Protein AF-A0A9W6EH10-F1 (afdb_monomer)

InterPro domains:
  IPR001223 Glycoside hydrolase family 18, catalytic domain [PF00704] (3-149)
  IPR001223 Glycoside hydrolase family 18, catalytic domain [PS51910] (1-164)
  IPR017853 Glycoside hydrolase superfamily [SSF51445] (1-150)
  IPR024079 Metallopeptidase, catalytic domain superfamily [G3DSA:3.40.390.10] (200-435)
  IPR029070 Chitinase insertion domain superfamily [G3DSA:3.10.50.10] (70-125)
  IPR029070 Chitinase insertion domain superfamily [SSF54556] (69-127)
  IPR053214 Secreted chitinase LysM12-like [PTHR47700] (1-114)
  IPR057277 Secreted LysM effector LysM, C-terminal domain [PF25139] (555-663)

Organism: Aspergillus niger (NCBI:txid5061)

Radius of gyration: 42.56 Å; Cα contacts (8 Å, |Δi|>4): 1187; chains: 1; bounding box: 94×76×122 Å

pLDDT: mean 76.75, std 18.52, range [28.3, 98.25]

Solvent-accessible surface area (backbone atoms only — not comparable to full-atom values): 37701 Å² total; per-residue (Å²): 108,70,90,80,44,84,58,40,83,42,70,49,48,75,76,38,55,55,85,41,47,74,35,62,84,83,35,85,94,32,96,71,10,31,52,56,63,50,21,64,43,63,72,60,33,51,51,52,53,49,48,50,44,72,74,68,42,59,44,60,32,32,21,41,38,45,60,28,38,25,39,29,33,17,42,71,52,68,86,59,82,66,73,77,32,43,44,51,63,73,66,56,67,13,70,59,31,93,83,69,69,30,56,28,38,34,37,49,49,47,58,88,73,64,89,69,67,48,48,67,32,66,66,50,72,69,56,47,53,55,45,53,55,51,45,52,73,67,46,34,52,48,71,45,74,49,43,79,82,23,54,54,85,72,83,50,71,68,56,53,54,50,52,53,54,52,51,52,51,50,51,36,47,55,53,10,37,65,77,36,69,51,72,66,82,81,43,94,57,70,59,68,77,66,51,60,65,27,56,37,84,45,45,78,45,50,72,69,52,49,19,49,54,46,13,22,50,54,35,26,45,62,42,31,57,50,38,27,51,44,32,72,78,52,74,62,39,82,38,67,57,35,30,38,16,42,9,36,39,80,48,25,60,92,46,51,64,56,57,34,52,26,36,51,45,48,42,50,79,50,86,58,65,78,85,89,79,78,84,67,54,36,36,35,36,45,64,53,95,80,40,51,46,54,74,95,58,90,62,81,56,37,57,51,41,42,70,59,35,92,87,76,72,30,28,30,41,36,52,25,79,55,45,84,72,45,40,47,50,68,65,39,51,62,45,52,34,78,90,82,38,58,63,87,49,45,23,21,46,68,63,55,52,74,19,32,17,52,51,45,51,30,42,46,33,47,26,35,77,38,37,24,10,56,98,57,43,92,34,65,68,28,29,80,36,34,49,55,37,25,31,92,89,68,50,76,47,55,35,73,45,59,57,60,64,40,20,21,42,48,14,47,42,15,89,51,21,24,63,63,21,65,26,17,28,52,16,50,42,49,31,45,50,44,53,49,49,21,66,69,56,76,49,78,45,60,30,62,70,56,58,78,65,38,86,64,94,59,71,66,37,73,45,76,77,49,38,31,39,36,85,85,63,28,28,45,74,38,90,93,46,83,73,73,69,79,64,85,86,62,102,78,70,95,60,72,35,88,62,80,78,72,69,57,74,86,40,76,84,47,54,52,76,84,76,45,60,62,38,48,87,51,46,57,69,70,47,56,54,49,51,39,55,75,69,68,48,74,77,73,77,67,66,87,67,65,75,79,68,73,82,75,57,50,28,37,36,46,39,11,65,28,68,86,69,33,79,41,31,36,38,42,34,30,60,88,68,99,48,95,86,70,75,69,56,63,78,71,75,73,44,58,78,39,88,84,56,46,32,34,37,22,31,56,88,87,45,98,61,68,49,53,47,89,73,56,90,74,65,63,69,30,9,36,39,61,42,47,85,88,36,71,50,46,44,51,71,52,101,75,68,67,92,79,85,66,62,53,75,48,46,49,85,71,58,76,46,66,63,53,99,83,61,70,81,66,49,123

Structure (mmCIF, N/CA/C/O backbone):
data_AF-A0A9W6EH10-F1
#
_entry.id   AF-A0A9W6EH10-F1
#
loop_
_atom_site.group_PDB
_atom_site.id
_atom_site.type_symbol
_atom_site.label_atom_id
_atom_site.label_alt_id
_atom_site.label_comp_id
_atom_site.label_asym_id
_atom_site.label_entity_id
_atom_site.label_seq_id
_atom_site.pdbx_PDB_ins_code
_atom_site.Cartn_x
_atom_site.Cartn_y
_atom_site.Cartn_z
_atom_site.occupancy
_atom_site.B_iso_or_equiv
_atom_site.auth_seq_id
_atom_site.auth_comp_id
_atom_site.auth_asym_id
_atom_site.auth_atom_id
_atom_site.pdbx_PDB_model_num
ATOM 1 N N . MET A 1 1 ? 51.985 -8.533 -55.046 1.00 82.56 1 MET A N 1
ATOM 2 C CA . MET A 1 1 ? 50.889 -8.654 -54.055 1.00 82.56 1 MET A CA 1
ATOM 3 C C . MET A 1 1 ? 49.533 -8.879 -54.720 1.00 82.56 1 MET A C 1
ATOM 5 O O . MET A 1 1 ? 48.859 -9.823 -54.344 1.00 82.56 1 MET A O 1
ATOM 9 N N . SER A 1 2 ? 49.156 -8.116 -55.756 1.00 88.19 2 SER A N 1
ATOM 10 C CA . SER A 1 2 ? 47.884 -8.333 -56.482 1.00 88.19 2 SER A CA 1
ATOM 11 C C . SER A 1 2 ? 47.710 -9.740 -57.099 1.00 88.19 2 SER A C 1
ATOM 13 O O . SER A 1 2 ? 46.586 -10.213 -57.256 1.00 88.19 2 SER A O 1
ATOM 15 N N . GLU A 1 3 ? 48.807 -10.444 -57.394 1.00 89.88 3 GLU A N 1
ATOM 16 C CA . GLU A 1 3 ? 48.779 -11.834 -57.881 1.00 89.88 3 GLU A CA 1
ATOM 17 C C . GLU A 1 3 ? 48.301 -12.851 -56.831 1.00 89.88 3 GLU A C 1
ATOM 19 O O . GLU A 1 3 ? 47.781 -13.895 -57.206 1.00 89.88 3 GLU A O 1
ATOM 24 N N . VAL A 1 4 ? 48.455 -12.547 -55.536 1.00 94.88 4 VAL A N 1
ATOM 25 C CA . VAL A 1 4 ? 48.145 -13.471 -54.428 1.00 94.88 4 VAL A CA 1
ATOM 26 C C . VAL A 1 4 ? 46.961 -13.028 -53.567 1.00 94.88 4 VAL A C 1
ATOM 28 O O . VAL A 1 4 ? 46.441 -13.838 -52.813 1.00 94.88 4 VAL A O 1
ATOM 31 N N . LEU A 1 5 ? 46.539 -11.763 -53.664 1.00 93.62 5 LEU A N 1
ATOM 32 C CA . LEU A 1 5 ? 45.337 -11.258 -52.997 1.00 93.62 5 LEU A CA 1
ATOM 33 C C . LEU A 1 5 ? 44.114 -11.403 -53.906 1.00 93.62 5 LEU A C 1
ATOM 35 O O . LEU A 1 5 ? 44.183 -11.075 -55.097 1.00 93.62 5 LEU A O 1
ATOM 39 N N . ASP A 1 6 ? 42.988 -11.830 -53.337 1.00 94.12 6 ASP A N 1
ATOM 40 C CA . ASP A 1 6 ? 41.699 -11.873 -54.035 1.00 94.12 6 ASP A CA 1
ATOM 41 C C . ASP A 1 6 ? 41.218 -10.460 -54.384 1.00 94.12 6 ASP A C 1
ATOM 43 O O . ASP A 1 6 ? 40.886 -10.179 -55.536 1.00 94.12 6 ASP A O 1
ATOM 47 N N . TYR A 1 7 ? 41.284 -9.543 -53.417 1.00 94.81 7 TYR A N 1
ATOM 48 C CA . TYR A 1 7 ? 41.015 -8.117 -53.586 1.00 94.81 7 TYR A CA 1
ATOM 49 C C . TYR A 1 7 ? 41.785 -7.289 -52.544 1.00 94.81 7 TYR A C 1
ATOM 51 O O . TYR A 1 7 ? 42.350 -7.821 -51.590 1.00 94.81 7 TYR A O 1
ATOM 59 N N . ASN A 1 8 ? 41.829 -5.975 -52.745 1.00 94.19 8 ASN A N 1
ATOM 60 C CA . ASN A 1 8 ? 42.456 -5.003 -51.857 1.00 94.19 8 ASN A CA 1
ATOM 61 C C . ASN A 1 8 ? 41.362 -4.088 -51.322 1.00 94.19 8 ASN A C 1
ATOM 63 O O . ASN A 1 8 ? 40.693 -3.435 -52.120 1.00 94.19 8 ASN A O 1
ATOM 67 N N . VAL A 1 9 ? 41.210 -4.020 -50.001 1.00 95.12 9 VAL A N 1
ATOM 68 C CA . VAL A 1 9 ? 40.432 -2.949 -49.372 1.00 95.12 9 VAL A CA 1
ATOM 69 C C . VAL A 1 9 ? 41.296 -1.701 -49.380 1.00 95.12 9 VAL A C 1
ATOM 71 O O . VAL A 1 9 ? 42.336 -1.660 -48.721 1.00 95.12 9 VAL A O 1
ATOM 74 N N . TYR A 1 10 ? 40.911 -0.717 -50.181 1.00 95.31 10 TYR A N 1
ATOM 75 C CA . TYR A 1 10 ? 41.695 0.492 -50.363 1.00 95.31 10 TYR A CA 1
ATOM 76 C C . TYR A 1 10 ? 41.072 1.633 -49.564 1.00 95.31 10 TYR A C 1
ATOM 78 O O . TYR A 1 10 ? 40.014 2.144 -49.900 1.00 95.31 10 TYR A O 1
ATOM 86 N N . MET A 1 11 ? 41.703 1.983 -48.446 1.00 95.75 11 MET A N 1
ATOM 87 C CA . MET A 1 11 ? 41.151 2.901 -47.449 1.00 95.75 11 MET A CA 1
ATOM 88 C C . MET A 1 11 ? 41.351 4.362 -47.874 1.00 95.75 11 MET A C 1
ATOM 90 O O . MET A 1 11 ? 42.243 5.040 -47.373 1.00 95.75 11 MET A O 1
ATOM 94 N N . THR A 1 12 ? 40.553 4.857 -48.823 1.00 95.50 12 THR A N 1
ATOM 95 C CA . THR A 1 12 ? 40.598 6.258 -49.292 1.00 95.50 12 THR A CA 1
ATOM 96 C C . THR A 1 12 ? 39.837 7.208 -48.364 1.00 95.50 12 THR A C 1
ATOM 98 O O . THR A 1 12 ? 38.994 8.004 -48.784 1.00 95.50 12 THR A O 1
ATOM 101 N N . TYR A 1 13 ? 40.123 7.092 -47.077 1.00 95.19 13 TYR A N 1
ATOM 102 C CA . TYR A 1 13 ? 39.614 7.919 -45.997 1.00 95.19 13 TYR A CA 1
ATOM 103 C C . TYR A 1 13 ? 40.745 8.182 -45.002 1.00 95.19 13 TYR A C 1
ATOM 105 O O . TYR A 1 13 ? 41.835 7.637 -45.149 1.00 95.19 13 TYR A O 1
ATOM 113 N N . ASP A 1 14 ? 40.510 9.049 -44.016 1.00 95.00 14 ASP A N 1
ATOM 114 C CA . ASP A 1 14 ? 41.571 9.553 -43.126 1.00 95.00 14 ASP A CA 1
ATOM 115 C C . ASP A 1 14 ? 42.688 10.286 -43.873 1.00 95.00 14 ASP A C 1
ATOM 117 O O . ASP A 1 14 ? 43.842 10.301 -43.456 1.00 95.00 14 ASP A O 1
ATOM 121 N N . LEU A 1 15 ? 42.323 10.953 -44.969 1.00 93.12 15 LEU A N 1
ATOM 122 C CA . LEU A 1 15 ? 43.243 11.809 -45.717 1.00 93.12 15 LEU A CA 1
ATOM 123 C C . LEU A 1 15 ? 43.706 13.015 -44.889 1.00 93.12 15 LEU A C 1
ATOM 125 O O . LEU A 1 15 ? 44.809 13.513 -45.088 1.00 93.12 15 LEU A O 1
ATOM 129 N N . TYR A 1 16 ? 42.859 13.449 -43.953 1.00 92.31 16 TYR A N 1
ATOM 130 C CA . TYR A 1 16 ? 43.095 14.570 -43.053 1.00 92.31 16 TYR A CA 1
ATOM 131 C C . TYR A 1 16 ? 42.556 14.264 -41.655 1.00 92.31 16 TYR A C 1
ATOM 133 O O . TYR A 1 16 ? 41.572 13.533 -41.510 1.00 92.31 16 TYR A O 1
ATOM 141 N N . GLY A 1 17 ? 43.158 14.854 -40.628 1.00 92.38 17 GLY A N 1
ATOM 142 C CA . GLY A 1 17 ? 42.755 14.658 -39.236 1.00 92.38 17 GLY A CA 1
ATOM 143 C C . GLY A 1 17 ? 43.498 15.569 -38.266 1.00 92.38 17 GLY A C 1
ATOM 144 O O . GLY A 1 17 ? 44.332 16.379 -38.660 1.00 92.38 17 GLY A O 1
ATOM 145 N N . GLN A 1 18 ? 43.215 15.429 -36.967 1.00 93.06 18 GLN A N 1
ATOM 146 C CA . GLN A 1 18 ? 43.843 16.249 -35.918 1.00 93.06 18 GLN A CA 1
ATOM 147 C C . GLN A 1 18 ? 45.384 16.196 -35.960 1.00 93.06 18 GLN A C 1
ATOM 149 O O . GLN A 1 18 ? 46.052 17.178 -35.640 1.00 93.06 18 GLN A O 1
ATOM 154 N N . TRP A 1 19 ? 45.949 15.066 -36.397 1.00 91.19 19 TRP A N 1
ATOM 155 C CA . TRP A 1 19 ? 47.392 14.852 -36.542 1.00 91.19 19 TRP A CA 1
ATOM 156 C C . TRP A 1 19 ? 48.068 15.768 -37.574 1.00 91.19 19 TRP A C 1
ATOM 158 O O . TRP A 1 19 ? 49.295 15.842 -37.596 1.00 91.19 19 TRP A O 1
ATOM 168 N N . ASP A 1 20 ? 47.304 16.471 -38.415 1.00 90.12 20 ASP A N 1
ATOM 169 C CA . ASP A 1 20 ? 47.849 17.420 -39.389 1.00 90.12 20 ASP A CA 1
ATOM 170 C C . ASP A 1 20 ? 48.324 18.726 -38.746 1.00 90.12 20 ASP A C 1
ATOM 172 O O . ASP A 1 20 ? 49.030 19.503 -39.392 1.00 90.12 20 ASP A O 1
ATOM 176 N N . TYR A 1 21 ? 47.964 18.974 -37.480 1.00 90.62 21 TYR A N 1
ATOM 177 C CA . TYR A 1 21 ? 48.344 20.187 -36.768 1.00 90.62 21 TYR A CA 1
ATOM 178 C C . TYR A 1 21 ? 49.856 20.428 -36.843 1.00 90.62 21 TYR A C 1
ATOM 180 O O . TYR A 1 21 ? 50.662 19.588 -36.439 1.00 90.62 21 TYR A O 1
ATOM 188 N N . ASN A 1 22 ? 50.240 21.616 -37.318 1.00 86.88 22 ASN A N 1
ATOM 189 C CA . ASN A 1 22 ? 51.634 22.048 -37.439 1.00 86.88 22 ASN A CA 1
ATOM 190 C C . ASN A 1 22 ? 52.480 21.212 -38.430 1.00 86.88 22 ASN A C 1
ATOM 192 O O . ASN A 1 22 ? 53.712 21.232 -38.372 1.00 86.88 22 ASN A O 1
ATOM 196 N N . ASN A 1 23 ? 51.844 20.502 -39.371 1.00 84.88 23 ASN A N 1
ATOM 197 C CA . ASN A 1 23 ? 52.519 19.802 -40.462 1.00 84.88 23 ASN A CA 1
ATOM 198 C C . ASN A 1 23 ? 52.346 20.548 -41.800 1.00 84.88 23 ASN A C 1
ATOM 200 O O . ASN A 1 23 ? 51.363 20.394 -42.522 1.00 84.88 23 ASN A O 1
ATOM 204 N N . SER A 1 24 ? 53.326 21.373 -42.169 1.00 78.75 24 SER A N 1
ATOM 205 C CA . SER A 1 24 ? 53.254 22.214 -43.376 1.00 78.75 24 SER A CA 1
ATOM 206 C C . SER A 1 24 ? 53.296 21.443 -44.702 1.00 78.75 24 SER A C 1
ATOM 208 O O . SER A 1 24 ? 53.054 22.034 -45.755 1.00 78.75 24 SER A O 1
ATOM 210 N N . TYR A 1 25 ? 53.567 20.133 -44.676 1.00 80.69 25 TYR A N 1
ATOM 211 C CA . TYR A 1 25 ? 53.651 19.297 -45.876 1.00 80.69 25 TYR A CA 1
ATOM 212 C C . TYR A 1 25 ? 52.310 18.695 -46.307 1.00 80.69 25 TYR A C 1
ATOM 214 O O . TYR A 1 25 ? 52.171 18.321 -47.470 1.00 80.69 25 TYR A O 1
ATOM 222 N N . VAL A 1 26 ? 51.329 18.599 -45.403 1.00 78.25 26 VAL A N 1
ATOM 223 C CA . VAL A 1 26 ? 50.030 17.951 -45.685 1.00 78.25 26 VAL A CA 1
ATOM 224 C C . VAL A 1 26 ? 48.968 18.924 -46.190 1.00 78.25 26 VAL A C 1
ATOM 226 O O . VAL A 1 26 ? 48.005 18.507 -46.825 1.00 78.25 26 VAL A O 1
ATOM 229 N N . ASN A 1 27 ? 49.152 20.231 -45.976 1.00 76.19 27 ASN A N 1
ATOM 230 C CA . ASN A 1 27 ? 48.164 21.243 -46.348 1.00 76.19 27 ASN A CA 1
ATOM 231 C C . ASN A 1 27 ? 48.778 22.332 -47.247 1.00 76.19 27 ASN A C 1
ATOM 233 O O . ASN A 1 27 ? 49.194 23.391 -46.761 1.00 76.19 27 ASN A O 1
ATOM 237 N N . PRO A 1 28 ? 48.864 22.084 -48.570 1.00 76.50 28 PRO A N 1
ATOM 238 C CA . PRO A 1 28 ? 49.411 23.045 -49.518 1.00 76.50 28 PRO A CA 1
ATOM 239 C C . PRO A 1 28 ? 48.693 24.393 -49.420 1.00 76.50 28 PRO A C 1
ATOM 241 O O . PRO A 1 28 ? 47.466 24.467 -49.476 1.00 76.50 28 PRO A O 1
ATOM 244 N N . GLY A 1 29 ? 49.469 25.468 -49.282 1.00 80.38 29 GLY A N 1
ATOM 245 C CA . GLY A 1 29 ? 48.930 26.824 -49.172 1.00 80.38 29 GLY A CA 1
ATOM 246 C C . GLY A 1 29 ? 48.427 27.214 -47.780 1.00 80.38 29 GLY A C 1
ATOM 247 O O . GLY A 1 29 ? 47.864 28.294 -47.665 1.00 80.38 29 GLY A O 1
ATOM 248 N N . CYS A 1 30 ? 48.647 26.400 -46.739 1.00 83.50 30 CYS A N 1
ATOM 249 C CA . CYS A 1 30 ? 48.322 26.730 -45.348 1.00 83.50 30 CYS A CA 1
ATOM 250 C C . CYS A 1 30 ? 49.573 27.158 -44.558 1.00 83.50 30 CYS A C 1
ATOM 252 O O . CYS A 1 30 ? 50.337 26.290 -44.129 1.00 83.50 30 CYS A O 1
ATOM 254 N N . PRO A 1 31 ? 49.806 28.464 -44.313 1.00 78.56 31 PRO A N 1
ATOM 255 C CA . PRO A 1 31 ? 51.008 28.930 -43.614 1.00 78.56 31 PRO A CA 1
ATOM 256 C C . PRO A 1 31 ? 51.123 28.407 -42.177 1.00 78.56 31 PRO A C 1
ATOM 258 O O . PRO A 1 31 ? 52.227 28.237 -41.669 1.00 78.56 31 PRO A O 1
ATOM 261 N N . THR A 1 32 ? 49.984 28.157 -41.532 1.00 77.69 32 THR A N 1
ATOM 262 C CA . THR A 1 32 ? 49.868 27.690 -40.143 1.00 77.69 32 THR A CA 1
ATOM 263 C C . THR A 1 32 ? 49.629 26.181 -40.031 1.00 77.69 32 THR A C 1
ATOM 265 O O . THR A 1 32 ? 49.560 25.658 -38.923 1.00 77.69 32 THR A O 1
ATOM 268 N N . ALA A 1 33 ? 49.538 25.477 -41.167 1.00 79.88 33 ALA A N 1
ATOM 269 C CA . ALA A 1 33 ? 49.367 24.028 -41.260 1.00 79.88 33 ALA A CA 1
ATOM 270 C C . ALA A 1 33 ? 48.172 23.445 -40.472 1.00 79.88 33 ALA A C 1
ATOM 272 O O . ALA A 1 33 ? 48.259 22.357 -39.916 1.00 79.88 33 ALA A O 1
ATOM 273 N N . ASN A 1 34 ? 47.051 24.165 -40.405 1.00 89.75 34 ASN A N 1
ATOM 274 C CA . ASN A 1 34 ? 45.853 23.755 -39.666 1.00 89.75 34 ASN A CA 1
ATOM 275 C C . ASN A 1 34 ? 44.540 24.224 -40.326 1.00 89.75 34 ASN A C 1
ATOM 277 O O . ASN A 1 34 ? 43.585 24.554 -39.623 1.00 89.75 34 ASN A O 1
ATOM 281 N N . TYR A 1 35 ? 44.467 24.271 -41.665 1.00 91.88 35 TYR A N 1
ATOM 282 C CA . TYR A 1 35 ? 43.174 24.459 -42.339 1.00 91.88 35 TYR A CA 1
ATOM 283 C C . TYR A 1 35 ? 42.295 23.217 -42.213 1.00 91.88 35 TYR A C 1
ATOM 285 O O . TYR A 1 35 ? 42.783 22.093 -42.332 1.00 91.88 35 TYR A O 1
ATOM 293 N N . LEU A 1 36 ? 40.990 23.438 -42.068 1.00 90.56 36 LEU A N 1
ATOM 294 C CA . LEU A 1 36 ? 39.964 22.407 -42.131 1.00 90.56 36 LEU A CA 1
ATOM 295 C C . LEU A 1 36 ? 39.950 21.762 -43.521 1.00 90.56 36 LEU A C 1
ATOM 297 O O . LEU A 1 36 ? 39.767 22.423 -44.548 1.00 90.56 36 LEU A O 1
ATOM 301 N N . ARG A 1 37 ? 40.141 20.445 -43.552 1.00 90.69 37 ARG A N 1
ATOM 302 C CA . ARG A 1 37 ? 40.117 19.628 -44.765 1.00 90.69 37 ARG A CA 1
ATOM 303 C C . ARG A 1 37 ? 39.259 18.395 -44.537 1.00 90.69 37 ARG A C 1
ATOM 305 O O . ARG A 1 37 ? 39.127 17.897 -43.422 1.00 90.69 37 ARG A O 1
ATOM 312 N N . SER A 1 38 ? 38.647 17.912 -45.611 1.00 91.88 38 SER A N 1
ATOM 313 C CA . SER A 1 38 ? 37.785 16.739 -45.539 1.00 91.88 38 SER A CA 1
ATOM 314 C C . SER A 1 38 ? 38.614 15.463 -45.594 1.00 91.88 38 SER A C 1
ATOM 316 O O . SER A 1 38 ? 39.238 15.196 -46.618 1.00 91.88 38 SER A O 1
ATOM 318 N N . HIS A 1 39 ? 38.547 14.630 -44.550 1.00 93.69 39 HIS A N 1
ATOM 319 C CA . HIS A 1 39 ? 39.230 13.326 -44.513 1.00 93.69 39 HIS A CA 1
ATOM 320 C C . HIS A 1 39 ? 38.774 12.344 -45.606 1.00 93.69 39 HIS A C 1
ATOM 322 O O . HIS A 1 39 ? 39.392 11.304 -45.807 1.00 93.69 39 HIS A O 1
ATOM 328 N N . VAL A 1 40 ? 37.701 12.695 -46.312 1.00 94.19 40 VAL A N 1
ATOM 329 C CA . VAL A 1 40 ? 37.065 11.937 -47.388 1.00 94.19 40 VAL A CA 1
ATOM 330 C C . VAL A 1 40 ? 37.034 12.756 -48.681 1.00 94.19 40 VAL A C 1
ATOM 332 O O . VAL A 1 40 ? 36.102 12.625 -49.468 1.00 94.19 40 VAL A O 1
ATOM 335 N N . ASN A 1 41 ? 38.005 13.639 -48.927 1.00 93.56 41 ASN A N 1
ATOM 336 C CA . ASN A 1 41 ? 38.073 14.435 -50.157 1.00 93.56 41 ASN A CA 1
ATOM 337 C C . ASN A 1 41 ? 38.036 13.545 -51.419 1.00 93.56 41 ASN A C 1
ATOM 339 O O . ASN A 1 41 ? 38.898 12.693 -51.621 1.00 93.56 41 ASN A O 1
ATOM 343 N N . LEU A 1 42 ? 37.036 13.751 -52.284 1.00 93.75 42 LEU A N 1
ATOM 344 C CA . LEU A 1 42 ? 36.791 12.892 -53.448 1.00 93.75 42 LEU A CA 1
ATOM 345 C C . LEU A 1 42 ? 37.905 12.972 -54.498 1.00 93.75 42 LEU A C 1
ATOM 347 O O . LEU A 1 42 ? 38.289 11.950 -55.056 1.00 93.75 42 LEU A O 1
ATOM 351 N N . THR A 1 43 ? 38.446 14.164 -54.750 1.00 94.25 43 THR A N 1
ATOM 352 C CA . THR A 1 43 ? 39.514 14.349 -55.745 1.00 94.25 43 THR A CA 1
ATOM 353 C C . THR A 1 43 ? 40.777 13.593 -55.334 1.00 94.25 43 THR A C 1
ATOM 355 O O . THR A 1 43 ? 41.439 12.965 -56.156 1.00 94.25 43 THR A O 1
ATOM 358 N N . GLU A 1 44 ? 41.106 13.626 -54.045 1.00 93.94 44 GLU A N 1
ATOM 359 C CA . GLU A 1 44 ? 42.274 12.931 -53.504 1.00 93.94 44 GLU A CA 1
ATOM 360 C C . GLU A 1 44 ? 42.057 11.419 -53.416 1.00 93.94 44 GLU A C 1
ATOM 362 O O . GLU A 1 44 ? 42.971 10.659 -53.739 1.00 93.94 44 GLU A O 1
ATOM 367 N N . ALA A 1 45 ? 40.839 10.976 -53.088 1.00 95.00 45 ALA A N 1
ATOM 368 C CA . ALA A 1 45 ? 40.455 9.571 -53.196 1.00 95.00 45 ALA A CA 1
ATOM 369 C C . ALA A 1 45 ? 40.630 9.052 -54.638 1.00 95.00 45 ALA A C 1
ATOM 371 O O . ALA A 1 45 ? 41.233 8.002 -54.856 1.00 95.00 45 ALA A O 1
ATOM 372 N N . GLU A 1 46 ? 40.208 9.822 -55.646 1.00 94.81 46 GLU A N 1
ATOM 373 C CA . GLU A 1 46 ? 40.399 9.473 -57.061 1.00 94.81 46 GLU A CA 1
ATOM 374 C C . GLU A 1 46 ? 41.880 9.449 -57.470 1.00 94.81 46 GLU A C 1
ATOM 376 O O . GLU A 1 46 ? 42.297 8.575 -58.236 1.00 94.81 46 GLU A O 1
ATOM 381 N N . TYR A 1 47 ? 42.711 10.349 -56.934 1.00 95.38 47 TYR A N 1
ATOM 382 C CA . TYR A 1 47 ? 44.160 10.283 -57.138 1.00 95.38 47 TYR A CA 1
ATOM 383 C C . TYR A 1 47 ? 44.771 9.024 -56.525 1.00 95.38 47 TYR A C 1
ATOM 385 O O . TYR A 1 47 ? 45.595 8.376 -57.175 1.00 95.38 47 TYR A O 1
ATOM 393 N N . ALA A 1 48 ? 44.344 8.636 -55.324 1.00 95.19 48 ALA A N 1
ATOM 394 C CA . ALA A 1 48 ? 44.780 7.399 -54.690 1.00 95.19 48 ALA A CA 1
ATOM 395 C C . ALA A 1 48 ? 44.372 6.166 -55.517 1.00 95.19 48 ALA A C 1
ATOM 397 O O . ALA A 1 48 ? 45.207 5.308 -55.819 1.00 95.19 48 ALA A O 1
ATOM 398 N N . LEU A 1 49 ? 43.125 6.122 -55.992 1.00 95.62 49 LEU A N 1
ATOM 399 C CA . LEU A 1 49 ? 42.626 5.068 -56.879 1.00 95.62 49 LEU A CA 1
ATOM 400 C C . LEU A 1 49 ? 43.398 5.000 -58.208 1.00 95.62 49 LEU A C 1
ATOM 402 O O . LEU A 1 49 ? 43.716 3.916 -58.714 1.00 95.62 49 LEU A O 1
ATOM 406 N N . ALA A 1 50 ? 43.774 6.152 -58.765 1.00 95.19 50 ALA A N 1
ATOM 407 C CA . ALA A 1 50 ? 44.622 6.206 -59.948 1.00 95.19 50 ALA A CA 1
ATOM 408 C C . ALA A 1 50 ? 46.036 5.663 -59.673 1.00 95.19 50 ALA A C 1
ATOM 410 O O . ALA A 1 50 ? 46.623 5.032 -60.556 1.00 95.19 50 ALA A O 1
ATOM 411 N N . MET A 1 51 ? 46.591 5.869 -58.472 1.00 95.69 51 MET A N 1
ATOM 412 C CA . MET A 1 51 ? 47.906 5.338 -58.092 1.00 95.69 51 MET A CA 1
ATOM 413 C C . MET A 1 51 ? 47.909 3.809 -58.024 1.00 95.69 51 MET A C 1
ATOM 415 O O . MET A 1 51 ? 48.770 3.186 -58.646 1.00 95.69 51 MET A O 1
ATOM 419 N N . ILE A 1 52 ? 46.941 3.195 -57.334 1.00 94.19 52 ILE A N 1
ATOM 420 C CA . ILE A 1 52 ? 46.863 1.726 -57.233 1.00 94.19 52 ILE A CA 1
ATOM 421 C C . ILE A 1 52 ? 46.596 1.074 -58.598 1.00 94.19 52 ILE A C 1
ATOM 423 O O . ILE A 1 52 ? 47.194 0.047 -58.927 1.00 94.19 52 ILE A O 1
ATOM 427 N N . SER A 1 53 ? 45.802 1.730 -59.447 1.00 92.44 53 SER A N 1
ATOM 428 C CA . SER A 1 53 ? 45.576 1.294 -60.829 1.00 92.44 53 SER A CA 1
ATOM 429 C C . SER A 1 53 ? 46.863 1.357 -61.663 1.00 92.44 53 SER A C 1
ATOM 431 O O . SER A 1 53 ? 47.217 0.396 -62.346 1.00 92.44 53 SER A O 1
ATOM 433 N N . LYS A 1 54 ? 47.627 2.457 -61.574 1.00 94.88 54 LYS A N 1
ATOM 434 C CA . LYS A 1 54 ? 48.927 2.608 -62.262 1.00 94.88 54 LYS A CA 1
ATOM 435 C C . LYS A 1 54 ? 49.999 1.651 -61.743 1.00 94.88 54 LYS A C 1
ATOM 437 O O . LYS A 1 54 ? 50.902 1.300 -62.496 1.00 94.88 54 LYS A O 1
ATOM 442 N N . ALA A 1 55 ? 49.891 1.211 -60.491 1.00 94.31 55 ALA A N 1
ATOM 443 C CA . ALA A 1 55 ? 50.752 0.181 -59.916 1.00 94.31 55 ALA A CA 1
ATOM 444 C C . ALA A 1 55 ? 50.462 -1.234 -60.465 1.00 94.31 55 ALA A C 1
ATOM 446 O O . ALA A 1 55 ? 51.163 -2.179 -60.107 1.00 94.31 55 ALA A O 1
ATOM 447 N N . GLY A 1 56 ? 49.462 -1.389 -61.344 1.00 94.12 56 GLY A N 1
ATOM 448 C CA . GLY A 1 56 ? 49.155 -2.640 -62.038 1.00 94.12 56 GLY A CA 1
ATOM 449 C C . GLY A 1 56 ? 48.133 -3.526 -61.329 1.00 94.12 56 GLY A C 1
ATOM 450 O O . GLY A 1 56 ? 47.996 -4.693 -61.693 1.00 94.12 56 GLY A O 1
ATOM 451 N N . VAL A 1 57 ? 47.415 -3.009 -60.326 1.00 96.50 57 VAL A N 1
ATOM 452 C CA . VAL A 1 57 ? 46.320 -3.746 -59.682 1.00 96.50 57 VAL A CA 1
ATOM 453 C C . VAL A 1 57 ? 45.081 -3.694 -60.587 1.00 96.50 57 VAL A C 1
ATOM 455 O O . VAL A 1 57 ? 44.635 -2.598 -60.929 1.00 96.50 57 VAL A O 1
ATOM 458 N N . PRO A 1 58 ? 44.497 -4.840 -60.989 1.00 95.75 58 PRO A N 1
ATOM 459 C CA . PRO A 1 58 ? 43.264 -4.847 -61.771 1.00 95.75 58 PRO A CA 1
ATOM 460 C C . PRO A 1 58 ? 42.110 -4.188 -61.007 1.00 95.75 58 PRO A C 1
ATOM 462 O O . PRO A 1 58 ? 41.917 -4.479 -59.830 1.00 95.75 58 PRO A O 1
ATOM 465 N N . ALA A 1 59 ? 41.304 -3.364 -61.686 1.00 94.75 59 ALA A N 1
ATOM 466 C CA . ALA A 1 59 ? 40.198 -2.616 -61.073 1.00 94.75 59 ALA A CA 1
ATOM 467 C C . ALA A 1 59 ? 39.225 -3.515 -60.282 1.00 94.75 59 ALA A C 1
ATOM 469 O O . ALA A 1 59 ? 38.920 -3.236 -59.128 1.00 94.75 59 ALA A O 1
ATOM 470 N N . HIS A 1 60 ? 38.848 -4.671 -60.837 1.00 95.12 60 HIS A N 1
ATOM 471 C CA . HIS A 1 60 ? 37.967 -5.644 -60.174 1.00 95.12 60 HIS A CA 1
ATOM 472 C C . HIS A 1 60 ? 38.561 -6.282 -58.900 1.00 95.12 60 HIS A C 1
ATOM 474 O O . HIS A 1 60 ? 37.848 -6.970 -58.179 1.00 95.12 60 HIS A O 1
ATOM 480 N N . LYS A 1 61 ? 39.858 -6.080 -58.621 1.00 96.88 61 LYS A N 1
ATOM 481 C CA . LYS A 1 61 ? 40.536 -6.483 -57.377 1.00 96.88 61 LYS A CA 1
ATOM 482 C C . LYS A 1 61 ? 40.708 -5.325 -56.388 1.00 96.88 61 LYS A C 1
ATOM 484 O O . LYS A 1 61 ? 41.462 -5.459 -55.424 1.00 96.88 61 LYS A O 1
ATOM 489 N N . VAL A 1 62 ? 40.069 -4.184 -56.620 1.00 96.75 62 VAL A N 1
ATOM 490 C CA . VAL A 1 62 ? 40.068 -3.038 -55.706 1.00 96.75 62 VAL A CA 1
ATOM 491 C C . VAL A 1 62 ? 38.655 -2.870 -55.165 1.00 96.75 62 VAL A C 1
ATOM 493 O O . VAL A 1 62 ? 37.723 -2.681 -55.940 1.00 96.75 62 VAL A O 1
ATOM 496 N N . ALA A 1 63 ? 38.504 -2.957 -53.848 1.00 95.69 63 ALA A N 1
ATOM 497 C CA . ALA A 1 63 ? 37.284 -2.608 -53.140 1.00 95.69 63 ALA A CA 1
ATOM 498 C C . ALA A 1 63 ? 37.538 -1.301 -52.382 1.00 95.69 63 ALA A C 1
ATOM 500 O O . ALA A 1 63 ? 38.396 -1.264 -51.497 1.00 95.69 63 ALA A O 1
ATOM 501 N N . ASP A 1 64 ? 36.857 -0.225 -52.767 1.00 96.38 64 ASP A N 1
ATOM 502 C CA . ASP A 1 64 ? 37.152 1.104 -52.225 1.00 96.38 64 ASP A CA 1
ATOM 503 C C . ASP A 1 64 ? 36.513 1.332 -50.853 1.00 96.38 64 ASP A C 1
ATOM 505 O O . ASP A 1 64 ? 35.402 0.877 -50.578 1.00 96.38 64 ASP A O 1
ATOM 509 N N . GLY A 1 65 ? 37.226 2.027 -49.980 1.00 94.75 65 GLY A N 1
ATOM 510 C CA . GLY A 1 65 ? 36.801 2.304 -48.618 1.00 94.75 65 GLY A CA 1
ATOM 511 C C . GLY A 1 65 ? 35.820 3.473 -48.526 1.00 94.75 65 GLY A C 1
ATOM 512 O O . GLY A 1 65 ? 36.101 4.570 -49.002 1.00 94.75 65 GLY A O 1
ATOM 513 N N . ILE A 1 66 ? 34.701 3.275 -47.827 1.00 92.75 66 ILE A N 1
ATOM 514 C CA . ILE A 1 66 ? 33.735 4.328 -47.482 1.00 92.75 66 ILE A CA 1
ATOM 515 C C . ILE A 1 66 ? 33.544 4.364 -45.965 1.00 92.75 66 ILE A C 1
ATOM 517 O O . ILE A 1 66 ? 33.507 3.320 -45.320 1.00 92.75 66 ILE A O 1
ATOM 521 N N . THR A 1 67 ? 33.403 5.556 -45.385 1.00 93.56 67 THR A N 1
ATOM 522 C CA . THR A 1 67 ? 33.272 5.729 -43.934 1.00 93.56 67 THR A CA 1
ATOM 523 C C . THR A 1 67 ? 31.828 5.916 -43.480 1.00 93.56 67 THR A C 1
ATOM 525 O O . THR A 1 67 ? 31.023 6.559 -44.154 1.00 93.56 67 THR A O 1
ATOM 528 N N . SER A 1 68 ? 31.554 5.412 -42.280 1.00 93.62 68 SER A N 1
ATOM 529 C CA . SER A 1 68 ? 30.356 5.674 -41.468 1.00 93.62 68 SER A CA 1
ATOM 530 C C . SER A 1 68 ? 30.724 6.467 -40.211 1.00 93.62 68 SER A C 1
ATOM 532 O O . SER A 1 68 ? 30.096 6.358 -39.167 1.00 93.62 68 SER A O 1
ATOM 534 N N . TYR A 1 69 ? 31.779 7.275 -40.315 1.00 95.00 69 TYR A N 1
ATOM 535 C CA . TYR A 1 69 ? 32.244 8.217 -39.303 1.00 95.00 69 TYR A CA 1
ATOM 536 C C . TYR A 1 69 ? 32.767 9.485 -39.972 1.00 95.00 69 TYR A C 1
ATOM 538 O O . TYR A 1 69 ? 33.039 9.502 -41.180 1.00 95.00 69 TYR A O 1
ATOM 546 N N . GLY A 1 70 ? 32.933 10.526 -39.163 1.00 94.88 70 GLY A N 1
ATOM 547 C CA . GLY A 1 70 ? 33.603 11.759 -39.538 1.00 94.88 70 GLY A CA 1
ATOM 548 C C . GLY A 1 70 ? 34.825 12.062 -38.676 1.00 94.88 70 GLY A C 1
ATOM 549 O O . GLY A 1 70 ? 34.954 11.592 -37.543 1.00 94.88 70 GLY A O 1
ATOM 550 N N . ARG A 1 71 ? 35.722 12.891 -39.213 1.00 95.00 71 ARG A N 1
ATOM 551 C CA . ARG A 1 71 ? 36.795 13.535 -38.441 1.00 95.00 71 ARG A CA 1
ATOM 552 C C . ARG A 1 71 ? 36.306 14.903 -37.977 1.00 95.00 71 ARG A C 1
ATOM 554 O O . ARG A 1 71 ? 35.924 15.732 -38.808 1.00 95.00 71 ARG A O 1
ATOM 561 N N . SER A 1 72 ? 36.279 15.106 -36.663 1.00 93.06 72 SER A N 1
ATOM 562 C CA . SER A 1 72 ? 35.823 16.344 -36.030 1.00 93.06 72 SER A CA 1
ATOM 563 C C . SER A 1 72 ? 36.998 17.248 -35.650 1.00 93.06 72 SER A C 1
ATOM 565 O O . SER A 1 72 ? 38.121 16.794 -35.445 1.00 93.06 72 SER A O 1
ATOM 567 N N . PHE A 1 73 ? 36.754 18.553 -35.595 1.00 92.88 73 PHE A N 1
ATOM 568 C CA . PHE A 1 73 ? 37.766 19.562 -35.319 1.00 92.88 73 PHE A CA 1
ATOM 569 C C . PHE A 1 73 ? 37.158 20.696 -34.498 1.00 92.88 73 PHE A C 1
ATOM 571 O O . PHE A 1 73 ? 36.130 21.260 -34.876 1.00 92.88 73 PHE A O 1
ATOM 578 N N . GLY A 1 74 ? 37.824 21.079 -33.411 1.00 92.88 74 GLY A N 1
ATOM 579 C CA . GLY A 1 74 ? 37.497 22.315 -32.712 1.00 92.88 74 GLY A CA 1
ATOM 580 C C . GLY A 1 74 ? 38.010 23.510 -33.510 1.00 92.88 74 GLY A C 1
ATOM 581 O O . GLY A 1 74 ? 39.203 23.599 -33.820 1.00 92.88 74 GLY A O 1
ATOM 582 N N . MET A 1 75 ? 37.106 24.404 -33.903 1.00 91.88 75 MET A N 1
ATOM 583 C CA . MET A 1 75 ? 37.441 25.562 -34.731 1.00 91.88 75 MET A CA 1
ATOM 584 C C . MET A 1 75 ? 38.110 26.665 -33.906 1.00 91.88 75 MET A C 1
ATOM 586 O O . MET A 1 75 ? 37.703 26.942 -32.781 1.00 91.88 75 MET A O 1
ATOM 590 N N . VAL A 1 76 ? 39.095 27.355 -34.491 1.00 91.62 76 VAL A N 1
ATOM 591 C CA . VAL A 1 76 ? 39.661 28.584 -33.900 1.00 91.62 76 VAL A CA 1
ATOM 592 C C . VAL A 1 76 ? 38.608 29.695 -33.870 1.00 91.62 76 VAL A C 1
ATOM 594 O O . VAL A 1 76 ? 38.484 30.407 -32.879 1.00 91.62 76 VAL A O 1
ATOM 597 N N . GLU A 1 77 ? 37.840 29.827 -34.953 1.00 90.69 77 GLU A N 1
ATOM 598 C CA . GLU A 1 77 ? 36.726 30.767 -35.063 1.00 90.69 77 GLU A CA 1
ATOM 599 C C . GLU A 1 77 ? 35.464 30.015 -35.521 1.00 90.69 77 GLU A C 1
ATOM 601 O O . GLU A 1 77 ? 35.373 29.653 -36.697 1.00 90.69 77 GLU A O 1
ATOM 606 N N . PRO A 1 78 ? 34.487 29.778 -34.622 1.00 87.12 78 PRO A N 1
ATOM 607 C CA . PRO A 1 78 ? 33.269 29.020 -34.931 1.00 87.12 78 PRO A CA 1
ATOM 608 C C . PRO A 1 78 ? 32.422 29.581 -36.077 1.00 87.12 78 PRO A C 1
ATOM 610 O O . PRO A 1 78 ? 31.726 28.841 -36.761 1.00 87.12 78 PRO A O 1
ATOM 613 N N . SER A 1 79 ? 32.470 30.896 -36.301 1.00 88.00 79 SER A N 1
ATOM 614 C CA . SER A 1 79 ? 31.743 31.571 -37.383 1.00 88.00 79 SER A CA 1
ATOM 615 C C . SER A 1 79 ? 32.437 31.486 -38.742 1.00 88.00 79 SER A C 1
ATOM 617 O O . SER A 1 79 ? 31.878 31.947 -39.741 1.00 88.00 79 SER A O 1
ATOM 619 N N . CYS A 1 80 ? 33.655 30.944 -38.808 1.00 90.69 80 CYS A N 1
ATOM 620 C CA . CYS A 1 80 ? 34.392 30.865 -40.057 1.00 90.69 80 CYS A CA 1
ATOM 621 C C . CYS A 1 80 ? 33.717 29.890 -41.027 1.00 90.69 80 CYS A C 1
ATOM 623 O O . CYS A 1 80 ? 33.392 28.755 -40.686 1.00 90.69 80 CYS A O 1
ATOM 625 N N . THR A 1 81 ? 33.555 30.321 -42.276 1.00 81.81 81 THR A N 1
ATOM 626 C CA . THR A 1 81 ? 33.066 29.469 -43.360 1.00 81.81 81 THR A CA 1
ATOM 627 C C . THR A 1 81 ? 34.050 29.516 -44.521 1.00 81.81 81 THR A C 1
ATOM 629 O O . THR A 1 81 ? 34.455 30.588 -44.966 1.00 81.81 81 THR A O 1
ATOM 632 N N . GLY A 1 82 ? 34.467 28.347 -45.007 1.00 84.00 82 GLY A N 1
ATOM 633 C CA . GLY A 1 82 ? 35.384 28.235 -46.138 1.00 84.00 82 GLY A CA 1
ATOM 634 C C . GLY A 1 82 ? 36.581 27.309 -45.896 1.00 84.00 82 GLY A C 1
ATOM 635 O O . GLY A 1 82 ? 36.779 26.794 -44.798 1.00 84.00 82 GLY A O 1
ATOM 636 N N . PRO A 1 83 ? 37.391 27.079 -46.942 1.00 78.62 83 PRO A N 1
ATOM 637 C CA . PRO A 1 83 ? 38.479 26.098 -46.933 1.00 78.62 83 PRO A CA 1
ATOM 638 C C . PRO A 1 83 ? 39.750 26.565 -46.204 1.00 78.62 83 PRO A C 1
ATOM 640 O O . PRO A 1 83 ? 40.694 25.788 -46.095 1.00 78.62 83 PRO A O 1
ATOM 643 N N . GLU A 1 84 ? 39.794 27.823 -45.760 1.00 88.25 84 GLU A N 1
ATOM 644 C CA . GLU A 1 84 ? 40.916 28.430 -45.023 1.00 88.25 84 GLU A CA 1
ATOM 645 C C . GLU A 1 84 ? 40.624 28.559 -43.519 1.00 88.25 84 GLU A C 1
ATOM 647 O O . GLU A 1 84 ? 41.424 29.106 -42.761 1.00 88.25 84 GLU A O 1
ATOM 652 N N . CYS A 1 85 ? 39.472 28.056 -43.068 1.00 91.94 85 CYS A N 1
ATOM 653 C CA . CYS A 1 85 ? 39.123 28.048 -41.657 1.00 91.94 85 CYS A CA 1
ATOM 654 C C . CYS A 1 85 ? 40.073 27.153 -40.867 1.00 91.94 85 CYS A C 1
ATOM 656 O O . CYS A 1 85 ? 40.489 26.099 -41.345 1.00 91.94 85 CYS A O 1
ATOM 658 N N . LEU A 1 86 ? 40.417 27.589 -39.658 1.00 92.25 86 LEU A N 1
ATOM 659 C CA . LEU A 1 86 ? 41.469 26.984 -38.849 1.00 92.25 86 LEU A CA 1
ATOM 660 C C . LEU A 1 86 ? 40.888 26.100 -37.745 1.00 92.25 86 LEU A C 1
ATOM 662 O O . LEU A 1 86 ? 39.888 26.467 -37.125 1.00 92.25 86 LEU A O 1
ATOM 666 N N . PHE A 1 87 ? 41.567 24.994 -37.442 1.00 92.75 87 PHE A N 1
ATOM 667 C CA . PHE A 1 87 ? 41.303 24.186 -36.249 1.00 92.75 87 PHE A CA 1
ATOM 668 C C . PHE A 1 87 ? 42.387 24.350 -35.177 1.00 92.75 87 PHE A C 1
ATOM 670 O O . PHE A 1 87 ? 43.532 24.710 -35.464 1.00 92.75 87 PHE A O 1
ATOM 677 N N . THR A 1 88 ? 42.027 24.109 -33.920 1.00 92.69 88 THR A N 1
ATOM 678 C CA . THR A 1 88 ? 42.937 24.182 -32.766 1.00 92.69 88 THR A CA 1
ATOM 679 C C . THR A 1 88 ? 43.731 22.884 -32.577 1.00 92.69 88 THR A C 1
ATOM 681 O O . THR A 1 88 ? 43.240 21.808 -32.904 1.00 92.69 88 THR A O 1
ATOM 684 N N . GLY A 1 89 ? 44.913 22.954 -31.967 1.00 89.06 89 GLY A N 1
ATOM 685 C CA . GLY A 1 89 ? 45.719 21.779 -31.623 1.00 89.06 89 GLY A CA 1
ATOM 686 C C . GLY A 1 89 ? 46.874 22.133 -30.680 1.00 89.06 89 GLY A C 1
ATOM 687 O O . GLY A 1 89 ? 46.962 23.290 -30.254 1.00 89.06 89 GLY A O 1
ATOM 688 N N . PRO A 1 90 ? 47.767 21.180 -30.350 1.00 88.81 90 PRO A N 1
ATOM 689 C CA . PRO A 1 90 ? 47.921 19.858 -30.974 1.00 88.81 90 PRO A CA 1
ATOM 690 C C . PRO A 1 90 ? 46.833 18.839 -30.610 1.00 88.81 90 PRO A C 1
ATOM 692 O O . PRO A 1 90 ? 46.413 18.088 -31.488 1.00 88.81 90 PRO A O 1
ATOM 695 N N . ASP A 1 91 ? 46.323 18.855 -29.379 1.00 92.81 91 ASP A N 1
ATOM 696 C CA . ASP A 1 91 ? 45.224 17.978 -28.962 1.00 92.81 91 ASP A CA 1
ATOM 697 C C . ASP A 1 91 ? 43.881 18.481 -29.504 1.00 92.81 91 ASP A C 1
ATOM 699 O O . ASP A 1 91 ? 43.663 19.690 -29.636 1.00 92.81 91 ASP A O 1
ATOM 703 N N . SER A 1 92 ? 42.977 17.557 -29.840 1.00 91.56 92 SER A N 1
ATOM 704 C CA . SER A 1 92 ? 41.665 17.938 -30.364 1.00 91.56 92 SER A CA 1
ATOM 705 C C . SER A 1 92 ? 40.823 18.595 -29.277 1.00 91.56 92 SER A C 1
ATOM 707 O O . SER A 1 92 ? 40.659 18.042 -28.193 1.00 91.56 92 SER A O 1
ATOM 709 N N . THR A 1 93 ? 40.257 19.758 -29.592 1.00 91.62 93 THR A N 1
ATOM 710 C CA . THR A 1 93 ? 39.242 20.420 -28.757 1.00 91.62 93 THR A CA 1
ATOM 711 C C . THR A 1 93 ? 37.822 20.183 -29.279 1.00 91.62 93 THR A C 1
ATOM 713 O O . THR A 1 93 ? 36.881 20.805 -28.796 1.00 91.62 93 THR A O 1
ATOM 716 N N . ALA A 1 94 ? 37.660 19.299 -30.272 1.00 91.44 94 ALA A N 1
ATOM 717 C CA . ALA A 1 94 ? 36.343 18.888 -30.740 1.00 91.44 94 ALA A CA 1
ATOM 718 C C . ALA A 1 94 ? 35.588 18.151 -29.629 1.00 91.44 94 ALA A C 1
ATOM 720 O O . ALA A 1 94 ? 36.193 17.405 -28.852 1.00 91.44 94 ALA A O 1
ATOM 721 N N . SER A 1 95 ? 34.269 18.316 -29.596 1.00 89.75 95 SER A N 1
ATOM 722 C CA . SER A 1 95 ? 33.418 17.582 -28.664 1.00 89.75 95 SER A CA 1
ATOM 723 C C . SER A 1 95 ? 33.549 16.068 -28.840 1.00 89.75 95 SER A C 1
ATOM 725 O O . SER A 1 95 ? 33.657 15.555 -29.958 1.00 89.75 95 SER A O 1
ATOM 727 N N . LEU A 1 96 ? 33.541 15.362 -27.707 1.00 89.44 96 LEU A N 1
ATOM 728 C CA . LEU A 1 96 ? 33.491 13.903 -27.651 1.00 89.44 96 LEU A CA 1
ATOM 729 C C . LEU A 1 96 ? 32.103 13.427 -28.088 1.00 89.44 96 LEU A C 1
ATOM 731 O O . LEU A 1 96 ? 31.099 13.993 -27.655 1.00 89.44 96 LEU A O 1
ATOM 735 N N . GLY A 1 97 ? 32.046 12.366 -28.892 1.00 85.81 97 GLY A N 1
ATOM 736 C CA . GLY A 1 97 ? 30.803 11.618 -29.076 1.00 85.81 97 GLY A CA 1
ATOM 737 C C . GLY A 1 97 ? 30.388 10.908 -27.782 1.00 85.81 97 GLY A C 1
ATOM 738 O O . GLY A 1 97 ? 31.241 10.464 -27.011 1.00 85.81 97 GLY A O 1
ATOM 739 N N . GLU A 1 98 ? 29.081 10.811 -27.546 1.00 85.75 98 GLU A N 1
ATOM 740 C CA . GLU A 1 98 ? 28.484 10.155 -26.375 1.00 85.75 98 GLU A CA 1
ATOM 741 C C . GLU A 1 98 ? 28.830 8.656 -26.301 1.00 85.75 98 GLU A C 1
ATOM 743 O O . GLU A 1 98 ? 29.134 8.134 -25.232 1.00 85.75 98 GLU A O 1
ATOM 748 N N . CYS A 1 99 ? 28.835 7.975 -27.446 1.00 85.12 99 CYS A N 1
ATOM 749 C CA . CYS A 1 99 ? 29.133 6.554 -27.591 1.00 85.12 99 CYS A CA 1
ATOM 750 C C . CYS A 1 99 ? 30.590 6.301 -28.000 1.00 85.12 99 CYS A C 1
ATOM 752 O O . CYS A 1 99 ? 31.203 5.348 -27.523 1.00 85.12 99 CYS A O 1
ATOM 754 N N . THR A 1 100 ? 31.163 7.125 -28.883 1.00 87.56 100 THR A N 1
ATOM 755 C CA . THR A 1 100 ? 32.549 6.928 -29.357 1.00 87.56 100 THR A CA 1
ATOM 756 C C . THR A 1 100 ? 33.605 7.377 -28.350 1.00 87.56 100 THR A C 1
ATOM 758 O O . THR A 1 100 ? 34.718 6.851 -28.372 1.00 87.56 100 THR A O 1
ATOM 761 N N . VAL A 1 101 ? 33.273 8.332 -27.472 1.00 89.50 101 VAL A N 1
ATOM 762 C CA . VAL A 1 101 ? 34.129 8.852 -26.386 1.00 89.50 101 VAL A CA 1
ATOM 763 C C . VAL A 1 101 ? 35.541 9.227 -26.874 1.00 89.50 101 VAL A C 1
ATOM 765 O O . VAL A 1 101 ? 36.545 9.025 -26.191 1.00 89.50 101 VAL A O 1
ATOM 768 N N . ALA A 1 102 ? 35.634 9.780 -28.088 1.00 88.56 102 ALA A N 1
ATOM 769 C CA . ALA A 1 102 ? 36.895 10.128 -28.738 1.00 88.56 102 ALA A CA 1
ATOM 770 C C . ALA A 1 102 ? 36.843 11.540 -29.335 1.00 88.56 102 ALA A C 1
ATOM 772 O O . ALA A 1 102 ? 35.926 11.876 -30.076 1.00 88.56 102 ALA A O 1
ATOM 773 N N . ALA A 1 103 ? 37.839 12.379 -29.034 1.00 90.12 103 ALA A N 1
ATOM 774 C CA . ALA A 1 103 ? 37.917 13.728 -29.594 1.00 90.12 103 ALA A CA 1
ATOM 775 C C . ALA A 1 103 ? 38.589 13.661 -30.969 1.00 90.12 103 ALA A C 1
ATOM 777 O O . ALA A 1 103 ? 39.608 12.988 -31.143 1.00 90.12 103 ALA A O 1
ATOM 778 N N . GLY A 1 104 ? 38.028 14.356 -31.955 1.00 91.88 104 GLY A N 1
ATOM 779 C CA . GLY A 1 104 ? 38.517 14.332 -33.336 1.00 91.88 104 GLY A CA 1
ATOM 780 C C . GLY A 1 104 ? 37.974 13.185 -34.199 1.00 91.88 104 GLY A C 1
ATOM 781 O O . GLY A 1 104 ? 38.407 12.999 -35.342 1.00 91.88 104 GLY A O 1
ATOM 782 N N . TYR A 1 105 ? 37.032 12.405 -33.671 1.00 93.38 105 TYR A N 1
ATOM 783 C CA . TYR A 1 105 ? 36.390 11.274 -34.332 1.00 93.38 105 TYR A CA 1
ATOM 784 C C . TYR A 1 105 ? 34.945 11.162 -33.852 1.00 93.38 105 TYR A C 1
ATOM 786 O O . TYR A 1 105 ? 34.696 11.272 -32.659 1.00 93.38 105 TYR A O 1
ATOM 794 N N . ILE A 1 106 ? 33.999 10.937 -34.759 1.00 92.81 106 ILE A N 1
ATOM 795 C CA . ILE A 1 106 ? 32.593 10.778 -34.384 1.00 92.81 106 ILE A CA 1
ATOM 796 C C . ILE A 1 106 ? 31.869 9.823 -35.321 1.00 92.81 106 ILE A C 1
ATOM 798 O O . ILE A 1 106 ? 32.078 9.876 -36.536 1.00 92.81 106 ILE A O 1
ATOM 802 N N . SER A 1 107 ? 31.025 8.948 -34.774 1.00 93.19 107 SER A N 1
ATOM 803 C CA . SER A 1 107 ? 30.208 8.052 -35.590 1.00 93.19 107 SER A CA 1
ATOM 804 C C . SER A 1 107 ? 29.145 8.829 -36.371 1.00 93.19 107 SER A C 1
ATOM 806 O O . SER A 1 107 ? 28.718 9.915 -35.974 1.00 93.19 107 SER A O 1
ATOM 808 N N . GLN A 1 108 ? 28.690 8.270 -37.492 1.00 89.75 108 GLN A N 1
ATOM 809 C CA . GLN A 1 108 ? 27.594 8.850 -38.264 1.00 89.75 108 GLN A CA 1
ATOM 810 C C . GLN A 1 108 ? 26.293 8.906 -37.450 1.00 89.75 108 GLN A C 1
ATOM 812 O O . GLN A 1 108 ? 25.527 9.857 -37.589 1.00 89.75 108 GLN A O 1
ATOM 817 N N . ALA A 1 109 ? 26.088 7.927 -36.569 1.00 87.75 109 ALA A N 1
ATOM 818 C CA . ALA A 1 109 ? 24.927 7.824 -35.695 1.00 87.75 109 ALA A CA 1
ATOM 819 C C . ALA A 1 109 ? 24.837 8.946 -34.635 1.00 87.75 109 ALA A C 1
ATOM 821 O O . ALA A 1 109 ? 23.751 9.261 -34.153 1.00 87.75 109 ALA A O 1
ATOM 822 N N . GLU A 1 110 ? 25.966 9.569 -34.286 1.00 88.19 110 GLU A N 1
ATOM 823 C CA . GLU A 1 110 ? 26.056 10.628 -33.270 1.00 88.19 110 GLU A CA 1
ATOM 824 C C . GLU A 1 110 ? 25.971 12.050 -33.853 1.00 88.19 110 GLU A C 1
ATOM 826 O O . GLU A 1 110 ? 25.854 13.013 -33.095 1.00 88.19 110 GLU A O 1
ATOM 831 N N . LEU A 1 111 ? 26.015 12.214 -35.183 1.00 86.25 111 LEU A N 1
ATOM 832 C CA . LEU A 1 111 ? 26.133 13.529 -35.835 1.00 86.25 111 LEU A CA 1
ATOM 833 C C . LEU A 1 111 ? 25.000 14.500 -35.474 1.00 86.25 111 LEU A C 1
ATOM 835 O O . LEU A 1 111 ? 25.258 15.684 -35.275 1.00 86.25 111 LEU A O 1
ATOM 839 N N . GLU A 1 112 ? 23.760 14.016 -35.373 1.00 79.75 112 GLU A N 1
ATOM 840 C CA . GLU A 1 112 ? 22.590 14.846 -35.039 1.00 79.75 112 GLU A CA 1
ATOM 841 C C . GLU A 1 112 ? 22.543 15.257 -33.560 1.00 79.75 112 GLU A C 1
ATOM 843 O O . GLU A 1 112 ? 21.803 16.168 -33.192 1.00 79.75 112 GLU A O 1
ATOM 848 N N . ARG A 1 113 ? 23.337 14.598 -32.707 1.00 77.75 113 ARG A N 1
ATOM 849 C CA . ARG A 1 113 ? 23.403 14.853 -31.260 1.00 77.75 113 ARG A CA 1
ATOM 850 C C . ARG A 1 113 ? 24.532 15.801 -30.869 1.00 77.75 113 ARG A C 1
ATOM 852 O O . ARG A 1 113 ? 24.635 16.179 -29.705 1.00 77.75 113 ARG A O 1
ATOM 859 N N . LEU A 1 114 ? 25.359 16.217 -31.826 1.00 77.25 114 LEU A N 1
ATOM 860 C CA . LEU A 1 114 ? 26.366 17.247 -31.607 1.00 77.25 114 LEU A CA 1
ATOM 861 C C . LEU A 1 114 ? 25.704 18.611 -31.404 1.00 77.25 114 LEU A C 1
ATOM 863 O O . LEU A 1 114 ? 25.062 19.145 -32.306 1.00 77.25 114 LEU A O 1
ATOM 867 N N . SER A 1 115 ? 25.899 19.200 -30.226 1.00 61.38 115 SER A N 1
ATOM 868 C CA . SER A 1 115 ? 25.302 20.485 -29.844 1.00 61.38 115 SER A CA 1
ATOM 869 C C . SER A 1 115 ? 26.320 21.628 -29.696 1.00 61.38 115 SER A C 1
ATOM 871 O O . SER A 1 115 ? 26.056 22.572 -28.952 1.00 61.38 115 SER A O 1
ATOM 873 N N . ASP A 1 116 ? 27.491 21.557 -30.340 1.00 67.81 116 ASP A N 1
ATOM 874 C CA . ASP A 1 116 ? 28.578 22.534 -30.155 1.00 67.81 116 ASP A CA 1
ATOM 875 C C . ASP A 1 116 ? 29.183 23.089 -31.466 1.00 67.81 116 ASP A C 1
ATOM 877 O O . ASP A 1 116 ? 28.732 22.794 -32.570 1.00 67.81 116 ASP A O 1
ATOM 881 N N . ASN A 1 117 ? 30.214 23.930 -31.319 1.00 70.56 117 ASN A N 1
ATOM 882 C CA . ASN A 1 117 ? 30.959 24.606 -32.388 1.00 70.56 117 ASN A CA 1
ATOM 883 C C . ASN A 1 117 ? 32.013 23.724 -33.109 1.00 70.56 117 ASN A C 1
ATOM 885 O O . ASN A 1 117 ? 32.962 24.254 -33.696 1.00 70.56 117 ASN A O 1
ATOM 889 N N . SER A 1 118 ? 31.905 22.396 -33.050 1.00 86.69 118 SER A N 1
ATOM 890 C CA . SER A 1 118 ? 32.809 21.473 -33.738 1.00 86.69 118 SER A CA 1
ATOM 891 C C . SER A 1 118 ? 32.472 21.388 -35.220 1.00 86.69 118 SER A C 1
ATOM 893 O O . SER A 1 118 ? 31.324 21.197 -35.619 1.00 86.69 118 SER A O 1
ATOM 895 N N . TRP A 1 119 ? 33.499 21.456 -36.058 1.00 90.75 119 TRP A N 1
ATOM 896 C CA . TRP A 1 119 ? 33.358 21.188 -37.481 1.00 90.75 119 TRP A CA 1
ATOM 897 C C . TRP A 1 119 ? 33.644 19.719 -37.764 1.00 90.75 119 TRP A C 1
ATOM 899 O O . TRP A 1 119 ? 34.655 19.187 -37.307 1.00 90.75 119 TRP A O 1
ATOM 909 N N . VAL A 1 120 ? 32.785 19.058 -38.539 1.00 92.44 120 VAL A N 1
ATOM 910 C CA . VAL A 1 120 ? 32.930 17.632 -38.856 1.00 92.44 120 VAL A CA 1
ATOM 911 C C . VAL A 1 120 ? 32.985 17.424 -40.364 1.00 92.44 120 VAL A C 1
ATOM 913 O O . VAL A 1 120 ? 32.062 17.797 -41.087 1.00 92.44 120 VAL A O 1
ATOM 916 N N . ALA A 1 121 ? 34.046 16.771 -40.840 1.00 92.94 121 ALA A N 1
ATOM 917 C CA . ALA A 1 121 ? 34.085 16.204 -42.183 1.00 92.94 121 ALA A CA 1
ATOM 918 C C . ALA A 1 121 ? 33.506 14.792 -42.148 1.00 92.94 121 ALA A C 1
ATOM 920 O O . ALA A 1 121 ? 34.114 13.918 -41.538 1.00 92.94 121 ALA A O 1
ATOM 921 N N . TYR A 1 122 ? 32.383 14.560 -42.824 1.00 93.00 122 TYR A N 1
ATOM 922 C CA . TYR A 1 122 ? 31.726 13.253 -42.907 1.00 93.00 122 TYR A CA 1
ATOM 923 C C . TYR A 1 122 ? 31.111 13.026 -44.298 1.00 93.00 122 TYR A C 1
ATOM 925 O O . TYR A 1 122 ? 31.057 13.938 -45.128 1.00 93.00 122 TYR A O 1
ATOM 933 N N . ILE A 1 123 ? 30.649 11.802 -44.563 1.00 90.31 123 ILE A N 1
ATOM 934 C CA . ILE A 1 123 ? 29.916 11.438 -45.782 1.00 90.31 123 ILE A CA 1
ATOM 935 C C . ILE A 1 123 ? 28.419 11.336 -45.449 1.00 90.31 123 ILE A C 1
ATOM 937 O O . ILE A 1 123 ? 28.030 10.586 -44.558 1.00 90.31 123 ILE A O 1
ATOM 941 N N . THR A 1 124 ? 27.559 12.064 -46.170 1.00 88.81 124 THR A N 1
ATOM 942 C CA . THR A 1 124 ? 26.094 11.888 -46.079 1.00 88.81 124 THR A CA 1
ATOM 943 C C . THR A 1 124 ? 25.649 10.613 -46.801 1.00 88.81 124 THR A C 1
ATOM 945 O O . THR A 1 124 ? 26.343 10.152 -47.707 1.00 88.81 124 THR A O 1
ATOM 948 N N . GLN A 1 125 ? 24.469 10.070 -46.483 1.00 84.44 125 GLN A N 1
ATOM 949 C CA . GLN A 1 125 ? 23.953 8.880 -47.182 1.00 84.44 125 GLN A CA 1
ATOM 950 C C . GLN A 1 125 ? 23.819 9.096 -48.703 1.00 84.44 125 GLN A C 1
ATOM 952 O O . GLN A 1 125 ? 24.237 8.241 -49.482 1.00 84.44 125 GLN A O 1
ATOM 957 N N . ASP A 1 126 ? 23.368 10.275 -49.141 1.00 86.44 126 ASP A N 1
ATOM 958 C CA . ASP A 1 126 ? 23.298 10.622 -50.570 1.00 86.44 126 ASP A CA 1
ATOM 959 C C . ASP A 1 126 ? 24.685 10.670 -51.230 1.00 86.44 126 ASP A C 1
ATOM 961 O O . ASP A 1 126 ? 24.889 10.160 -52.334 1.00 86.44 126 ASP A O 1
ATOM 965 N N . THR A 1 127 ? 25.676 11.251 -50.541 1.00 87.94 127 THR A N 1
ATOM 966 C CA . THR A 1 127 ? 27.061 11.304 -51.038 1.00 87.94 127 THR A CA 1
ATOM 967 C C . THR A 1 127 ? 27.664 9.904 -51.108 1.00 87.94 127 THR A C 1
ATOM 969 O O . THR A 1 127 ? 28.374 9.588 -52.062 1.00 87.94 127 THR A O 1
ATOM 972 N N . LYS A 1 128 ? 27.370 9.055 -50.119 1.00 89.81 128 LYS A N 1
ATOM 973 C CA . LYS A 1 128 ? 27.786 7.653 -50.074 1.00 89.81 128 LYS A CA 1
ATOM 974 C C . LYS A 1 128 ? 27.215 6.877 -51.256 1.00 89.81 128 LYS A C 1
ATOM 976 O O . LYS A 1 128 ? 27.993 6.273 -51.989 1.00 89.81 128 LYS A O 1
ATOM 981 N N . ALA A 1 129 ? 25.910 6.972 -51.508 1.00 85.62 129 ALA A N 1
ATOM 982 C CA . ALA A 1 129 ? 25.271 6.352 -52.670 1.00 85.62 129 ALA A CA 1
ATOM 983 C C . ALA A 1 129 ? 25.907 6.827 -53.990 1.00 85.62 129 ALA A C 1
ATOM 985 O O . ALA A 1 129 ? 26.334 6.012 -54.806 1.00 85.62 129 ALA A O 1
ATOM 986 N N . SER A 1 130 ? 26.093 8.143 -54.152 1.00 90.94 130 SER A N 1
ATOM 987 C CA . SER A 1 130 ? 26.733 8.707 -55.347 1.00 90.94 130 SER A CA 1
ATOM 988 C C . SER A 1 130 ? 28.175 8.218 -55.550 1.00 90.94 130 SER A C 1
ATOM 990 O O . SER A 1 130 ? 28.603 8.012 -56.690 1.00 90.94 130 SER A O 1
ATOM 992 N N . ARG A 1 131 ? 28.938 8.013 -54.468 1.00 92.94 131 ARG A N 1
ATOM 993 C CA . ARG A 1 131 ? 30.295 7.452 -54.545 1.00 92.94 131 ARG A CA 1
ATOM 994 C C . ARG A 1 131 ? 30.290 5.983 -54.930 1.00 92.94 131 ARG A C 1
ATOM 996 O O . ARG A 1 131 ? 31.087 5.607 -55.779 1.00 92.94 131 ARG A O 1
ATOM 1003 N N . ILE A 1 132 ? 29.384 5.183 -54.373 1.00 90.62 132 ILE A N 1
ATOM 1004 C CA . ILE A 1 132 ? 29.235 3.766 -54.736 1.00 90.62 132 ILE A CA 1
ATOM 1005 C C . ILE A 1 132 ? 28.977 3.631 -56.241 1.00 90.62 132 ILE A C 1
ATOM 1007 O O . ILE A 1 132 ? 29.685 2.884 -56.919 1.00 90.62 132 ILE A O 1
ATOM 1011 N N . ASP A 1 133 ? 28.046 4.419 -56.785 1.00 92.06 133 ASP A N 1
ATOM 1012 C CA . ASP A 1 133 ? 27.750 4.429 -58.223 1.00 92.06 133 ASP A CA 1
ATOM 1013 C C . ASP A 1 133 ? 28.971 4.838 -59.056 1.00 92.06 133 ASP A C 1
ATOM 1015 O O . ASP A 1 133 ? 29.298 4.223 -60.077 1.00 92.06 133 ASP A O 1
ATOM 1019 N N . ARG A 1 134 ? 29.695 5.866 -58.602 1.00 93.38 134 ARG A N 1
ATOM 1020 C CA . ARG A 1 134 ? 30.909 6.342 -59.266 1.00 93.38 134 ARG A CA 1
ATOM 1021 C C . ARG A 1 134 ? 32.006 5.279 -59.281 1.00 93.38 134 ARG A C 1
ATOM 1023 O O . ARG A 1 134 ? 32.587 5.025 -60.333 1.00 93.38 134 ARG A O 1
ATOM 1030 N N . TYR A 1 135 ? 32.271 4.630 -58.156 1.00 93.94 135 TYR A N 1
ATOM 1031 C CA . TYR A 1 135 ? 33.271 3.568 -58.048 1.00 93.94 135 TYR A CA 1
ATOM 1032 C C . TYR A 1 135 ? 32.894 2.341 -58.874 1.00 93.94 135 TYR A C 1
ATOM 1034 O O . TYR A 1 135 ? 33.744 1.771 -59.562 1.00 93.94 135 TYR A O 1
ATOM 1042 N N . SER A 1 136 ? 31.605 2.002 -58.919 1.00 91.12 136 SER A N 1
ATOM 1043 C CA . SER A 1 136 ? 31.094 0.991 -59.841 1.00 91.12 136 SER A CA 1
ATOM 1044 C C . SER A 1 136 ? 31.367 1.369 -61.303 1.00 91.12 136 SER A C 1
ATOM 1046 O O . SER A 1 136 ? 31.734 0.503 -62.098 1.00 91.12 136 SER A O 1
ATOM 1048 N N . SER A 1 137 ? 31.245 2.649 -61.679 1.00 95.00 137 SER A N 1
ATOM 1049 C CA . SER A 1 137 ? 31.519 3.113 -63.051 1.00 95.00 137 SER A CA 1
ATOM 1050 C C . SER A 1 137 ? 32.990 2.975 -63.472 1.00 95.00 137 SER A C 1
ATOM 1052 O O . SER A 1 137 ? 33.283 2.867 -64.663 1.00 95.00 137 SER A O 1
ATOM 1054 N N . TYR A 1 138 ? 33.917 2.913 -62.509 1.00 94.38 138 TYR A N 1
ATOM 1055 C CA . TYR A 1 138 ? 35.344 2.666 -62.749 1.00 94.38 138 TYR A CA 1
ATOM 1056 C C . TYR A 1 138 ? 35.677 1.172 -62.909 1.00 94.38 138 TYR A C 1
ATOM 1058 O O . TYR A 1 138 ? 36.826 0.822 -63.182 1.00 94.38 138 TYR A O 1
ATOM 1066 N N . GLY A 1 139 ? 34.688 0.283 -62.760 1.00 94.38 139 GLY A N 1
ATOM 1067 C CA . GLY A 1 139 ? 34.885 -1.165 -62.813 1.00 94.38 139 GLY A CA 1
ATOM 1068 C C . GLY A 1 139 ? 35.610 -1.720 -61.585 1.00 94.38 139 GLY A C 1
ATOM 1069 O O . GLY A 1 139 ? 36.292 -2.744 -61.697 1.00 94.38 139 GLY A O 1
ATOM 1070 N N . LEU A 1 140 ? 35.507 -1.032 -60.440 1.00 96.50 140 LEU A N 1
ATOM 1071 C CA . LEU A 1 140 ? 36.045 -1.525 -59.174 1.00 96.50 140 LEU A CA 1
ATOM 1072 C C . LEU A 1 140 ? 35.297 -2.786 -58.715 1.00 96.50 140 LEU A C 1
ATOM 1074 O O . LEU A 1 140 ? 34.147 -3.015 -59.085 1.00 96.50 140 LEU A O 1
ATOM 1078 N N . GLY A 1 141 ? 35.957 -3.612 -57.902 1.00 91.19 141 GLY A N 1
ATOM 1079 C CA . GLY A 1 141 ? 35.403 -4.862 -57.370 1.00 91.19 141 GLY A CA 1
ATOM 1080 C C . GLY A 1 141 ? 34.281 -4.670 -56.346 1.00 91.19 141 GLY A C 1
ATOM 1081 O O . GLY A 1 141 ? 33.558 -5.618 -56.052 1.00 91.19 141 GLY A O 1
ATOM 1082 N N . GLY A 1 142 ? 34.123 -3.457 -55.812 1.00 92.44 142 GLY A N 1
ATOM 1083 C CA . GLY A 1 142 ? 33.062 -3.093 -54.878 1.00 92.44 142 GLY A CA 1
ATOM 1084 C C . GLY A 1 142 ? 33.492 -1.978 -53.931 1.00 92.44 142 GLY A C 1
ATOM 1085 O O . GLY A 1 142 ? 34.461 -1.263 -54.195 1.00 92.44 142 GLY A O 1
ATOM 1086 N N . VAL A 1 143 ? 32.779 -1.862 -52.814 1.00 93.38 143 VAL A N 1
ATOM 1087 C CA . VAL A 1 143 ? 33.118 -0.962 -51.707 1.00 93.38 143 VAL A CA 1
ATOM 1088 C C . VAL A 1 143 ? 33.140 -1.724 -50.387 1.00 93.38 143 VAL A C 1
ATOM 1090 O O . VAL A 1 143 ? 32.445 -2.730 -50.240 1.00 93.38 143 VAL A O 1
ATOM 1093 N N . VAL A 1 144 ? 33.921 -1.239 -49.427 1.00 94.06 144 VAL A N 1
ATOM 1094 C CA . VAL A 1 144 ? 33.918 -1.715 -48.042 1.00 94.06 144 VAL A CA 1
ATOM 1095 C C . VAL A 1 144 ? 33.620 -0.545 -47.125 1.00 94.06 144 VAL A C 1
ATOM 1097 O O . VAL A 1 144 ? 34.247 0.508 -47.211 1.00 94.06 144 VAL A O 1
ATOM 1100 N N . GLU A 1 145 ? 32.649 -0.744 -46.246 1.00 90.12 145 GLU A N 1
ATOM 1101 C CA . GLU A 1 145 ? 32.211 0.257 -45.288 1.00 90.12 145 GLU A CA 1
ATOM 1102 C C . GLU A 1 145 ? 32.927 0.095 -43.946 1.00 90.12 145 GLU A C 1
ATOM 1104 O O . GLU A 1 145 ? 32.970 -1.000 -43.385 1.00 90.12 145 GLU A O 1
ATOM 1109 N N . TRP A 1 146 ? 33.450 1.201 -43.421 1.00 91.12 146 TRP A N 1
ATOM 1110 C CA . TRP A 1 146 ? 34.058 1.279 -42.098 1.00 91.12 146 TRP A CA 1
ATOM 1111 C C . TRP A 1 146 ? 33.264 2.242 -41.203 1.00 91.12 146 TRP A C 1
ATOM 1113 O O . TRP A 1 146 ? 33.336 3.455 -41.393 1.00 91.12 146 TRP A O 1
ATOM 1123 N N . ALA A 1 147 ? 32.504 1.790 -40.210 1.00 91.31 147 ALA A N 1
ATOM 1124 C CA . ALA A 1 147 ? 32.194 0.414 -39.824 1.00 91.31 147 ALA A CA 1
ATOM 1125 C C . ALA A 1 147 ? 30.708 0.311 -39.446 1.00 91.31 147 ALA A C 1
ATOM 1127 O O . ALA A 1 147 ? 30.041 1.322 -39.212 1.00 91.31 147 ALA A O 1
ATOM 1128 N N . SER A 1 148 ? 30.176 -0.911 -39.414 1.00 84.81 148 SER A N 1
ATOM 1129 C CA . SER A 1 148 ? 28.740 -1.153 -39.226 1.00 84.81 148 SER A CA 1
ATOM 1130 C C . SER A 1 148 ? 28.187 -0.568 -37.923 1.00 84.81 148 SER A C 1
ATOM 1132 O O . SER A 1 148 ? 27.085 -0.028 -37.924 1.00 84.81 148 SER A O 1
ATOM 1134 N N . ASP A 1 149 ? 28.959 -0.621 -36.836 1.00 83.31 149 ASP A N 1
ATOM 1135 C CA . ASP A 1 149 ? 28.607 -0.104 -35.505 1.00 83.31 149 ASP A CA 1
ATOM 1136 C C . ASP A 1 149 ? 28.488 1.427 -35.440 1.00 83.31 149 ASP A C 1
ATOM 1138 O O . ASP A 1 149 ? 27.897 1.963 -34.511 1.00 83.31 149 ASP A O 1
ATOM 1142 N N . LEU A 1 150 ? 28.991 2.139 -36.449 1.00 89.50 150 LEU A N 1
ATOM 1143 C CA . LEU A 1 150 ? 29.009 3.603 -36.482 1.00 89.50 150 LEU A CA 1
ATOM 1144 C C . LEU A 1 150 ? 27.809 4.196 -37.238 1.00 89.50 150 LEU A C 1
ATOM 1146 O O . LEU A 1 150 ? 27.658 5.415 -37.307 1.00 89.50 150 LEU A O 1
ATOM 1150 N N . THR A 1 151 ? 26.977 3.337 -37.837 1.00 82.44 151 THR A N 1
ATOM 1151 C CA . THR A 1 151 ? 25.943 3.742 -38.802 1.00 82.44 151 THR A CA 1
ATOM 1152 C C . THR A 1 151 ? 24.642 4.164 -38.130 1.00 82.44 151 THR A C 1
ATOM 1154 O O . THR A 1 151 ? 24.047 5.155 -38.538 1.00 82.44 151 THR A O 1
ATOM 1157 N N . ASN A 1 152 ? 24.200 3.422 -37.111 1.00 79.25 152 ASN A N 1
ATOM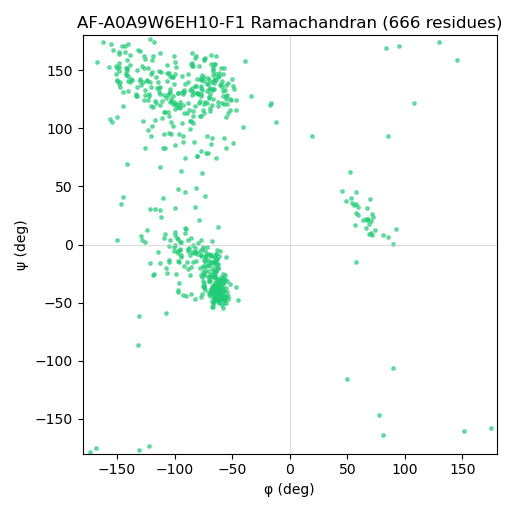 1158 C CA . ASN A 1 152 ? 22.952 3.669 -36.389 1.00 79.25 152 ASN A CA 1
ATOM 1159 C C . ASN A 1 152 ? 23.145 3.393 -34.901 1.00 79.25 152 ASN A C 1
ATOM 1161 O O . ASN A 1 152 ? 23.899 2.495 -34.528 1.00 79.25 152 ASN A O 1
ATOM 1165 N N . LEU A 1 153 ? 22.394 4.108 -34.070 1.00 71.88 153 LEU A N 1
ATOM 1166 C CA . LEU A 1 153 ? 22.257 3.759 -32.665 1.00 71.88 153 LEU A CA 1
ATOM 1167 C C . LEU A 1 153 ? 21.310 2.569 -32.541 1.00 71.88 153 LEU A C 1
ATOM 1169 O O . LEU A 1 153 ? 20.241 2.550 -33.153 1.00 71.88 153 LEU A O 1
ATOM 1173 N N . VAL A 1 154 ? 21.715 1.584 -31.752 1.00 66.56 154 VAL A N 1
ATOM 1174 C CA . VAL A 1 154 ? 20.910 0.413 -31.405 1.00 66.56 154 VAL A CA 1
ATOM 1175 C C . VAL A 1 154 ? 20.828 0.329 -29.888 1.00 66.56 154 VAL A C 1
ATOM 1177 O O . VAL A 1 154 ? 21.810 0.628 -29.209 1.00 66.56 154 VAL A O 1
ATOM 1180 N N . GLU A 1 155 ? 19.661 -0.044 -29.363 1.00 61.59 155 GLU A N 1
ATOM 1181 C CA . GLU A 1 155 ? 19.490 -0.258 -27.923 1.00 61.59 155 GLU A CA 1
ATOM 1182 C C . GLU A 1 155 ? 20.439 -1.360 -27.437 1.00 61.59 155 GLU A C 1
ATOM 1184 O O . GLU A 1 155 ? 20.629 -2.389 -28.097 1.00 61.59 155 GLU A O 1
ATOM 1189 N N . GLY A 1 156 ? 21.046 -1.139 -26.271 1.00 67.38 156 GLY A N 1
ATOM 1190 C CA . GLY A 1 156 ? 21.862 -2.154 -25.617 1.00 67.38 156 GLY A CA 1
ATOM 1191 C C . GLY A 1 156 ? 21.006 -3.334 -25.150 1.00 67.38 156 GLY A C 1
ATOM 1192 O O . GLY A 1 156 ? 19.832 -3.179 -24.830 1.00 67.38 156 GLY A O 1
ATOM 1193 N N . VAL A 1 157 ? 21.597 -4.528 -25.056 1.00 61.81 157 VAL A N 1
ATOM 1194 C CA . VAL A 1 157 ? 20.887 -5.740 -24.594 1.00 61.81 157 VAL A CA 1
ATOM 1195 C C . VAL A 1 157 ? 20.290 -5.549 -23.192 1.00 61.81 157 VAL A C 1
ATOM 1197 O O . VAL A 1 157 ? 19.159 -5.953 -22.948 1.00 61.81 157 VAL A O 1
ATOM 1200 N N . GLU A 1 158 ? 21.014 -4.886 -22.289 1.00 61.78 158 GLU A N 1
ATOM 1201 C CA . GLU A 1 158 ? 20.543 -4.604 -20.925 1.00 61.78 158 GLU A CA 1
ATOM 1202 C C . GLU A 1 158 ? 19.361 -3.623 -20.900 1.00 61.78 158 GLU A C 1
ATOM 1204 O O . GLU A 1 158 ? 18.433 -3.783 -20.106 1.00 61.78 158 GLU A O 1
ATOM 1209 N N . GLU A 1 159 ? 19.365 -2.638 -21.801 1.00 60.53 159 GLU A N 1
ATOM 1210 C CA . GLU A 1 159 ? 18.281 -1.667 -21.962 1.00 60.53 159 GLU A CA 1
ATOM 1211 C C . GLU A 1 159 ? 17.029 -2.348 -22.530 1.00 60.53 159 GLU A C 1
ATOM 1213 O O . GLU A 1 159 ? 15.941 -2.213 -21.973 1.00 60.53 159 GLU A O 1
ATOM 1218 N N . ALA A 1 160 ? 17.197 -3.200 -23.545 1.00 55.84 160 ALA A N 1
ATOM 1219 C CA . ALA A 1 160 ? 16.114 -3.999 -24.112 1.00 55.84 160 ALA A CA 1
ATOM 1220 C C . ALA A 1 160 ? 15.504 -4.983 -23.088 1.00 55.84 160 ALA A C 1
ATOM 1222 O O . ALA A 1 160 ? 14.282 -5.123 -23.010 1.00 55.84 160 ALA A O 1
ATOM 1223 N N . GLU A 1 161 ? 16.324 -5.648 -22.264 1.00 58.66 161 GLU A N 1
ATOM 1224 C CA . GLU A 1 161 ? 15.846 -6.542 -21.198 1.00 58.66 161 GLU A CA 1
ATOM 1225 C C . GLU A 1 161 ? 15.123 -5.793 -20.071 1.00 58.66 161 GLU A C 1
ATOM 1227 O O . GLU A 1 161 ? 14.125 -6.287 -19.533 1.00 58.66 161 GLU A O 1
ATOM 1232 N N . SER A 1 162 ? 15.614 -4.608 -19.701 1.00 61.16 162 SER A N 1
ATOM 1233 C CA . SER A 1 162 ? 14.964 -3.738 -18.720 1.00 61.16 162 SER A CA 1
ATOM 1234 C C . SER A 1 162 ? 13.599 -3.268 -19.224 1.00 61.16 162 SER A C 1
ATOM 1236 O O . SER A 1 162 ? 12.601 -3.395 -18.507 1.00 61.16 162 SER A O 1
ATOM 1238 N N . ASN A 1 163 ? 13.528 -2.832 -20.484 1.00 60.38 163 ASN A N 1
ATOM 1239 C CA . ASN A 1 163 ? 12.292 -2.400 -21.127 1.00 60.38 163 ASN A CA 1
ATOM 1240 C C . ASN A 1 163 ? 11.262 -3.538 -21.185 1.00 60.38 163 ASN A C 1
ATOM 1242 O O . ASN A 1 163 ? 10.108 -3.336 -20.817 1.00 60.38 163 ASN A O 1
ATOM 1246 N N . LEU A 1 164 ? 11.678 -4.762 -21.528 1.00 61.03 164 LEU A N 1
ATOM 1247 C CA . LEU A 1 164 ? 10.776 -5.916 -21.611 1.00 61.03 164 LEU A CA 1
ATOM 1248 C C . LEU A 1 164 ? 10.177 -6.316 -20.248 1.00 61.03 164 LEU A C 1
ATOM 1250 O O . LEU A 1 164 ? 8.987 -6.617 -20.154 1.00 61.03 164 LEU A O 1
ATOM 1254 N N . LYS A 1 165 ? 10.981 -6.295 -19.174 1.00 67.12 165 LYS A N 1
ATOM 1255 C CA . LYS A 1 165 ? 10.493 -6.539 -17.800 1.00 67.12 165 LYS A CA 1
ATOM 1256 C C . LYS A 1 165 ? 9.534 -5.444 -17.335 1.00 67.12 165 LYS A C 1
ATOM 1258 O O . LYS A 1 165 ? 8.545 -5.737 -16.669 1.00 67.12 165 LYS A O 1
ATOM 1263 N N . THR A 1 166 ? 9.823 -4.204 -17.711 1.00 68.31 166 THR A N 1
ATOM 1264 C CA . THR A 1 166 ? 9.003 -3.028 -17.407 1.00 68.31 166 THR A CA 1
ATOM 1265 C C . THR A 1 166 ? 7.635 -3.124 -18.094 1.00 68.31 166 THR A C 1
ATOM 1267 O O . THR A 1 166 ? 6.612 -2.932 -17.442 1.00 68.31 166 THR A O 1
ATOM 1270 N N . THR A 1 167 ? 7.589 -3.555 -19.362 1.00 75.19 167 THR A N 1
ATOM 1271 C CA . THR A 1 167 ? 6.333 -3.811 -20.089 1.00 75.19 167 THR A CA 1
ATOM 1272 C C . THR A 1 167 ? 5.499 -4.926 -19.452 1.00 75.19 167 THR A C 1
ATOM 1274 O O . THR A 1 167 ? 4.297 -4.755 -19.275 1.00 75.19 167 THR A O 1
ATOM 1277 N N . ALA A 1 168 ? 6.113 -6.043 -19.047 1.00 79.50 168 ALA A N 1
ATOM 1278 C CA . ALA A 1 168 ? 5.381 -7.142 -18.407 1.00 79.50 168 ALA A CA 1
ATOM 1279 C C . ALA A 1 168 ? 4.755 -6.731 -17.060 1.00 79.50 168 ALA A C 1
ATOM 1281 O O . ALA A 1 168 ? 3.604 -7.062 -16.781 1.00 79.50 168 ALA A O 1
ATOM 1282 N N . ALA A 1 169 ? 5.488 -5.971 -16.240 1.00 81.81 169 ALA A N 1
ATOM 1283 C CA . ALA A 1 169 ? 4.962 -5.443 -14.982 1.00 81.81 169 ALA A CA 1
ATOM 1284 C C . ALA A 1 169 ? 3.795 -4.464 -15.212 1.00 81.81 169 ALA A C 1
ATOM 1286 O O . ALA A 1 169 ? 2.811 -4.487 -14.473 1.00 81.81 169 ALA A O 1
ATOM 1287 N N . GLU A 1 170 ? 3.872 -3.639 -16.259 1.00 85.06 170 GLU A N 1
ATOM 1288 C CA . GLU A 1 170 ? 2.793 -2.727 -16.646 1.00 85.06 170 GLU A CA 1
ATOM 1289 C C . GLU A 1 170 ? 1.528 -3.471 -17.098 1.00 85.06 170 GLU A C 1
ATOM 1291 O O . GLU A 1 170 ? 0.419 -3.102 -16.701 1.00 85.06 170 GLU A O 1
ATOM 1296 N N . GLU A 1 171 ? 1.676 -4.542 -17.881 1.00 86.75 171 GLU A N 1
ATOM 1297 C CA . GLU A 1 171 ? 0.564 -5.397 -18.308 1.00 86.75 171 GLU A CA 1
ATOM 1298 C C . GLU A 1 171 ? -0.116 -6.085 -17.117 1.00 86.75 171 GLU A C 1
ATOM 1300 O O . GLU A 1 171 ? -1.342 -6.039 -17.002 1.00 86.75 171 GLU A O 1
ATOM 1305 N N . GLU A 1 172 ? 0.657 -6.665 -16.196 1.00 90.88 172 GLU A N 1
ATOM 1306 C CA . GLU A 1 172 ? 0.137 -7.317 -14.985 1.00 90.88 172 GLU A CA 1
ATOM 1307 C C . GLU A 1 172 ? -0.572 -6.324 -14.062 1.00 90.88 172 GLU A C 1
ATOM 1309 O O . GLU A 1 172 ? -1.673 -6.587 -13.574 1.00 90.88 172 GLU A O 1
ATOM 1314 N N . PHE A 1 173 ? 0.018 -5.146 -13.859 1.00 89.44 173 PHE A N 1
ATOM 1315 C CA . PHE A 1 173 ? -0.594 -4.081 -13.074 1.00 89.44 173 PHE A CA 1
ATOM 1316 C C . PHE A 1 173 ? -1.905 -3.584 -13.707 1.00 89.44 173 PHE A C 1
ATOM 1318 O O . PHE A 1 173 ? -2.890 -3.333 -13.005 1.00 89.44 173 PHE A O 1
ATOM 1325 N N . THR A 1 174 ? -1.944 -3.477 -15.037 1.00 87.75 174 THR A N 1
ATOM 1326 C CA . THR A 1 174 ? -3.145 -3.093 -15.793 1.00 87.75 174 THR A CA 1
ATOM 1327 C C . THR A 1 174 ? -4.220 -4.180 -15.728 1.00 87.75 174 THR A C 1
ATOM 1329 O O . THR A 1 174 ? -5.396 -3.877 -15.518 1.00 87.75 174 THR A O 1
ATOM 1332 N N . ALA A 1 175 ? -3.843 -5.456 -15.836 1.00 90.19 175 ALA A N 1
ATOM 1333 C CA . ALA A 1 175 ? -4.758 -6.579 -15.645 1.00 90.19 175 ALA A CA 1
ATOM 1334 C C . ALA A 1 175 ? -5.339 -6.587 -14.222 1.00 90.19 175 ALA A C 1
ATOM 1336 O O . ALA A 1 175 ? -6.540 -6.808 -14.034 1.00 90.19 175 ALA A O 1
ATOM 1337 N N . ALA A 1 176 ? -4.516 -6.258 -13.225 1.00 92.94 176 ALA A N 1
ATOM 1338 C CA . ALA A 1 176 ? -4.940 -6.163 -11.838 1.00 92.94 176 ALA A CA 1
ATOM 1339 C C . ALA A 1 176 ? -6.038 -5.108 -11.622 1.00 92.94 176 ALA A C 1
ATOM 1341 O O . ALA A 1 176 ? -6.936 -5.362 -10.817 1.00 92.94 176 ALA A O 1
ATOM 1342 N N . LEU A 1 177 ? -6.041 -3.993 -12.377 1.00 89.81 177 LEU A N 1
ATOM 1343 C CA . LEU A 1 177 ? -7.092 -2.960 -12.299 1.00 89.81 177 LEU A CA 1
ATOM 1344 C C . LEU A 1 177 ? -8.473 -3.510 -12.669 1.00 89.81 177 LEU A C 1
ATOM 1346 O O . LEU A 1 177 ? -9.484 -3.124 -12.080 1.00 89.81 177 LEU A O 1
ATOM 1350 N N . SER A 1 178 ? -8.513 -4.442 -13.624 1.00 88.94 178 SER A N 1
ATOM 1351 C CA . SER A 1 178 ? -9.751 -5.133 -13.994 1.00 88.94 178 SER A CA 1
ATOM 1352 C C . SER A 1 178 ? -10.199 -6.094 -12.891 1.00 88.94 178 SER A C 1
ATOM 1354 O O . SER A 1 178 ? -11.383 -6.143 -12.569 1.00 88.94 178 SER A O 1
ATOM 1356 N N . LEU A 1 179 ? -9.261 -6.821 -12.271 1.00 89.31 179 LEU A N 1
ATOM 1357 C CA . LEU A 1 179 ? -9.553 -7.757 -11.178 1.00 89.31 179 LEU A CA 1
ATOM 1358 C C . LEU A 1 179 ? -9.999 -7.044 -9.891 1.00 89.31 179 LEU A C 1
ATOM 1360 O O . LEU A 1 179 ? -10.904 -7.510 -9.205 1.00 89.31 179 LEU A O 1
ATOM 1364 N N . SER A 1 180 ? -9.385 -5.903 -9.572 1.00 91.00 180 SER A N 1
ATOM 1365 C CA . SER A 1 180 ? -9.738 -5.074 -8.413 1.00 91.00 180 SER A CA 1
ATOM 1366 C C . SER A 1 180 ? -11.005 -4.248 -8.638 1.00 91.00 180 SER A C 1
ATOM 1368 O O . SER A 1 180 ? -11.509 -3.634 -7.687 1.00 91.00 180 SER A O 1
ATOM 1370 N N . ASN A 1 181 ? -11.504 -4.212 -9.884 1.00 91.38 181 ASN A N 1
ATOM 1371 C CA . ASN A 1 181 ? -12.605 -3.359 -10.323 1.00 91.38 181 ASN A CA 1
ATOM 1372 C C . ASN A 1 181 ? -12.407 -1.922 -9.798 1.00 91.38 181 ASN A C 1
ATOM 1374 O O . ASN A 1 181 ? -13.280 -1.321 -9.160 1.00 91.38 181 ASN A O 1
ATOM 1378 N N . TYR A 1 182 ? -11.179 -1.418 -9.956 1.00 86.31 182 TYR A N 1
ATOM 1379 C CA . TYR A 1 182 ? -10.792 -0.105 -9.466 1.00 86.31 182 TYR A CA 1
ATOM 1380 C C . TYR A 1 182 ? -10.917 0.936 -10.578 1.00 86.31 182 TYR A C 1
ATOM 1382 O O . TYR A 1 182 ? -10.281 0.838 -11.627 1.00 86.31 182 TYR A O 1
ATOM 1390 N N . ASP A 1 183 ? -11.710 1.976 -10.325 1.00 80.12 183 ASP A N 1
ATOM 1391 C CA . ASP A 1 183 ? -11.862 3.097 -11.244 1.00 80.12 183 ASP A CA 1
ATOM 1392 C C . ASP A 1 183 ? -10.732 4.117 -11.048 1.00 80.12 183 ASP A C 1
ATOM 1394 O O . ASP A 1 183 ? -10.713 4.897 -10.089 1.00 80.12 183 ASP A O 1
ATOM 1398 N N . ILE A 1 184 ? -9.779 4.108 -11.980 1.00 74.69 184 ILE A N 1
ATOM 1399 C CA . ILE A 1 184 ? -8.621 5.010 -11.993 1.00 74.69 184 ILE A CA 1
ATOM 1400 C C . ILE A 1 184 ? -8.974 6.465 -12.329 1.00 74.69 184 ILE A C 1
ATOM 1402 O O . ILE A 1 184 ? -8.157 7.350 -12.081 1.00 74.69 184 ILE A O 1
ATOM 1406 N N . SER A 1 185 ? -10.185 6.743 -12.831 1.00 68.75 185 SER A N 1
ATOM 1407 C CA . SER A 1 185 ? -10.647 8.117 -13.091 1.00 68.75 185 SER A CA 1
ATOM 1408 C C . SER A 1 185 ? -10.781 8.957 -11.817 1.00 68.75 185 SER A C 1
ATOM 1410 O O . SER A 1 185 ? -10.792 10.185 -11.878 1.00 68.75 185 SER A O 1
ATOM 1412 N N . ASN A 1 186 ? -10.784 8.306 -10.651 1.00 60.69 186 ASN A N 1
ATOM 1413 C CA . ASN A 1 186 ? -10.741 8.963 -9.348 1.00 60.69 186 ASN A CA 1
ATOM 1414 C C . ASN A 1 186 ? -9.428 9.726 -9.080 1.00 60.69 186 ASN A C 1
ATOM 1416 O O . ASN A 1 186 ? -9.360 10.494 -8.119 1.00 60.69 186 ASN A O 1
ATOM 1420 N N . PHE A 1 187 ? -8.392 9.541 -9.904 1.00 64.50 187 PHE A N 1
ATOM 1421 C CA . PHE A 1 187 ? -7.124 10.253 -9.793 1.00 64.50 187 PHE A CA 1
ATOM 1422 C C . PHE A 1 187 ? -7.002 11.322 -10.895 1.00 64.50 187 PHE A C 1
ATOM 1424 O O . PHE A 1 187 ? -6.882 11.010 -12.076 1.00 64.50 187 PHE A O 1
ATOM 1431 N N . ASN A 1 188 ? -6.982 12.603 -10.507 1.00 56.09 188 ASN A N 1
ATOM 1432 C CA . ASN A 1 188 ? -6.903 13.736 -11.449 1.00 56.09 188 ASN A CA 1
ATOM 1433 C C . ASN A 1 188 ? -5.527 13.881 -12.132 1.00 56.09 188 ASN A C 1
ATOM 1435 O O . ASN A 1 188 ? -5.424 14.486 -13.197 1.00 56.09 188 ASN A O 1
ATOM 1439 N N . THR A 1 189 ? -4.471 13.345 -11.516 1.00 59.69 189 THR A N 1
ATOM 1440 C CA . THR A 1 189 ? -3.095 13.317 -12.033 1.00 59.69 189 THR A CA 1
ATOM 1441 C C . THR A 1 189 ? -2.401 12.068 -11.499 1.00 59.69 189 THR A C 1
ATOM 1443 O O . THR A 1 189 ? -2.109 11.996 -10.306 1.00 59.69 189 THR A O 1
ATOM 1446 N N . TYR A 1 190 ? -2.132 11.079 -12.348 1.00 62.91 190 TYR A N 1
ATOM 1447 C CA . TYR A 1 190 ? -1.380 9.885 -11.962 1.00 62.91 190 TYR A CA 1
ATOM 1448 C C . TYR A 1 190 ? -0.456 9.432 -13.090 1.00 62.91 190 TYR A C 1
ATOM 1450 O O . TYR A 1 190 ? -0.728 9.656 -14.266 1.00 62.91 190 TYR A O 1
ATOM 1458 N N . ASN A 1 191 ? 0.640 8.781 -12.713 1.00 65.81 191 ASN A N 1
ATOM 1459 C CA . ASN A 1 191 ? 1.527 8.086 -13.634 1.00 65.81 191 ASN A CA 1
ATOM 1460 C C . ASN A 1 191 ? 1.619 6.627 -13.172 1.00 65.81 191 ASN A C 1
ATOM 1462 O O . ASN A 1 191 ? 2.351 6.340 -12.225 1.00 65.81 191 ASN A O 1
ATOM 1466 N N . LEU A 1 192 ? 0.848 5.725 -13.798 1.00 66.38 192 LEU A N 1
ATOM 1467 C CA . LEU A 1 192 ? 0.830 4.297 -13.429 1.00 66.38 192 LEU A CA 1
ATOM 1468 C C . LEU A 1 192 ? 2.213 3.659 -13.554 1.00 66.38 192 LEU A C 1
ATOM 1470 O O . LEU A 1 192 ? 2.549 2.794 -12.747 1.00 66.38 192 LEU A O 1
ATOM 1474 N N . SER A 1 193 ? 3.032 4.144 -14.490 1.00 65.38 193 SER A N 1
ATOM 1475 C CA . SER A 1 193 ? 4.395 3.670 -14.713 1.00 65.38 193 SER A CA 1
ATOM 1476 C C . SER A 1 193 ? 5.314 3.914 -13.512 1.00 65.38 193 SER A C 1
ATOM 1478 O O . SER A 1 193 ? 6.204 3.120 -13.218 1.00 65.38 193 SER A O 1
ATOM 1480 N N . VAL A 1 194 ? 5.049 4.970 -12.740 1.00 69.31 194 VAL A N 1
ATOM 1481 C CA . VAL A 1 194 ? 5.756 5.244 -11.478 1.00 69.31 194 VAL A CA 1
ATOM 1482 C C . VAL A 1 194 ? 5.253 4.358 -10.336 1.00 69.31 194 VAL A C 1
ATOM 1484 O O . VAL A 1 194 ? 5.955 4.198 -9.350 1.00 69.31 194 VAL A O 1
ATOM 1487 N N . LEU A 1 195 ? 4.053 3.784 -10.426 1.00 72.12 195 LEU A N 1
ATOM 1488 C CA . LEU A 1 195 ? 3.415 3.092 -9.302 1.00 72.12 195 LEU A CA 1
ATOM 1489 C C . LEU A 1 195 ? 3.700 1.602 -9.270 1.00 72.12 195 LEU A C 1
ATOM 1491 O O . LEU A 1 195 ? 4.020 1.086 -8.202 1.00 72.12 195 LEU A O 1
ATOM 1495 N N . TYR A 1 196 ? 3.645 0.908 -10.410 1.00 78.19 196 TYR A N 1
ATOM 1496 C CA . TYR A 1 196 ? 4.023 -0.509 -10.410 1.00 78.19 196 TYR A CA 1
ATOM 1497 C C . TYR A 1 196 ? 5.504 -0.701 -10.059 1.00 78.19 196 TYR A C 1
ATOM 1499 O O . TYR A 1 196 ? 5.862 -1.753 -9.542 1.00 78.19 196 TYR A O 1
ATOM 1507 N N . THR A 1 197 ? 6.337 0.330 -10.263 1.00 80.12 197 THR A N 1
ATOM 1508 C CA . THR A 1 197 ? 7.764 0.357 -9.900 1.00 80.12 197 THR A CA 1
ATOM 1509 C C . THR A 1 197 ? 8.030 0.655 -8.418 1.00 80.12 197 THR A C 1
ATOM 1511 O O . THR A 1 197 ? 9.169 0.515 -7.969 1.00 80.12 197 THR A O 1
ATOM 1514 N N . LYS A 1 198 ? 7.003 1.025 -7.634 1.00 86.50 198 LYS A N 1
ATOM 1515 C CA . LYS A 1 198 ? 7.097 1.165 -6.166 1.00 86.50 198 LYS A CA 1
ATOM 1516 C C . LYS A 1 198 ? 7.126 -0.174 -5.447 1.00 86.50 198 LYS A C 1
ATOM 1518 O O . LYS A 1 198 ? 7.750 -0.291 -4.393 1.00 86.50 198 LYS A O 1
ATOM 1523 N N . LEU A 1 199 ? 6.464 -1.171 -6.025 1.00 91.44 199 LEU A N 1
ATOM 1524 C CA . LEU A 1 199 ? 6.553 -2.550 -5.576 1.00 91.44 199 LEU A CA 1
ATOM 1525 C C . LEU A 1 199 ? 7.677 -3.217 -6.362 1.00 91.44 199 LEU A C 1
ATOM 1527 O O . LEU A 1 199 ? 7.598 -3.356 -7.581 1.00 91.44 199 LEU A O 1
ATOM 1531 N N . ILE A 1 200 ? 8.748 -3.579 -5.668 1.00 90.81 200 ILE A N 1
ATOM 1532 C CA . ILE A 1 200 ? 9.933 -4.185 -6.276 1.00 90.81 200 ILE A CA 1
ATOM 1533 C C . ILE A 1 200 ? 10.080 -5.636 -5.827 1.00 90.81 200 ILE A C 1
ATOM 1535 O O . ILE A 1 200 ? 9.471 -6.074 -4.856 1.00 90.81 200 ILE A O 1
ATOM 1539 N N . GLY A 1 201 ? 10.920 -6.395 -6.521 1.00 90.19 201 GLY A N 1
ATOM 1540 C CA . GLY A 1 201 ? 11.177 -7.790 -6.182 1.00 90.19 201 GLY A CA 1
ATOM 1541 C C . GLY A 1 201 ? 10.218 -8.740 -6.883 1.00 90.19 201 GLY A C 1
ATOM 1542 O O . GLY A 1 201 ? 10.378 -8.952 -8.082 1.00 90.19 201 GLY A O 1
ATOM 1543 N N . PHE A 1 202 ? 9.264 -9.309 -6.148 1.00 93.44 202 PHE A N 1
ATOM 1544 C CA . PHE A 1 202 ? 8.426 -10.449 -6.544 1.00 93.44 202 PHE A CA 1
ATOM 1545 C C . PHE A 1 202 ? 9.185 -11.780 -6.634 1.00 93.44 202 PHE A C 1
ATOM 1547 O O . PHE A 1 202 ? 8.948 -12.602 -7.527 1.00 93.44 202 PHE A O 1
ATOM 1554 N N . ASP A 1 203 ? 10.108 -12.006 -5.697 1.00 91.62 203 ASP A N 1
ATOM 1555 C CA . ASP A 1 203 ? 10.890 -13.240 -5.651 1.00 91.62 203 ASP A CA 1
ATOM 1556 C C . ASP A 1 203 ? 9.980 -14.473 -5.522 1.00 91.62 203 ASP A C 1
ATOM 1558 O O . ASP A 1 203 ? 9.185 -14.594 -4.593 1.00 91.62 203 ASP A O 1
ATOM 1562 N N . ARG A 1 204 ? 10.100 -15.382 -6.502 1.00 90.50 204 ARG A N 1
ATOM 1563 C CA . ARG A 1 204 ? 9.280 -16.597 -6.698 1.00 90.50 204 ARG A CA 1
ATOM 1564 C C . ARG A 1 204 ? 7.767 -16.387 -6.829 1.00 90.50 204 ARG A C 1
ATOM 1566 O O . ARG A 1 204 ? 7.027 -17.364 -6.765 1.00 90.50 204 ARG A O 1
ATOM 1573 N N . CYS A 1 205 ? 7.296 -15.175 -7.104 1.00 93.31 205 CYS A N 1
ATOM 1574 C CA . CYS A 1 205 ? 5.892 -14.969 -7.450 1.00 93.31 205 CYS A CA 1
ATOM 1575 C C . CYS A 1 205 ? 5.643 -15.340 -8.924 1.00 93.31 205 CYS A C 1
ATOM 1577 O O . CYS A 1 205 ? 6.352 -14.865 -9.817 1.00 93.31 205 CYS A O 1
ATOM 1579 N N . SER A 1 206 ? 4.621 -16.150 -9.209 1.00 94.12 206 SER A N 1
ATOM 1580 C CA . SER A 1 206 ? 4.122 -16.368 -10.575 1.00 94.12 206 SER A CA 1
ATOM 1581 C C . SER A 1 206 ? 3.441 -15.107 -11.133 1.00 94.12 206 SER A C 1
ATOM 1583 O O . SER A 1 206 ? 3.074 -14.216 -10.372 1.00 94.12 206 SER A O 1
ATOM 1585 N N . ALA A 1 207 ? 3.237 -15.016 -12.452 1.00 92.38 207 ALA A N 1
ATOM 1586 C CA . ALA A 1 207 ? 2.547 -13.868 -13.065 1.00 92.38 207 ALA A CA 1
ATOM 1587 C C . ALA A 1 207 ? 1.120 -13.664 -12.509 1.00 92.38 207 ALA A C 1
ATOM 1589 O O . ALA A 1 207 ? 0.716 -12.539 -12.206 1.00 92.38 207 ALA A O 1
ATOM 1590 N N . ASP A 1 208 ? 0.391 -14.761 -12.277 1.00 92.81 208 ASP A N 1
ATOM 1591 C CA . ASP A 1 208 ? -0.941 -14.722 -11.664 1.00 92.81 208 ASP A CA 1
ATOM 1592 C C . ASP A 1 208 ? -0.878 -14.218 -10.216 1.00 92.81 208 ASP A C 1
ATOM 1594 O O . ASP A 1 208 ? -1.705 -13.406 -9.802 1.00 92.81 208 ASP A O 1
ATOM 1598 N N . GLN A 1 209 ? 0.126 -14.656 -9.446 1.00 95.56 209 GLN A N 1
ATOM 1599 C CA . GLN A 1 209 ? 0.342 -14.182 -8.077 1.00 95.56 209 GLN A CA 1
ATOM 1600 C C . GLN A 1 209 ? 0.677 -12.688 -8.049 1.00 95.56 209 GLN A C 1
ATOM 1602 O O . GLN A 1 209 ? 0.092 -11.958 -7.254 1.00 95.56 209 GLN A O 1
ATOM 1607 N N . ARG A 1 210 ? 1.554 -12.205 -8.941 1.00 95.38 210 ARG A N 1
ATOM 1608 C CA . ARG A 1 210 ? 1.879 -10.770 -9.052 1.00 95.38 210 ARG A CA 1
ATOM 1609 C C . ARG A 1 210 ? 0.644 -9.935 -9.377 1.00 95.38 210 ARG A C 1
ATOM 1611 O O . ARG A 1 210 ? 0.388 -8.937 -8.708 1.00 95.38 210 ARG A O 1
ATOM 1618 N N . THR A 1 211 ? -0.170 -10.392 -10.328 1.00 95.25 211 THR A N 1
ATOM 1619 C CA . THR A 1 211 ? -1.440 -9.743 -10.690 1.00 95.25 211 THR A CA 1
ATOM 1620 C C . THR A 1 211 ? -2.402 -9.680 -9.497 1.00 95.25 211 THR A C 1
ATOM 1622 O O . THR A 1 211 ? -3.003 -8.637 -9.243 1.00 95.25 211 THR A O 1
ATOM 1625 N N . GLN A 1 212 ? -2.531 -10.761 -8.719 1.00 96.12 212 GLN A N 1
ATOM 1626 C CA . GLN A 1 212 ? -3.365 -10.770 -7.510 1.00 96.12 212 GLN A CA 1
ATOM 1627 C C . GLN A 1 212 ? -2.828 -9.848 -6.409 1.00 96.12 212 GLN A C 1
ATOM 1629 O O . GLN A 1 212 ? -3.611 -9.135 -5.789 1.00 96.12 212 GLN A O 1
ATOM 1634 N N . ILE A 1 213 ? -1.510 -9.810 -6.199 1.00 97.25 213 ILE A N 1
ATOM 1635 C CA . ILE A 1 213 ? -0.860 -8.914 -5.232 1.00 97.25 213 ILE A CA 1
ATOM 1636 C C . ILE A 1 213 ? -1.129 -7.451 -5.600 1.00 97.25 213 ILE A C 1
ATOM 1638 O O . ILE A 1 213 ? -1.603 -6.684 -4.759 1.00 97.25 213 ILE A O 1
ATOM 1642 N N . TYR A 1 214 ? -0.912 -7.075 -6.866 1.00 95.38 214 TYR A N 1
ATOM 1643 C CA . TYR A 1 214 ? -1.268 -5.744 -7.360 1.00 95.38 214 TYR A CA 1
ATOM 1644 C C . TYR A 1 214 ? -2.761 -5.457 -7.187 1.00 95.38 214 TYR A C 1
ATOM 1646 O O . TYR A 1 214 ? -3.129 -4.357 -6.778 1.00 95.38 214 TYR A O 1
ATOM 1654 N N . SER A 1 215 ? -3.624 -6.443 -7.444 1.00 95.94 215 SER A N 1
ATOM 1655 C CA . SER A 1 215 ? -5.069 -6.280 -7.297 1.00 95.94 215 SER A CA 1
ATOM 1656 C C . SER A 1 215 ? -5.458 -6.020 -5.845 1.00 95.94 215 SER A C 1
ATOM 1658 O O . SER A 1 215 ? -6.210 -5.087 -5.586 1.00 95.94 215 SER A O 1
ATOM 1660 N N . GLY A 1 216 ? -4.932 -6.779 -4.882 1.00 96.81 216 GLY A N 1
ATOM 1661 C CA . GLY A 1 216 ? -5.213 -6.546 -3.467 1.00 96.81 216 GLY A CA 1
ATOM 1662 C C . GLY A 1 216 ? -4.747 -5.169 -2.989 1.00 96.81 216 GLY A C 1
ATOM 1663 O O . GLY A 1 216 ? -5.463 -4.523 -2.223 1.00 96.81 216 GLY A O 1
ATOM 1664 N N . TRP A 1 217 ? -3.606 -4.679 -3.491 1.00 95.44 217 TRP A N 1
ATOM 1665 C CA . TRP A 1 217 ? -3.133 -3.324 -3.191 1.00 95.44 217 TRP A CA 1
ATOM 1666 C C . TRP A 1 217 ? -4.091 -2.277 -3.763 1.00 95.44 217 TRP A C 1
ATOM 1668 O O . TRP A 1 217 ? -4.521 -1.367 -3.066 1.00 95.44 217 TRP A O 1
ATOM 1678 N N . GLN A 1 218 ? -4.528 -2.451 -5.010 1.00 93.56 218 GLN A N 1
ATOM 1679 C CA . GLN A 1 218 ? -5.515 -1.568 -5.634 1.00 93.56 218 GLN A CA 1
ATOM 1680 C C . GLN A 1 218 ? -6.870 -1.591 -4.909 1.00 93.56 218 GLN A C 1
ATOM 1682 O O . GLN A 1 218 ? -7.543 -0.568 -4.795 1.00 93.56 218 GLN A O 1
ATOM 1687 N N . GLN A 1 219 ? -7.292 -2.744 -4.385 1.00 95.06 219 GLN A N 1
ATOM 1688 C CA . GLN A 1 219 ? -8.518 -2.852 -3.593 1.00 95.06 219 GLN A CA 1
ATOM 1689 C C . GLN A 1 219 ? -8.400 -2.090 -2.262 1.00 95.06 219 GLN A C 1
ATOM 1691 O O . GLN A 1 219 ? -9.362 -1.433 -1.854 1.00 95.06 219 GLN A O 1
ATOM 1696 N N . SER A 1 220 ? -7.233 -2.120 -1.605 1.00 95.56 220 SER A N 1
ATOM 1697 C CA . SER A 1 220 ? -7.012 -1.405 -0.338 1.00 95.56 220 SER A CA 1
ATOM 1698 C C . SER A 1 220 ? -7.090 0.113 -0.488 1.00 95.56 220 SER A C 1
ATOM 1700 O O . SER A 1 220 ? -7.588 0.789 0.417 1.00 95.56 220 SER A O 1
ATOM 1702 N N . TRP A 1 221 ? -6.773 0.653 -1.667 1.00 92.44 221 TRP A N 1
ATOM 1703 C CA . TRP A 1 221 ? -6.944 2.075 -1.984 1.00 92.44 221 TRP A CA 1
ATOM 1704 C C . TRP A 1 221 ? -8.379 2.575 -1.807 1.00 92.44 221 TRP A C 1
ATOM 1706 O O . TRP A 1 221 ? -8.583 3.734 -1.445 1.00 92.44 221 TRP A O 1
ATOM 1716 N N . LYS A 1 222 ? -9.397 1.722 -2.012 1.00 92.38 222 LYS A N 1
ATOM 1717 C CA . LYS A 1 222 ? -10.807 2.102 -1.789 1.00 92.38 222 LYS A CA 1
ATOM 1718 C C . LYS A 1 222 ? -11.034 2.506 -0.327 1.00 92.38 222 LYS A C 1
ATOM 1720 O O . LYS A 1 222 ? -11.694 3.512 -0.059 1.00 92.38 222 LYS A O 1
ATOM 1725 N N . VAL A 1 223 ? -10.434 1.760 0.602 1.00 95.44 223 VAL A N 1
ATOM 1726 C CA . VAL A 1 223 ? -10.495 2.024 2.045 1.00 95.44 223 VAL A CA 1
ATOM 1727 C C . VAL A 1 223 ? -9.557 3.171 2.424 1.00 95.44 223 VAL A C 1
ATOM 1729 O O . VAL A 1 223 ? -9.993 4.093 3.108 1.00 95.44 223 VAL A O 1
ATOM 1732 N N . MET A 1 224 ? -8.317 3.189 1.921 1.00 93.44 224 MET A N 1
ATOM 1733 C CA . MET A 1 224 ? -7.347 4.262 2.202 1.00 93.44 224 MET A CA 1
ATOM 1734 C C . MET A 1 224 ? -7.867 5.638 1.777 1.00 93.44 224 MET A C 1
ATOM 1736 O O . MET A 1 224 ? -7.805 6.587 2.551 1.00 93.44 224 MET A O 1
ATOM 1740 N N . ASN A 1 225 ? -8.436 5.760 0.573 1.00 90.00 225 ASN A N 1
ATOM 1741 C CA . ASN A 1 225 ? -9.001 7.019 0.080 1.00 90.00 225 ASN A CA 1
ATOM 1742 C C . ASN A 1 225 ? -10.216 7.476 0.879 1.00 90.00 225 ASN A C 1
ATOM 1744 O O . ASN A 1 225 ? -10.431 8.678 1.050 1.00 90.00 225 ASN A O 1
ATOM 1748 N N . TYR A 1 226 ? -11.033 6.532 1.345 1.00 93.19 226 TYR A N 1
ATOM 1749 C CA . TYR A 1 226 ? -12.148 6.858 2.219 1.00 93.19 226 TYR A CA 1
ATOM 1750 C C . TYR A 1 226 ? -11.640 7.360 3.574 1.00 93.19 226 TYR A C 1
ATOM 1752 O O . TYR A 1 226 ? -12.021 8.445 4.011 1.00 93.19 226 TYR A O 1
ATOM 1760 N N . MET A 1 227 ? -10.702 6.634 4.182 1.00 95.44 227 MET A N 1
ATOM 1761 C CA . MET A 1 227 ? -10.108 7.003 5.463 1.00 95.44 227 MET A CA 1
ATOM 1762 C C . MET A 1 227 ? -9.307 8.293 5.413 1.00 95.44 227 MET A C 1
ATOM 1764 O O . MET A 1 227 ? -9.339 9.056 6.371 1.00 95.44 227 MET A O 1
ATOM 1768 N N . TYR A 1 228 ? -8.668 8.599 4.288 1.00 92.75 228 TYR A N 1
ATOM 1769 C CA . TYR A 1 228 ? -8.031 9.888 4.072 1.00 92.75 228 TYR A CA 1
ATOM 1770 C C . TYR A 1 228 ? -9.019 11.046 4.232 1.00 92.75 228 TYR A C 1
ATOM 1772 O O . TYR A 1 228 ? -8.722 12.022 4.917 1.00 92.75 228 TYR A O 1
ATOM 1780 N N . LYS A 1 229 ? -10.206 10.934 3.618 1.00 92.19 229 LYS A N 1
ATOM 1781 C CA . LYS A 1 229 ? -11.259 11.955 3.727 1.00 92.19 229 LYS A CA 1
ATOM 1782 C C . LYS A 1 229 ? -11.727 12.082 5.175 1.00 92.19 229 LYS A C 1
ATOM 1784 O O . LYS A 1 229 ? -11.716 13.185 5.707 1.00 92.19 229 LYS A O 1
ATOM 1789 N N . VAL A 1 230 ? -12.011 10.952 5.831 1.00 94.94 230 VAL A N 1
ATOM 1790 C CA . VAL A 1 230 ? -12.397 10.910 7.254 1.00 94.94 230 VAL A CA 1
ATOM 1791 C C . VAL A 1 230 ? -11.337 11.578 8.141 1.00 94.94 230 VAL A C 1
ATOM 1793 O O . VAL A 1 230 ? -11.660 12.417 8.975 1.00 94.94 230 VAL A O 1
ATOM 1796 N N . ALA A 1 231 ? -10.057 11.260 7.949 1.00 94.75 231 ALA A N 1
ATOM 1797 C CA . ALA A 1 231 ? -8.966 11.822 8.739 1.00 94.75 231 ALA A CA 1
ATOM 1798 C C . ALA A 1 231 ? -8.750 13.318 8.468 1.00 94.75 231 ALA A C 1
ATOM 1800 O O . ALA A 1 231 ? -8.480 14.086 9.395 1.00 94.75 231 ALA A O 1
ATOM 1801 N N . LYS A 1 232 ? -8.891 13.748 7.209 1.00 92.62 232 LYS A N 1
ATOM 1802 C CA . LYS A 1 232 ? -8.769 15.152 6.805 1.00 92.62 232 LYS A CA 1
ATOM 1803 C C . LYS A 1 232 ? -9.871 16.018 7.413 1.00 92.62 232 LYS A C 1
ATOM 1805 O O . LYS A 1 232 ? -9.556 17.093 7.922 1.00 92.62 232 LYS A O 1
ATOM 1810 N N . ASP A 1 233 ? -11.108 15.530 7.392 1.00 93.69 233 ASP A N 1
ATOM 1811 C CA . ASP A 1 233 ? -12.277 16.223 7.945 1.00 93.69 233 ASP A CA 1
ATOM 1812 C C . ASP A 1 233 ? -12.293 16.193 9.486 1.00 93.69 233 ASP A C 1
ATOM 1814 O O . ASP A 1 233 ? -12.899 17.053 10.121 1.00 93.69 233 ASP A O 1
ATOM 1818 N N . GLY A 1 234 ? -11.547 15.259 10.084 1.00 93.00 234 GLY A N 1
ATOM 1819 C CA . GLY A 1 234 ? -11.440 15.058 11.525 1.00 93.00 234 GLY A CA 1
ATOM 1820 C C . GLY A 1 234 ? -12.169 13.787 11.945 1.00 93.00 234 GLY A C 1
ATOM 1821 O O . GLY A 1 234 ? -13.368 13.639 11.725 1.00 93.00 234 GLY A O 1
ATOM 1822 N N . ILE A 1 235 ? -11.437 12.858 12.565 1.00 93.31 235 ILE A N 1
ATOM 1823 C CA . ILE A 1 235 ? -12.016 11.606 13.055 1.00 93.31 235 ILE A CA 1
ATOM 1824 C C . ILE A 1 235 ? -12.995 11.911 14.193 1.00 93.31 235 ILE A C 1
ATOM 1826 O O . ILE A 1 235 ? -12.634 12.530 15.192 1.00 93.31 235 ILE A O 1
ATOM 1830 N N . SER A 1 236 ? -14.229 11.434 14.048 1.00 92.62 236 SER A N 1
ATOM 1831 C CA . SER A 1 236 ? -15.267 11.535 15.071 1.00 92.62 236 SER A CA 1
ATOM 1832 C C . SER A 1 236 ? -15.119 10.398 16.087 1.00 92.62 236 SER A C 1
ATOM 1834 O O . SER A 1 236 ? -15.710 9.330 15.947 1.00 92.62 236 SER A O 1
ATOM 1836 N N . PHE A 1 237 ? -14.312 10.609 17.131 1.00 89.81 237 PHE A N 1
ATOM 1837 C CA . PHE A 1 237 ? -14.031 9.580 18.147 1.00 89.81 237 PHE A CA 1
ATOM 1838 C C . PHE A 1 237 ? -15.231 9.212 19.040 1.00 89.81 237 PHE A C 1
ATOM 1840 O O . PHE A 1 237 ? -15.154 8.250 19.800 1.00 89.81 237 PHE A O 1
ATOM 1847 N N . GLY A 1 238 ? -16.335 9.961 18.960 1.00 87.50 238 GLY A N 1
ATOM 1848 C CA . GLY A 1 238 ? -17.591 9.656 19.654 1.00 87.50 238 GLY A CA 1
ATOM 1849 C C . GLY A 1 238 ? -18.545 8.750 18.864 1.00 87.50 238 GLY A C 1
ATOM 1850 O O . GLY A 1 238 ? -19.609 8.398 19.374 1.00 87.50 238 GLY A O 1
ATOM 1851 N N . GLU A 1 239 ? -18.207 8.392 17.623 1.00 91.50 239 GLU A N 1
ATOM 1852 C CA . GLU A 1 239 ? -19.001 7.465 16.814 1.00 91.50 239 GLU A CA 1
ATOM 1853 C C . GLU A 1 239 ? -18.760 6.008 17.211 1.00 91.50 239 GLU A C 1
ATOM 1855 O O . GLU A 1 239 ? -17.704 5.635 17.720 1.00 91.50 239 GLU A O 1
ATOM 1860 N N . ALA A 1 240 ? -19.758 5.160 16.957 1.00 91.81 240 ALA A N 1
ATOM 1861 C CA . ALA A 1 240 ? -19.725 3.760 17.367 1.00 91.81 240 ALA A CA 1
ATOM 1862 C C . ALA A 1 240 ? -18.559 2.974 16.755 1.00 91.81 240 ALA A C 1
ATOM 1864 O O . ALA A 1 240 ? -18.005 2.109 17.420 1.00 91.81 240 ALA A O 1
ATOM 1865 N N . ASP A 1 241 ? -18.167 3.288 15.521 1.00 93.88 241 ASP A N 1
ATOM 1866 C CA . ASP A 1 241 ? -17.024 2.661 14.852 1.00 93.88 241 ASP A CA 1
ATOM 1867 C C . ASP A 1 241 ? -15.689 2.992 15.536 1.00 93.88 241 ASP A C 1
ATOM 1869 O O . ASP A 1 241 ? -14.903 2.083 15.805 1.00 93.88 241 ASP A O 1
ATOM 1873 N N . ALA A 1 242 ? -15.451 4.258 15.882 1.00 93.12 242 ALA A N 1
ATOM 1874 C CA . ALA A 1 242 ? -14.277 4.665 16.645 1.00 93.12 242 ALA A CA 1
ATOM 1875 C C . ALA A 1 242 ? -14.299 4.089 18.068 1.00 93.12 242 ALA A C 1
ATOM 1877 O O . ALA A 1 242 ? -13.299 3.540 18.519 1.00 93.12 242 ALA A O 1
ATOM 1878 N N . ILE A 1 243 ? -15.441 4.131 18.755 1.00 91.25 243 ILE A N 1
ATOM 1879 C CA . ILE A 1 243 ? -15.571 3.583 20.112 1.00 91.25 243 ILE A CA 1
ATOM 1880 C C . ILE A 1 243 ? -15.331 2.069 20.129 1.00 91.25 243 ILE A C 1
ATOM 1882 O O . ILE A 1 243 ? -14.703 1.559 21.059 1.00 91.25 243 ILE A O 1
ATOM 1886 N N . ASP A 1 244 ? -15.839 1.337 19.137 1.00 91.69 244 ASP A N 1
ATOM 1887 C CA . ASP A 1 244 ? -15.704 -0.118 19.065 1.00 91.69 244 ASP A CA 1
ATOM 1888 C C . ASP A 1 244 ? -14.269 -0.562 18.771 1.00 91.69 244 ASP A C 1
ATOM 1890 O O . ASP A 1 244 ? -13.895 -1.615 19.261 1.00 91.69 244 ASP A O 1
ATOM 1894 N N . TYR A 1 245 ? -13.458 0.201 18.032 1.00 93.50 245 TYR A N 1
ATOM 1895 C CA . TYR A 1 245 ? -12.129 -0.268 17.596 1.00 93.50 245 TYR A CA 1
ATOM 1896 C C . TYR A 1 245 ? -10.942 0.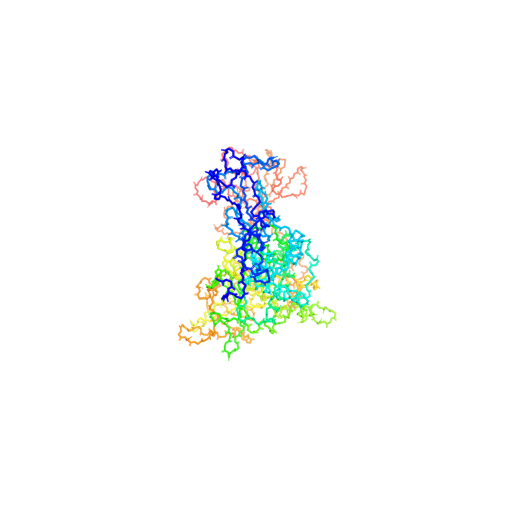559 18.102 1.00 93.50 245 TYR A C 1
ATOM 1898 O O . TYR A 1 245 ? -9.849 0.021 18.255 1.00 93.50 245 TYR A O 1
ATOM 1906 N N . LEU A 1 246 ? -11.138 1.845 18.395 1.00 91.62 246 LEU A N 1
ATOM 1907 C CA . LEU A 1 246 ? -10.104 2.759 18.902 1.00 91.62 246 LEU A CA 1
ATOM 1908 C C . LEU A 1 246 ? -10.266 3.061 20.401 1.00 91.62 246 LEU A C 1
ATOM 1910 O O . LEU A 1 246 ? -9.336 3.568 21.029 1.00 91.62 246 LEU A O 1
ATOM 1914 N N . GLY A 1 247 ? -11.430 2.744 20.971 1.00 87.81 247 GLY A N 1
ATOM 1915 C CA . GLY A 1 247 ? -11.775 2.990 22.370 1.00 87.81 247 GLY A CA 1
ATOM 1916 C C . GLY A 1 247 ? -12.543 4.304 22.596 1.00 87.81 247 GLY A C 1
ATOM 1917 O O . GLY A 1 247 ? -12.691 5.111 21.676 1.00 87.81 247 GLY A O 1
ATOM 1918 N N . PRO A 1 248 ? -13.072 4.522 23.815 1.00 83.69 248 PRO A N 1
ATOM 1919 C CA . PRO A 1 248 ? -13.845 5.716 24.163 1.00 83.69 248 PRO A CA 1
ATOM 1920 C C . PRO A 1 248 ? -13.023 7.009 24.055 1.00 83.69 248 PRO A C 1
ATOM 1922 O O . PRO A 1 248 ? -11.839 7.043 24.396 1.00 83.69 248 PRO A O 1
ATOM 1925 N N . SER A 1 249 ? -13.673 8.094 23.617 1.00 78.81 249 SER A N 1
ATOM 1926 C CA . SER A 1 249 ? -13.014 9.362 23.273 1.00 78.81 249 SER A CA 1
ATOM 1927 C C . SER A 1 249 ? -12.275 10.014 24.443 1.00 78.81 249 SER A C 1
ATOM 1929 O O . SER A 1 249 ? -11.145 10.469 24.280 1.00 78.81 249 SER A O 1
ATOM 1931 N N . LEU A 1 250 ? -12.882 10.018 25.636 1.00 73.00 250 LEU A N 1
ATOM 1932 C CA . LEU A 1 250 ? -12.266 10.553 26.861 1.00 73.00 250 LEU A CA 1
ATOM 1933 C C . LEU A 1 250 ? -10.957 9.840 27.190 1.00 73.00 250 LEU A C 1
ATOM 1935 O O . LEU A 1 250 ? -10.008 10.424 27.702 1.00 73.00 250 LEU A O 1
ATOM 1939 N N . SER A 1 251 ? -10.897 8.559 26.860 1.00 71.38 251 SER A N 1
ATOM 1940 C CA . SER A 1 251 ? -9.760 7.721 27.173 1.00 71.38 251 SER A CA 1
ATOM 1941 C C . SER A 1 251 ? -8.762 7.627 26.013 1.00 71.38 251 SER A C 1
ATOM 1943 O O . SER A 1 251 ? -7.766 6.918 26.126 1.00 71.38 251 SER A O 1
ATOM 1945 N N . ASN A 1 252 ? -8.999 8.322 24.895 1.00 75.88 252 ASN A N 1
ATOM 1946 C CA . ASN A 1 252 ? -8.088 8.362 23.750 1.00 75.88 252 ASN A CA 1
ATOM 1947 C C . ASN A 1 252 ? -7.673 9.748 23.279 1.00 75.88 252 ASN A C 1
ATOM 1949 O O . ASN A 1 252 ? -6.877 9.846 22.351 1.00 75.88 252 ASN A O 1
ATOM 1953 N N . GLU A 1 253 ? -8.129 10.793 23.966 1.00 81.56 253 GLU A N 1
ATOM 1954 C CA . GLU A 1 253 ? -7.908 12.201 23.636 1.00 81.56 253 GLU A CA 1
ATOM 1955 C C . GLU A 1 253 ? -6.456 12.522 23.242 1.00 81.56 253 GLU A C 1
ATOM 1957 O O . GLU A 1 253 ? -6.209 13.109 22.190 1.00 81.56 253 GLU A O 1
ATOM 1962 N N . LYS A 1 254 ? -5.479 12.049 24.027 1.00 83.25 254 LYS A N 1
ATOM 1963 C CA . LYS A 1 254 ? -4.047 12.299 23.781 1.00 83.25 254 LYS A CA 1
ATOM 1964 C C . LYS A 1 254 ? -3.496 11.630 22.516 1.00 83.25 254 LYS A C 1
ATOM 1966 O O . LYS A 1 254 ? -2.468 12.072 22.020 1.00 83.25 254 LYS A O 1
ATOM 1971 N N . LEU A 1 255 ? -4.156 10.587 22.012 1.00 86.69 255 LEU A N 1
ATOM 1972 C CA . LEU A 1 255 ? -3.744 9.805 20.840 1.00 86.69 255 LEU A CA 1
ATOM 1973 C C . LEU A 1 255 ? -4.586 10.110 19.592 1.00 86.69 255 LEU A C 1
ATOM 1975 O O . LEU A 1 255 ? -4.321 9.576 18.518 1.00 86.69 255 LEU A O 1
ATOM 1979 N N . GLN A 1 256 ? -5.585 10.991 19.678 1.00 89.94 256 GLN A N 1
ATOM 1980 C CA . GLN A 1 256 ? -6.444 11.318 18.534 1.00 89.94 256 GLN A CA 1
ATOM 1981 C C . GLN A 1 256 ? -5.658 11.905 17.350 1.00 89.94 256 GLN A C 1
ATOM 1983 O O . GLN A 1 256 ? -5.937 11.578 16.193 1.00 89.94 256 GLN A O 1
ATOM 1988 N N . GLY A 1 257 ? -4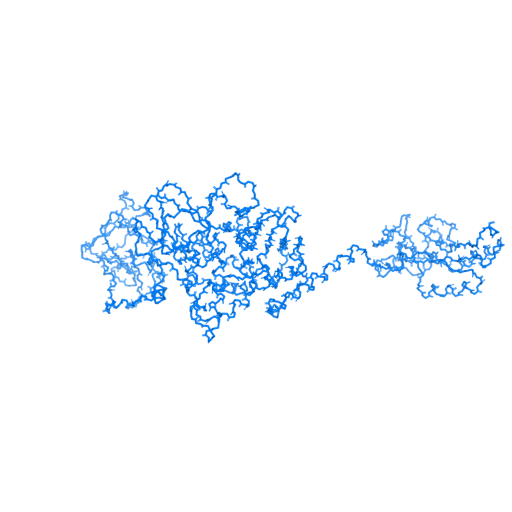.639 12.726 17.636 1.00 91.69 257 GLY A N 1
ATOM 1989 C CA . GLY A 1 257 ? -3.707 13.238 16.627 1.00 91.69 257 GLY A CA 1
ATOM 1990 C C . GLY A 1 257 ? -2.897 12.122 15.962 1.00 91.69 257 GLY A C 1
ATOM 1991 O O . GLY A 1 257 ? -2.804 12.076 14.738 1.00 91.69 257 GLY A O 1
ATOM 1992 N N . ASN A 1 258 ? -2.409 11.171 16.758 1.00 92.56 258 ASN A N 1
ATOM 1993 C CA . ASN A 1 258 ? -1.649 10.010 16.302 1.00 92.56 258 ASN A CA 1
ATOM 1994 C C . ASN A 1 258 ? -2.459 9.122 15.340 1.00 92.56 258 ASN A C 1
ATOM 1996 O O . ASN A 1 258 ? -1.990 8.815 14.243 1.00 92.56 258 ASN A O 1
ATOM 2000 N N . PHE A 1 259 ? -3.709 8.784 15.687 1.00 93.56 259 PHE A N 1
ATOM 2001 C CA . PHE A 1 259 ? -4.604 8.039 14.790 1.00 93.56 259 PHE A CA 1
ATOM 2002 C C . PHE A 1 259 ? -4.826 8.774 13.466 1.00 93.56 259 PHE A C 1
ATOM 2004 O O . PHE A 1 259 ? -4.764 8.173 12.393 1.00 93.56 259 PHE A O 1
ATOM 2011 N N . LYS A 1 260 ? -5.080 10.086 13.529 1.00 94.31 260 LYS A N 1
ATOM 2012 C CA . LYS A 1 260 ? -5.264 10.914 12.334 1.00 94.31 260 LYS A CA 1
ATOM 2013 C C . LYS A 1 260 ? -4.024 10.877 11.438 1.00 94.31 260 LYS A C 1
ATOM 2015 O O . LYS A 1 260 ? -4.163 10.701 10.228 1.00 94.31 260 LYS A O 1
ATOM 2020 N N . ASP A 1 261 ? -2.837 11.004 12.018 1.00 92.69 261 ASP A N 1
ATOM 2021 C CA . ASP A 1 261 ? -1.577 11.016 11.277 1.00 92.69 261 ASP A CA 1
ATOM 2022 C C . ASP A 1 261 ? -1.291 9.697 10.554 1.00 92.69 261 ASP A C 1
ATOM 2024 O O . ASP A 1 261 ? -0.820 9.744 9.413 1.00 92.69 261 ASP A O 1
ATOM 2028 N N . ILE A 1 262 ? -1.637 8.554 11.159 1.00 94.88 262 ILE A N 1
ATOM 2029 C CA . ILE A 1 262 ? -1.540 7.229 10.526 1.00 94.88 262 ILE A CA 1
ATOM 2030 C C . ILE A 1 262 ? -2.378 7.192 9.245 1.00 94.88 262 ILE A C 1
ATOM 2032 O O . ILE A 1 262 ? -1.850 6.916 8.171 1.00 94.88 262 ILE A O 1
ATOM 2036 N N . TYR A 1 263 ? -3.671 7.528 9.312 1.00 95.38 263 TYR A N 1
ATOM 2037 C CA . TYR A 1 263 ? -4.554 7.434 8.139 1.00 95.38 263 TYR A CA 1
ATOM 2038 C C . TYR A 1 263 ? -4.230 8.459 7.050 1.00 95.38 263 TYR A C 1
ATOM 2040 O O . TYR A 1 263 ? -4.405 8.170 5.864 1.00 95.38 263 TYR A O 1
ATOM 2048 N N . LEU A 1 264 ? -3.738 9.645 7.426 1.00 91.62 264 LEU A N 1
ATOM 2049 C CA . LEU A 1 264 ? -3.243 10.622 6.456 1.00 91.62 264 LEU A CA 1
ATOM 2050 C C . LEU A 1 264 ? -2.004 10.100 5.718 1.00 91.62 264 LEU A C 1
ATOM 2052 O O . LEU A 1 264 ? -1.900 10.311 4.511 1.00 91.62 264 LEU A O 1
ATOM 2056 N N . ASN A 1 265 ? -1.090 9.422 6.418 1.00 91.38 265 ASN A N 1
ATOM 2057 C CA . ASN A 1 265 ? 0.138 8.889 5.833 1.00 91.38 265 ASN A CA 1
ATOM 2058 C C . ASN A 1 265 ? -0.101 7.616 5.013 1.00 91.38 265 ASN A C 1
ATOM 2060 O O . ASN A 1 265 ? 0.393 7.512 3.893 1.00 91.38 265 ASN A O 1
ATOM 2064 N N . LEU A 1 266 ? -0.921 6.690 5.515 1.00 91.12 266 LEU A N 1
ATOM 2065 C CA . LEU A 1 266 ? -1.289 5.446 4.835 1.00 91.12 266 LEU A CA 1
ATOM 2066 C C . LEU A 1 266 ? -1.876 5.713 3.442 1.00 91.12 266 LEU A C 1
ATOM 2068 O O . LEU A 1 266 ? -1.576 5.017 2.476 1.00 91.12 266 LEU A O 1
ATOM 2072 N N . ALA A 1 267 ? -2.659 6.784 3.309 1.00 85.31 267 ALA A N 1
ATOM 2073 C CA . ALA A 1 267 ? -3.227 7.197 2.035 1.00 85.31 267 ALA A CA 1
ATOM 2074 C C . ALA A 1 267 ? -2.205 7.723 1.018 1.00 85.31 267 ALA A C 1
ATOM 2076 O O . ALA A 1 267 ? -2.577 7.904 -0.137 1.00 85.31 267 ALA A O 1
ATOM 2077 N N . THR A 1 268 ? -0.950 7.965 1.403 1.00 83.69 268 THR A N 1
ATOM 2078 C CA . THR A 1 268 ? 0.124 8.369 0.478 1.00 83.69 268 THR A CA 1
ATOM 2079 C C . THR A 1 268 ? 0.774 7.174 -0.232 1.00 83.69 268 THR A C 1
ATOM 2081 O O . THR A 1 268 ? 1.543 7.357 -1.178 1.00 83.69 268 THR A O 1
ATOM 2084 N N . ILE A 1 269 ? 0.426 5.943 0.165 1.00 85.38 269 ILE A N 1
ATOM 2085 C CA . ILE A 1 269 ? 0.972 4.686 -0.375 1.00 85.38 269 ILE A CA 1
ATOM 2086 C C . ILE A 1 269 ? 0.105 4.190 -1.544 1.00 85.38 269 ILE A C 1
ATOM 2088 O O . ILE A 1 269 ? -0.303 3.031 -1.615 1.00 85.38 269 ILE A O 1
ATOM 2092 N N . GLN A 1 270 ? -0.249 5.110 -2.448 1.00 78.62 270 GLN A N 1
ATOM 2093 C CA . GLN A 1 270 ? -1.117 4.872 -3.606 1.00 78.62 270 GLN A CA 1
ATOM 2094 C C . GLN A 1 270 ? -0.963 6.002 -4.664 1.00 78.62 270 GLN A C 1
ATOM 2096 O O . GLN A 1 270 ? -0.288 7.003 -4.409 1.00 78.62 270 GLN A O 1
ATOM 2101 N N . PRO A 1 271 ? -1.594 5.895 -5.851 1.00 66.88 271 PRO A N 1
ATOM 2102 C CA . PRO A 1 271 ? -1.534 6.903 -6.917 1.00 66.88 271 PRO A CA 1
ATOM 2103 C C . PRO A 1 271 ? -2.053 8.299 -6.516 1.00 66.88 271 PRO A C 1
ATOM 2105 O O . PRO A 1 271 ? -2.955 8.429 -5.698 1.00 66.88 271 PRO A O 1
ATOM 2108 N N . GLY A 1 272 ? -1.541 9.362 -7.153 1.00 59.62 272 GLY A N 1
ATOM 2109 C CA . GLY A 1 272 ? -2.104 10.725 -7.057 1.00 59.62 272 GLY A CA 1
ATOM 2110 C C . GLY A 1 272 ? -1.569 11.613 -5.925 1.00 59.62 272 GLY A C 1
ATOM 2111 O O . GLY A 1 272 ? -1.959 12.774 -5.823 1.00 59.62 272 GLY A O 1
ATOM 2112 N N . TRP A 1 273 ? -0.639 11.097 -5.122 1.00 61.69 273 TRP A N 1
ATOM 2113 C CA . TRP A 1 273 ? -0.018 11.768 -3.981 1.00 61.69 273 TRP A CA 1
ATOM 2114 C C . TRP A 1 273 ? 1.446 12.154 -4.278 1.00 61.69 273 TRP A C 1
ATOM 2116 O O . TRP A 1 273 ? 2.365 11.414 -3.948 1.00 61.69 273 TRP A O 1
ATOM 2126 N N . LEU A 1 274 ? 1.691 13.295 -4.943 1.00 51.41 274 LEU A N 1
ATOM 2127 C CA . LEU A 1 274 ? 3.043 13.821 -5.246 1.00 51.41 274 LEU A CA 1
ATOM 2128 C C . LEU A 1 274 ? 3.120 15.345 -4.990 1.00 51.41 274 LEU A C 1
ATOM 2130 O O . LEU A 1 274 ? 2.136 16.035 -5.265 1.00 51.41 274 LEU A O 1
ATOM 2134 N N . PRO A 1 275 ? 4.252 15.873 -4.447 1.00 46.47 275 PRO A N 1
ATOM 2135 C CA . PRO A 1 275 ? 5.581 15.710 -5.054 1.00 46.47 275 PRO A CA 1
ATOM 2136 C C . PRO A 1 275 ? 6.681 15.003 -4.221 1.00 46.47 275 PRO A C 1
ATOM 2138 O O . PRO A 1 275 ? 6.949 15.335 -3.074 1.00 46.47 275 PRO A O 1
ATOM 2141 N N . SER A 1 276 ? 7.394 14.105 -4.913 1.00 48.19 276 SER A N 1
ATOM 2142 C CA . SER A 1 276 ? 8.859 13.902 -5.021 1.00 48.19 276 SER A CA 1
ATOM 2143 C C . SER A 1 276 ? 9.797 13.645 -3.823 1.00 48.19 276 SER A C 1
ATOM 2145 O O . SER A 1 276 ? 10.919 13.233 -4.108 1.00 48.19 276 SER A O 1
ATOM 2147 N N . TRP A 1 277 ? 9.471 13.857 -2.546 1.00 48.91 277 TRP A N 1
ATOM 2148 C CA . TRP A 1 277 ? 10.498 13.680 -1.486 1.00 48.91 277 TRP A CA 1
ATOM 2149 C C . TRP A 1 277 ? 10.487 12.314 -0.782 1.00 48.91 277 TRP A C 1
ATOM 2151 O O . TRP A 1 277 ? 11.487 11.957 -0.165 1.00 48.91 277 TRP A O 1
ATOM 2161 N N . LEU A 1 278 ? 9.416 11.524 -0.919 1.00 55.81 278 LEU A N 1
ATOM 2162 C CA . LEU A 1 278 ? 9.341 10.151 -0.409 1.00 55.81 278 LEU A CA 1
ATOM 2163 C C . LEU A 1 278 ? 9.349 9.165 -1.591 1.00 55.81 278 LEU A C 1
ATOM 2165 O O . LEU A 1 278 ? 8.301 8.721 -2.068 1.00 55.81 278 LEU A O 1
ATOM 2169 N N . ASP A 1 279 ? 10.535 8.838 -2.114 1.00 68.00 279 ASP A N 1
ATOM 2170 C CA . ASP A 1 279 ? 10.696 7.730 -3.069 1.00 68.00 279 ASP A CA 1
ATOM 2171 C C . ASP A 1 279 ? 10.643 6.383 -2.330 1.00 68.00 279 ASP A C 1
ATOM 2173 O O . ASP A 1 279 ? 11.616 5.636 -2.280 1.00 68.00 279 ASP A O 1
ATOM 2177 N N . TRP A 1 280 ? 9.505 6.098 -1.690 1.00 83.88 280 TRP A N 1
ATOM 2178 C CA . TRP A 1 280 ? 9.316 4.841 -0.972 1.00 83.88 280 TRP A CA 1
ATOM 2179 C C . TRP A 1 280 ? 9.301 3.666 -1.949 1.00 83.88 280 TRP A C 1
ATOM 2181 O O . TRP A 1 280 ? 8.871 3.810 -3.097 1.00 83.88 280 TRP A O 1
ATOM 2191 N N . LYS A 1 281 ? 9.768 2.507 -1.485 1.00 90.00 281 LYS A N 1
ATOM 2192 C CA . LYS A 1 281 ? 9.686 1.222 -2.182 1.00 90.00 281 LYS A CA 1
ATOM 2193 C C . LYS A 1 281 ? 9.381 0.137 -1.164 1.00 90.00 281 LYS A C 1
ATOM 2195 O O . LYS A 1 281 ? 9.869 0.210 -0.040 1.00 90.00 281 LYS A O 1
ATOM 2200 N N . ILE A 1 282 ? 8.601 -0.854 -1.578 1.00 93.06 282 ILE A N 1
ATOM 2201 C CA . ILE A 1 282 ? 8.307 -2.042 -0.775 1.00 93.06 282 ILE A CA 1
ATOM 2202 C C . ILE A 1 282 ? 8.751 -3.261 -1.574 1.00 93.06 282 ILE A C 1
ATOM 2204 O O . ILE A 1 282 ? 8.398 -3.405 -2.748 1.00 93.06 282 ILE A O 1
ATOM 2208 N N . ALA A 1 283 ? 9.552 -4.118 -0.951 1.00 95.50 283 ALA A N 1
ATOM 2209 C CA . ALA A 1 283 ? 9.934 -5.392 -1.533 1.00 95.50 283 ALA A CA 1
ATOM 2210 C C . ALA A 1 283 ? 8.810 -6.417 -1.354 1.00 95.50 283 ALA A C 1
ATOM 2212 O O . ALA A 1 283 ? 8.299 -6.616 -0.257 1.00 95.50 283 ALA A O 1
ATOM 2213 N N . ILE A 1 284 ? 8.430 -7.078 -2.442 1.00 96.44 284 ILE A N 1
ATOM 2214 C CA . ILE A 1 284 ? 7.410 -8.123 -2.447 1.00 96.44 284 ILE A CA 1
ATOM 2215 C C . ILE A 1 284 ? 8.077 -9.487 -2.562 1.00 96.44 284 ILE A C 1
ATOM 2217 O O . ILE A 1 284 ? 8.954 -9.696 -3.408 1.00 96.44 284 ILE A O 1
ATOM 2221 N N . ARG A 1 285 ? 7.639 -10.427 -1.727 1.00 94.44 285 ARG A N 1
ATOM 2222 C CA . ARG A 1 285 ? 8.202 -11.775 -1.625 1.00 94.44 285 ARG A CA 1
ATOM 2223 C C . ARG A 1 285 ? 7.086 -12.829 -1.702 1.00 94.44 285 ARG A C 1
ATOM 2225 O O . ARG A 1 285 ? 5.991 -12.620 -1.185 1.00 94.44 285 ARG A O 1
ATOM 2232 N N . CYS A 1 286 ? 7.363 -13.946 -2.371 1.00 92.81 286 CYS A N 1
ATOM 2233 C CA . CYS A 1 286 ? 6.534 -15.161 -2.352 1.00 92.81 286 CYS A CA 1
ATOM 2234 C C . CYS A 1 286 ? 7.376 -16.412 -2.041 1.00 92.81 286 CYS A C 1
ATOM 2236 O O . CYS A 1 286 ? 6.910 -17.541 -2.195 1.00 92.81 286 CYS A O 1
ATOM 2238 N N . ASP A 1 287 ? 8.650 -16.222 -1.695 1.00 88.19 287 ASP A N 1
ATOM 2239 C CA . ASP A 1 287 ? 9.620 -17.281 -1.443 1.00 88.19 287 ASP A CA 1
ATOM 2240 C C . ASP A 1 287 ? 9.844 -17.568 0.040 1.00 88.19 287 ASP A C 1
ATOM 2242 O O . ASP A 1 287 ? 10.598 -18.496 0.326 1.00 88.19 287 ASP A O 1
ATOM 2246 N N . ASP A 1 288 ? 9.183 -16.813 0.925 1.00 86.00 288 ASP A N 1
ATOM 2247 C CA . ASP A 1 288 ? 9.187 -17.006 2.375 1.00 86.00 288 ASP A CA 1
ATOM 2248 C C . ASP A 1 288 ? 10.612 -17.080 2.961 1.00 86.00 288 ASP A C 1
ATOM 2250 O O . ASP A 1 288 ? 11.031 -18.120 3.473 1.00 86.00 288 ASP A O 1
ATOM 2254 N N . PRO A 1 289 ? 11.415 -15.998 2.841 1.00 81.56 289 PRO A N 1
ATOM 2255 C CA . PRO A 1 289 ? 12.815 -15.990 3.285 1.00 81.56 289 PRO A CA 1
ATOM 2256 C C . PRO A 1 289 ? 13.016 -16.365 4.751 1.00 81.56 289 PRO A C 1
ATOM 2258 O O . PRO A 1 289 ? 14.100 -16.828 5.109 1.00 81.56 289 PRO A O 1
ATOM 2261 N N . TYR A 1 290 ? 11.993 -16.124 5.566 1.00 79.56 290 TYR A N 1
ATOM 2262 C CA . TYR A 1 290 ? 12.030 -16.254 7.015 1.00 79.56 290 TYR A CA 1
ATOM 2263 C C . TYR A 1 290 ? 11.211 -17.449 7.514 1.00 79.56 290 TYR A C 1
ATOM 2265 O O . TYR A 1 290 ? 11.141 -17.661 8.714 1.00 79.56 290 TYR A O 1
ATOM 2273 N N . TYR A 1 291 ? 10.672 -18.273 6.605 1.00 76.62 291 TYR A N 1
ATOM 2274 C CA . TYR A 1 291 ? 9.936 -19.503 6.920 1.00 76.62 291 TYR A CA 1
ATOM 2275 C C . TYR A 1 291 ? 8.711 -19.295 7.825 1.00 76.62 291 TYR A C 1
ATOM 2277 O O . TYR A 1 291 ? 8.398 -20.171 8.632 1.00 76.62 291 TYR A O 1
ATOM 2285 N N . GLN A 1 292 ? 8.030 -18.158 7.665 1.00 75.62 292 GLN A N 1
ATOM 2286 C CA . GLN A 1 292 ? 6.844 -17.759 8.432 1.00 75.62 292 GLN A CA 1
ATOM 2287 C C . GLN A 1 292 ? 5.548 -18.318 7.850 1.00 75.62 292 GLN A C 1
ATOM 2289 O O . GLN A 1 292 ? 4.512 -18.359 8.517 1.00 75.62 292 GLN A O 1
ATOM 2294 N N . CYS A 1 293 ? 5.563 -18.731 6.580 1.00 76.31 293 CYS A N 1
ATOM 2295 C CA . CYS A 1 293 ? 4.377 -19.303 5.972 1.00 76.31 293 CYS A CA 1
ATOM 2296 C C . CYS A 1 293 ? 4.170 -20.761 6.432 1.00 76.31 293 CYS A C 1
ATOM 2298 O O . CYS A 1 293 ? 5.123 -21.542 6.525 1.00 76.31 293 CYS A O 1
ATOM 2300 N N . PRO A 1 294 ? 2.909 -21.190 6.635 1.00 67.81 294 PRO A N 1
ATOM 2301 C CA . PRO A 1 294 ? 2.584 -22.544 7.078 1.00 67.81 294 PRO A CA 1
ATOM 2302 C C . PRO A 1 294 ? 3.177 -23.632 6.178 1.00 67.81 294 PRO A C 1
ATOM 2304 O O . PRO A 1 294 ? 2.913 -23.676 4.973 1.00 67.81 294 PRO A O 1
ATOM 2307 N N . CYS A 1 295 ? 3.886 -24.591 6.778 1.00 52.91 295 CYS A N 1
ATOM 2308 C CA . CYS A 1 295 ? 4.360 -25.801 6.106 1.00 52.91 295 CYS A CA 1
ATOM 2309 C C . CYS A 1 295 ? 3.588 -27.037 6.596 1.00 52.91 295 CYS A C 1
ATOM 2311 O O . CYS A 1 295 ? 3.957 -27.664 7.584 1.00 52.91 295 CYS A O 1
ATOM 2313 N N . GLY A 1 296 ? 2.529 -27.434 5.881 1.00 48.88 296 GLY A N 1
ATOM 2314 C CA . GLY A 1 296 ? 1.841 -28.715 6.117 1.00 48.88 296 GLY A CA 1
ATOM 2315 C C . GLY A 1 296 ? 0.950 -28.795 7.369 1.00 48.88 296 GLY A C 1
ATOM 2316 O O . GLY A 1 296 ? 0.521 -29.895 7.715 1.00 48.88 296 GLY A O 1
ATOM 2317 N N . SER A 1 297 ? 0.648 -27.663 8.011 1.00 48.19 297 SER A N 1
ATOM 2318 C CA . SER A 1 297 ? -0.301 -27.510 9.125 1.00 48.19 297 SER A CA 1
ATOM 2319 C C . SER A 1 297 ? -1.266 -26.335 8.884 1.00 48.19 297 SER A C 1
ATOM 2321 O O . SER A 1 297 ? -1.044 -25.517 7.988 1.00 48.19 297 SER A O 1
ATOM 2323 N N . ASP A 1 298 ? -2.335 -26.257 9.685 1.00 44.88 298 ASP A N 1
ATOM 2324 C CA . ASP A 1 298 ? -3.388 -25.228 9.638 1.00 44.88 298 ASP A CA 1
ATOM 2325 C C . ASP A 1 298 ? -2.924 -23.851 10.177 1.00 44.88 298 ASP A C 1
ATOM 2327 O O . ASP A 1 298 ? -3.668 -23.205 10.913 1.00 44.88 298 ASP A O 1
ATOM 2331 N N . SER A 1 299 ? -1.707 -23.367 9.872 1.00 53.53 299 SER A N 1
ATOM 2332 C CA . SER A 1 299 ? -1.384 -21.978 10.250 1.00 53.53 299 SER A CA 1
ATOM 2333 C C . SER A 1 299 ? -2.227 -20.991 9.429 1.00 53.53 299 SER A C 1
ATOM 2335 O O . SER A 1 299 ? -2.529 -21.190 8.245 1.00 53.53 299 SER A O 1
ATOM 2337 N N . LEU A 1 300 ? -2.688 -19.939 10.107 1.00 63.66 300 LEU A N 1
ATOM 2338 C CA . LEU A 1 300 ? -3.615 -18.958 9.560 1.00 63.66 300 LEU A CA 1
ATOM 2339 C C . LEU A 1 300 ? -2.915 -17.799 8.843 1.00 63.66 300 LEU A C 1
ATOM 2341 O O . LEU A 1 300 ? -3.641 -17.014 8.224 1.00 63.66 300 LEU A O 1
ATOM 2345 N N . THR A 1 301 ? -1.578 -17.721 8.877 1.00 77.12 301 THR A N 1
ATOM 2346 C CA . THR A 1 301 ? -0.776 -16.610 8.340 1.00 77.12 301 THR A CA 1
ATOM 2347 C C . THR A 1 301 ? -1.070 -16.389 6.858 1.00 77.12 301 THR A C 1
ATOM 2349 O O . THR A 1 301 ? -0.935 -17.287 6.018 1.00 77.12 301 THR A O 1
ATOM 2352 N N . ILE A 1 302 ? -1.533 -15.182 6.532 1.00 87.31 302 ILE A N 1
ATOM 2353 C CA . ILE A 1 302 ? -1.927 -14.803 5.168 1.00 87.31 302 ILE A CA 1
ATOM 2354 C C . ILE A 1 302 ? -0.784 -14.056 4.476 1.00 87.31 302 ILE A C 1
ATOM 2356 O O . ILE A 1 302 ? -0.508 -14.304 3.300 1.00 87.31 302 ILE A O 1
ATOM 2360 N N . ALA A 1 303 ? -0.114 -13.181 5.211 1.00 91.81 303 ALA A N 1
ATOM 2361 C CA . ALA A 1 303 ? 1.095 -12.469 4.839 1.00 91.81 303 ALA A CA 1
ATOM 2362 C C . ALA A 1 303 ? 1.833 -12.080 6.131 1.00 91.81 303 ALA A C 1
ATOM 2364 O O . ALA A 1 303 ? 1.312 -12.336 7.215 1.00 91.81 303 ALA A O 1
ATOM 2365 N N . TYR A 1 304 ? 3.042 -11.549 5.988 1.00 90.75 304 TYR A N 1
ATOM 2366 C CA . TYR A 1 304 ? 3.792 -10.912 7.067 1.00 90.75 304 TYR A CA 1
ATOM 2367 C C . TYR A 1 304 ? 4.658 -9.792 6.480 1.00 90.75 304 TYR A C 1
ATOM 2369 O O . TYR A 1 304 ? 5.006 -9.831 5.285 1.00 90.75 304 TYR A O 1
ATOM 2377 N N . ALA A 1 305 ? 5.014 -8.809 7.300 1.00 93.19 305 ALA A N 1
ATOM 2378 C CA . ALA A 1 305 ? 5.812 -7.660 6.900 1.00 93.19 305 ALA A CA 1
ATOM 2379 C C . ALA A 1 305 ? 7.138 -7.590 7.666 1.00 93.19 305 ALA A C 1
ATOM 2381 O O . ALA A 1 305 ? 7.423 -8.385 8.550 1.00 93.19 305 ALA A O 1
ATOM 2382 N N . GLY A 1 306 ? 7.992 -6.647 7.281 1.00 90.31 306 GLY A N 1
ATOM 2383 C CA . GLY A 1 306 ? 9.182 -6.331 8.057 1.00 90.31 306 GLY A CA 1
ATOM 2384 C C . GLY A 1 306 ? 9.840 -5.034 7.609 1.00 90.31 306 GLY A C 1
ATOM 2385 O O . GLY A 1 306 ? 9.683 -4.582 6.469 1.00 90.31 306 GLY A O 1
ATOM 2386 N N . GLN A 1 307 ? 10.616 -4.422 8.508 1.00 91.19 307 GLN A N 1
ATOM 2387 C CA . GLN A 1 307 ? 11.175 -3.081 8.282 1.00 91.19 307 GLN A CA 1
ATOM 2388 C C . GLN A 1 307 ? 12.267 -3.045 7.209 1.00 91.19 307 GLN A C 1
ATOM 2390 O O . GLN A 1 307 ? 12.488 -2.009 6.574 1.00 91.19 307 GLN A O 1
ATOM 2395 N N . LYS A 1 308 ? 12.988 -4.156 7.003 1.00 91.75 308 LYS A N 1
ATOM 2396 C CA . LYS A 1 308 ? 14.151 -4.179 6.112 1.00 91.75 308 LYS A CA 1
ATOM 2397 C C . LYS A 1 308 ? 14.479 -5.567 5.563 1.00 91.75 308 LYS A C 1
ATOM 2399 O O . LYS A 1 308 ? 15.068 -6.396 6.247 1.00 91.75 308 LYS A O 1
ATOM 2404 N N . ASP A 1 309 ? 14.210 -5.766 4.279 1.00 91.81 309 ASP A N 1
ATOM 2405 C CA . ASP A 1 309 ? 14.574 -6.971 3.539 1.00 91.81 309 ASP A CA 1
ATOM 2406 C C . ASP A 1 309 ? 16.091 -7.079 3.341 1.00 91.81 309 ASP A C 1
ATOM 2408 O O . ASP A 1 309 ? 16.767 -6.123 2.938 1.00 91.81 309 ASP A O 1
ATOM 2412 N N . ALA A 1 310 ? 16.636 -8.272 3.582 1.00 89.19 310 ALA A N 1
ATOM 2413 C CA . ALA A 1 310 ? 18.070 -8.528 3.489 1.00 89.19 310 ALA A CA 1
ATOM 2414 C C . ALA A 1 310 ? 18.652 -8.298 2.079 1.00 89.19 310 ALA A C 1
ATOM 2416 O O . ALA A 1 310 ? 19.807 -7.887 1.946 1.00 89.19 310 ALA A O 1
ATOM 2417 N N . LYS A 1 311 ? 17.874 -8.526 1.019 1.00 90.44 311 LYS A N 1
ATOM 2418 C CA . LYS A 1 311 ? 18.288 -8.388 -0.383 1.00 90.44 311 LYS A CA 1
ATOM 2419 C C . LYS A 1 311 ? 18.039 -6.981 -0.926 1.00 90.44 311 LYS A C 1
ATOM 2421 O O . LYS A 1 311 ? 18.905 -6.436 -1.605 1.00 90.44 311 LYS A O 1
ATOM 2426 N N . TYR A 1 312 ? 16.878 -6.401 -0.643 1.00 91.62 312 TYR A N 1
ATOM 2427 C CA . TYR A 1 312 ? 16.431 -5.133 -1.224 1.00 91.62 312 TYR A CA 1
ATOM 2428 C C . TYR A 1 312 ? 16.700 -3.914 -0.341 1.00 91.62 312 TYR A C 1
ATOM 2430 O O . TYR A 1 312 ? 16.654 -2.793 -0.842 1.00 91.62 312 TYR A O 1
ATOM 2438 N N . GLN A 1 313 ? 17.031 -4.117 0.940 1.00 93.44 313 GLN A N 1
ATOM 2439 C CA . GLN A 1 313 ? 17.370 -3.063 1.904 1.00 93.44 313 GLN A CA 1
ATOM 2440 C C . GLN A 1 313 ? 16.252 -2.022 2.115 1.00 93.44 313 GLN A C 1
ATOM 2442 O O . GLN A 1 313 ? 16.530 -0.895 2.522 1.00 93.44 313 GLN A O 1
ATOM 2447 N N . VAL A 1 314 ? 15.001 -2.410 1.863 1.00 92.50 314 VAL A N 1
ATOM 2448 C CA . VAL A 1 314 ? 13.774 -1.625 2.086 1.00 92.50 314 VAL A CA 1
ATOM 2449 C C . VAL A 1 314 ? 12.759 -2.473 2.852 1.00 92.50 314 VAL A C 1
ATOM 2451 O O . VAL A 1 314 ? 12.935 -3.688 2.926 1.00 92.50 314 VAL A O 1
ATOM 2454 N N . ALA A 1 315 ? 11.703 -1.861 3.389 1.00 94.19 315 ALA A N 1
ATOM 2455 C CA . ALA A 1 315 ? 10.602 -2.601 4.006 1.00 94.19 315 ALA A CA 1
ATOM 2456 C C . ALA A 1 315 ? 9.974 -3.598 3.024 1.00 94.19 315 ALA A C 1
ATOM 2458 O O . ALA A 1 315 ? 10.012 -3.391 1.804 1.00 94.19 315 ALA A O 1
ATOM 2459 N N . TYR A 1 316 ? 9.411 -4.682 3.543 1.00 95.31 316 TYR A N 1
ATOM 2460 C CA . TYR A 1 316 ? 8.935 -5.779 2.712 1.00 95.31 316 TYR A CA 1
ATOM 2461 C C . TYR A 1 316 ? 7.638 -6.385 3.209 1.00 95.31 316 TYR A C 1
ATOM 2463 O O . TYR A 1 316 ? 7.275 -6.230 4.369 1.00 95.31 316 TYR A O 1
ATOM 2471 N N . ILE A 1 317 ? 6.952 -7.060 2.290 1.00 96.19 317 ILE A N 1
ATOM 2472 C CA . ILE A 1 317 ? 5.775 -7.872 2.571 1.00 96.19 317 ILE A CA 1
ATOM 2473 C C . ILE A 1 317 ? 5.945 -9.199 1.837 1.00 96.19 317 ILE A C 1
ATOM 2475 O O . ILE A 1 317 ? 6.200 -9.231 0.625 1.00 96.19 317 ILE A O 1
ATOM 2479 N N . ASN A 1 318 ? 5.794 -10.300 2.564 1.00 94.50 318 ASN A N 1
ATOM 2480 C CA . ASN A 1 318 ? 5.751 -11.635 1.993 1.00 94.50 318 ASN A CA 1
ATOM 2481 C C . ASN A 1 318 ? 4.317 -12.172 2.004 1.00 94.50 318 ASN A C 1
ATOM 2483 O O . ASN A 1 318 ? 3.663 -12.195 3.041 1.00 94.50 318 ASN A O 1
ATOM 2487 N N . PHE A 1 319 ? 3.839 -12.650 0.854 1.00 94.06 319 PHE A N 1
ATOM 2488 C CA . PHE A 1 319 ? 2.493 -13.210 0.721 1.00 94.06 319 PHE A CA 1
ATOM 2489 C C . PHE A 1 319 ? 2.516 -14.738 0.768 1.00 94.06 319 PHE A C 1
ATOM 2491 O O . PHE A 1 319 ? 3.109 -15.393 -0.094 1.00 94.06 319 PHE A O 1
ATOM 2498 N N . CYS A 1 320 ? 1.809 -15.312 1.742 1.00 89.75 320 CYS A N 1
ATOM 2499 C CA . CYS A 1 320 ? 1.685 -16.757 1.903 1.00 89.75 320 CYS A CA 1
ATOM 2500 C C . CYS A 1 320 ? 0.612 -17.347 0.966 1.00 89.75 320 CYS A C 1
ATOM 2502 O O . CYS A 1 320 ? -0.268 -16.629 0.482 1.00 89.75 320 CYS A O 1
ATOM 2504 N N . PRO A 1 321 ? 0.613 -18.676 0.721 1.00 88.06 321 PRO A N 1
ATOM 2505 C CA . PRO A 1 321 ? -0.333 -19.316 -0.198 1.00 88.06 321 PRO A CA 1
ATOM 2506 C C . PRO A 1 321 ? -1.814 -18.990 0.058 1.00 88.06 321 PRO A C 1
ATOM 2508 O O . PRO A 1 321 ? -2.585 -18.858 -0.893 1.00 88.06 321 PRO A O 1
ATOM 2511 N N . LYS A 1 322 ? -2.207 -18.811 1.328 1.00 87.38 322 LYS A N 1
ATOM 2512 C CA . LYS A 1 322 ? -3.584 -18.494 1.733 1.00 87.38 322 LYS A CA 1
ATOM 2513 C C . LYS A 1 322 ? -4.094 -17.184 1.123 1.00 87.38 322 LYS A C 1
ATOM 2515 O O . LYS A 1 322 ? -5.253 -17.144 0.710 1.00 87.38 322 LYS A O 1
ATOM 2520 N N . TYR A 1 323 ? -3.234 -16.174 0.961 1.00 93.62 323 TYR A N 1
ATOM 2521 C CA . TYR A 1 323 ? -3.585 -14.880 0.361 1.00 93.62 323 TYR A CA 1
ATOM 2522 C C . TYR A 1 323 ? -4.215 -15.013 -1.031 1.00 93.62 323 TYR A C 1
ATOM 2524 O O . TYR A 1 323 ? -5.206 -14.354 -1.350 1.00 93.62 323 TYR A O 1
ATOM 2532 N N . PHE A 1 324 ? -3.684 -15.924 -1.848 1.00 93.00 324 PHE A N 1
ATOM 2533 C CA . PHE A 1 324 ? -4.141 -16.145 -3.224 1.00 93.00 324 PHE A CA 1
ATOM 2534 C C . PHE A 1 324 ? -5.476 -16.902 -3.314 1.00 93.00 324 PHE A C 1
ATOM 2536 O O . PHE A 1 324 ? -5.990 -17.141 -4.406 1.00 93.00 324 PHE A O 1
ATOM 2543 N N . THR A 1 325 ? -6.036 -17.298 -2.168 1.00 91.31 325 THR A N 1
ATOM 2544 C CA . THR A 1 325 ? -7.381 -17.881 -2.037 1.00 91.31 325 THR A CA 1
ATOM 2545 C C . THR A 1 325 ?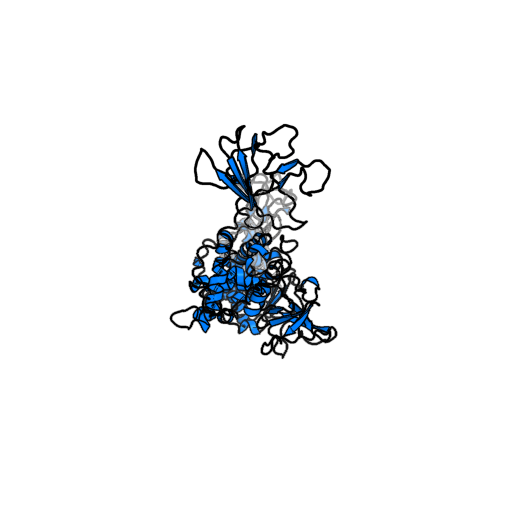 -8.336 -16.992 -1.238 1.00 91.31 325 THR A C 1
ATOM 2547 O O . THR A 1 325 ? -9.526 -17.292 -1.147 1.00 91.31 325 THR A O 1
ATOM 2550 N N . THR A 1 326 ? -7.832 -15.896 -0.665 1.00 92.56 326 THR A N 1
ATOM 2551 C CA . THR A 1 326 ? -8.624 -14.906 0.066 1.00 92.56 326 THR A CA 1
ATOM 2552 C C . THR A 1 326 ? -9.510 -14.118 -0.901 1.00 92.56 326 THR A C 1
ATOM 2554 O O . THR A 1 326 ? -9.097 -13.788 -2.012 1.00 92.56 326 THR A O 1
ATOM 2557 N N . GLN A 1 327 ? -10.735 -13.804 -0.475 1.00 95.25 327 GLN A N 1
ATOM 2558 C CA . GLN A 1 327 ? -11.697 -13.067 -1.296 1.00 95.25 327 GLN A CA 1
ATOM 2559 C C . GLN A 1 327 ? -11.218 -11.639 -1.593 1.00 95.25 327 GLN A C 1
ATOM 2561 O O . GLN A 1 327 ? -10.457 -11.038 -0.831 1.00 95.25 327 GLN A O 1
ATOM 2566 N N . THR A 1 328 ? -11.696 -11.060 -2.689 1.00 96.31 328 THR A N 1
ATOM 2567 C CA . THR A 1 328 ? -11.509 -9.633 -2.961 1.00 96.31 328 THR A CA 1
ATOM 2568 C C . THR A 1 328 ? -12.428 -8.792 -2.070 1.00 96.31 328 THR A C 1
ATOM 2570 O O . THR A 1 328 ? -13.456 -9.263 -1.578 1.00 96.31 328 THR A O 1
ATOM 2573 N N . LEU A 1 329 ? -12.090 -7.515 -1.876 1.00 96.75 329 LEU A N 1
ATOM 2574 C CA . LEU A 1 329 ? -12.949 -6.559 -1.182 1.00 96.75 329 LEU A CA 1
ATOM 2575 C C . LEU A 1 329 ? -14.331 -6.492 -1.843 1.00 96.75 329 LEU A C 1
ATOM 2577 O O . LEU A 1 329 ? -15.339 -6.526 -1.152 1.00 96.75 329 LEU A O 1
ATOM 2581 N N . ASP A 1 330 ? -14.399 -6.448 -3.172 1.00 95.31 330 ASP A N 1
ATOM 2582 C CA . ASP A 1 330 ? -15.681 -6.353 -3.878 1.00 95.31 330 ASP A CA 1
ATOM 2583 C C . ASP A 1 330 ? -16.556 -7.596 -3.658 1.00 95.31 330 ASP A C 1
ATOM 2585 O O . ASP A 1 330 ? -17.761 -7.445 -3.467 1.00 95.31 330 ASP A O 1
ATOM 2589 N N . GLN A 1 331 ? -15.961 -8.794 -3.588 1.00 95.81 331 GLN A N 1
ATOM 2590 C CA . GLN A 1 331 ? -16.683 -10.035 -3.279 1.00 95.81 331 GLN A CA 1
ATOM 2591 C C . GLN A 1 331 ? -17.323 -9.996 -1.889 1.00 95.81 331 GLN A C 1
ATOM 2593 O O . GLN A 1 331 ? -18.508 -10.295 -1.752 1.00 95.81 331 GLN A O 1
ATOM 2598 N N . VAL A 1 332 ? -16.579 -9.587 -0.855 1.00 96.62 332 VAL A N 1
ATOM 2599 C CA . VAL A 1 332 ? -17.158 -9.488 0.496 1.00 96.62 332 VAL A CA 1
ATOM 2600 C C . VAL A 1 332 ? -18.140 -8.319 0.615 1.00 96.62 332 VAL A C 1
ATOM 2602 O O . VAL A 1 332 ? -19.101 -8.383 1.379 1.00 96.62 332 VAL A O 1
ATOM 2605 N N . MET A 1 333 ? -17.959 -7.258 -0.175 1.00 96.56 333 MET A N 1
ATOM 2606 C CA . MET A 1 333 ? -18.878 -6.120 -0.205 1.00 96.56 333 MET A CA 1
ATOM 2607 C C . MET A 1 333 ? -20.204 -6.426 -0.914 1.00 96.56 333 MET A C 1
ATOM 2609 O O . MET A 1 333 ? -21.150 -5.663 -0.730 1.00 96.56 333 MET A O 1
ATOM 2613 N N . GLU A 1 334 ? -20.343 -7.545 -1.637 1.00 95.31 334 GLU A N 1
ATOM 2614 C CA . GLU A 1 334 ? -21.655 -8.002 -2.126 1.00 95.31 334 GLU A CA 1
ATOM 2615 C C . GLU A 1 334 ? -22.644 -8.244 -0.979 1.00 95.31 334 GLU A C 1
ATOM 2617 O O . GLU A 1 334 ? -23.847 -8.053 -1.152 1.00 95.31 334 GLU A O 1
ATOM 2622 N N . TYR A 1 335 ? -22.148 -8.624 0.205 1.00 95.31 335 TYR A N 1
ATOM 2623 C CA . TYR A 1 335 ? -22.971 -8.828 1.396 1.00 95.31 335 TYR A CA 1
ATOM 2624 C C . TYR A 1 335 ? -23.466 -7.522 2.029 1.00 95.31 335 TYR A C 1
ATOM 2626 O O . TYR A 1 335 ? -24.357 -7.565 2.877 1.00 95.31 335 TYR A O 1
ATOM 2634 N N . ALA A 1 336 ? -22.961 -6.364 1.585 1.00 94.56 336 ALA A N 1
ATOM 2635 C CA . ALA A 1 336 ? -23.409 -5.046 2.027 1.00 94.56 336 ALA A CA 1
ATOM 2636 C C . ALA A 1 336 ? -24.682 -4.562 1.298 1.00 94.56 336 ALA A C 1
ATOM 2638 O O . ALA A 1 336 ? -24.875 -3.365 1.085 1.00 94.56 336 ALA A O 1
ATOM 2639 N N . ASP A 1 337 ? -25.560 -5.493 0.920 1.00 93.06 337 ASP A N 1
ATOM 2640 C CA . ASP A 1 337 ? -26.858 -5.237 0.300 1.00 93.06 337 ASP A CA 1
ATOM 2641 C C . ASP A 1 337 ? -27.984 -5.616 1.276 1.00 93.06 337 ASP A C 1
ATOM 2643 O O . ASP A 1 337 ? -28.240 -6.792 1.557 1.00 93.06 337 ASP A O 1
ATOM 2647 N N . ARG A 1 338 ? -28.665 -4.588 1.792 1.00 93.25 338 ARG A N 1
ATOM 2648 C CA . ARG A 1 338 ? -29.732 -4.710 2.796 1.00 93.25 338 ARG A CA 1
ATOM 2649 C C . ARG A 1 338 ? -31.030 -5.301 2.241 1.00 93.25 338 ARG A C 1
ATOM 2651 O O . ARG A 1 338 ? -31.852 -5.756 3.033 1.00 93.25 338 ARG A O 1
ATOM 2658 N N . ASP A 1 339 ? -31.214 -5.293 0.923 1.00 94.00 339 ASP A N 1
ATOM 2659 C CA . ASP A 1 339 ? -32.385 -5.880 0.269 1.00 94.00 339 ASP A CA 1
ATOM 2660 C C . ASP A 1 339 ? -32.175 -7.378 -0.000 1.00 94.00 339 ASP A C 1
ATOM 2662 O O . ASP A 1 339 ? -33.137 -8.150 -0.058 1.00 94.00 339 ASP A O 1
ATOM 2666 N N . LYS A 1 340 ? -30.913 -7.804 -0.142 1.00 94.88 340 LYS A N 1
ATOM 2667 C CA . LYS A 1 340 ? -30.542 -9.188 -0.470 1.00 94.88 340 LYS A CA 1
ATOM 2668 C C . LYS A 1 340 ? -30.191 -10.038 0.750 1.00 94.88 340 LYS A C 1
ATOM 2670 O O . LYS A 1 340 ? -30.460 -11.242 0.741 1.00 94.88 340 LYS A O 1
ATOM 2675 N N . TYR A 1 341 ? -29.602 -9.448 1.789 1.00 95.25 341 TYR A N 1
ATOM 2676 C CA . TYR A 1 341 ? -29.114 -10.182 2.957 1.00 95.25 341 TYR A CA 1
ATOM 2677 C C . TYR A 1 341 ? -29.803 -9.733 4.254 1.00 95.25 341 TYR A C 1
ATOM 2679 O O . TYR A 1 341 ? -30.185 -8.574 4.392 1.00 95.25 341 TYR A O 1
ATOM 2687 N N . PRO A 1 342 ? -29.980 -10.634 5.239 1.00 94.75 342 PRO A N 1
ATOM 2688 C CA . PRO A 1 342 ? -30.465 -10.265 6.565 1.00 94.75 342 PRO A CA 1
ATOM 2689 C C . PRO A 1 342 ? -29.388 -9.528 7.375 1.00 94.75 342 PRO A C 1
ATOM 2691 O O . PRO A 1 342 ? -28.189 -9.683 7.140 1.00 94.75 342 PRO A O 1
ATOM 2694 N N . GLU A 1 343 ? -29.816 -8.800 8.408 1.00 92.00 343 GLU A N 1
ATOM 2695 C CA . GLU A 1 343 ? -28.941 -8.045 9.324 1.00 92.00 343 GLU A CA 1
ATOM 2696 C C . GLU A 1 343 ? -27.877 -8.914 10.003 1.00 92.00 343 GLU A C 1
ATOM 2698 O O . GLU A 1 343 ? -26.773 -8.452 10.274 1.00 92.00 343 GLU A O 1
ATOM 2703 N N . SER A 1 344 ? -28.166 -10.200 10.220 1.00 90.62 344 SER A N 1
ATO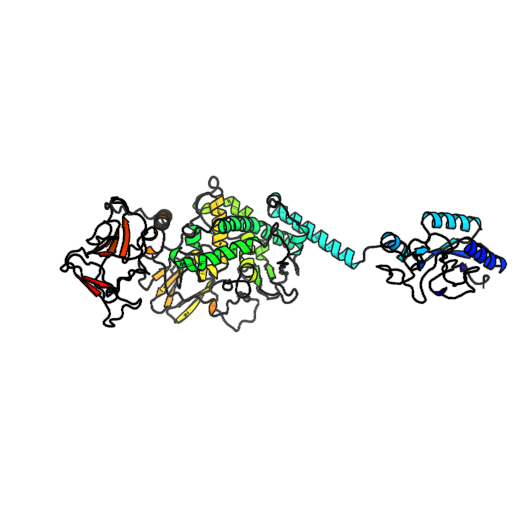M 2704 C CA . SER A 1 344 ? -27.194 -11.159 10.750 1.00 90.62 344 SER A CA 1
ATOM 2705 C C . SER A 1 344 ? -25.985 -11.388 9.838 1.00 90.62 344 SER A C 1
ATOM 2707 O O . SER A 1 344 ? -25.008 -11.965 10.298 1.00 90.62 344 SER A O 1
ATOM 2709 N N . ILE A 1 345 ? -26.070 -10.997 8.562 1.00 93.81 345 ILE A N 1
ATOM 2710 C CA . ILE A 1 345 ? -24.990 -11.091 7.575 1.00 93.81 345 ILE A CA 1
ATOM 2711 C C . ILE A 1 345 ? -24.443 -9.694 7.277 1.00 93.81 345 ILE A C 1
ATOM 2713 O O . ILE A 1 345 ? -23.265 -9.449 7.528 1.00 93.81 345 ILE A O 1
ATOM 2717 N N . PHE A 1 346 ? -25.284 -8.763 6.797 1.00 95.06 346 PHE A N 1
ATOM 2718 C CA . PHE A 1 346 ? -24.790 -7.441 6.386 1.00 95.06 346 PHE A CA 1
ATOM 2719 C C . PHE A 1 346 ? -24.307 -6.598 7.570 1.00 95.06 346 PHE A C 1
ATOM 2721 O O . PHE A 1 346 ? -23.458 -5.728 7.400 1.00 95.06 346 PHE A O 1
ATOM 2728 N N . GLY A 1 347 ? -24.860 -6.830 8.764 1.00 93.94 347 GLY A N 1
ATOM 2729 C CA . GLY A 1 347 ? -24.514 -6.114 9.987 1.00 93.94 347 GLY A CA 1
ATOM 2730 C C . GLY A 1 347 ? -23.353 -6.737 10.759 1.00 93.94 347 GLY A C 1
ATOM 2731 O O . GLY A 1 347 ? -23.062 -6.263 11.854 1.00 93.94 347 GLY A O 1
ATOM 2732 N N . ASP A 1 348 ? -22.724 -7.797 10.235 1.00 95.75 348 ASP A N 1
ATOM 2733 C CA . ASP A 1 348 ? -21.644 -8.535 10.891 1.00 95.75 348 ASP A CA 1
ATOM 2734 C C . ASP A 1 348 ? -20.292 -8.294 10.221 1.00 95.75 348 ASP A C 1
ATOM 2736 O O . ASP A 1 348 ? -20.054 -8.711 9.091 1.00 95.75 348 ASP A O 1
ATOM 2740 N N . MET A 1 349 ? -19.372 -7.656 10.946 1.00 96.38 349 MET A N 1
ATOM 2741 C CA . MET A 1 349 ? -18.024 -7.355 10.474 1.00 96.38 349 MET A CA 1
ATOM 2742 C C . MET A 1 349 ? -17.193 -8.597 10.150 1.00 96.38 349 MET A C 1
ATOM 2744 O O . MET A 1 349 ? -16.252 -8.497 9.368 1.00 96.38 349 MET A O 1
ATOM 2748 N N . ARG A 1 350 ? -17.549 -9.779 10.673 1.00 94.62 350 ARG A N 1
ATOM 2749 C CA . ARG A 1 350 ? -16.882 -11.038 10.295 1.00 94.62 350 ARG A CA 1
ATOM 2750 C C . ARG A 1 350 ? -17.132 -11.402 8.834 1.00 94.62 350 ARG A C 1
ATOM 2752 O O . ARG A 1 350 ? -16.270 -12.011 8.218 1.00 94.62 350 ARG A O 1
ATOM 2759 N N . THR A 1 351 ? -18.262 -10.980 8.266 1.00 95.81 351 THR A N 1
ATOM 2760 C CA . THR A 1 351 ? -18.588 -11.166 6.844 1.00 95.81 351 THR A CA 1
ATOM 2761 C C . THR A 1 351 ? -17.583 -10.463 5.933 1.00 95.81 351 THR A C 1
ATOM 2763 O O . THR A 1 351 ? -17.261 -10.964 4.860 1.00 95.81 351 THR A O 1
ATOM 2766 N N . TYR A 1 352 ? -17.080 -9.307 6.367 1.00 96.94 352 TYR A N 1
ATOM 2767 C CA . TYR A 1 352 ? -16.180 -8.472 5.576 1.00 96.94 352 TYR A CA 1
ATOM 2768 C C . TYR A 1 352 ? -14.704 -8.696 5.908 1.00 96.94 352 TYR A C 1
ATOM 2770 O O . TYR A 1 352 ? -13.856 -8.136 5.226 1.00 96.94 352 TYR A O 1
ATOM 2778 N N . TYR A 1 353 ? -14.380 -9.472 6.944 1.00 94.56 353 TYR A N 1
ATOM 2779 C CA . TYR A 1 353 ? -13.027 -9.558 7.493 1.00 94.56 353 TYR A CA 1
ATOM 2780 C C . TYR A 1 353 ? -12.019 -10.196 6.526 1.00 94.56 353 TYR A C 1
ATOM 2782 O O . TYR A 1 353 ? -10.988 -9.595 6.227 1.00 94.56 353 TYR A O 1
ATOM 2790 N N . ASP A 1 354 ? -12.343 -11.371 5.982 1.00 92.06 354 ASP A N 1
ATOM 2791 C CA . ASP A 1 354 ? -11.423 -12.172 5.167 1.00 92.06 354 ASP A CA 1
ATOM 2792 C C . ASP A 1 354 ? -11.346 -11.676 3.719 1.00 92.06 354 ASP A C 1
ATOM 2794 O O . ASP A 1 354 ? -11.911 -12.277 2.800 1.00 92.06 354 ASP A O 1
ATOM 2798 N N . ASN A 1 355 ? -10.634 -10.568 3.505 1.00 96.44 355 ASN A N 1
ATOM 2799 C CA . ASN A 1 355 ? -10.428 -10.004 2.175 1.00 96.44 355 ASN A CA 1
ATOM 2800 C C . ASN A 1 355 ? -8.994 -9.494 1.929 1.00 96.44 355 ASN A C 1
ATOM 2802 O O . ASN A 1 355 ? -8.284 -9.087 2.850 1.00 96.44 355 ASN A O 1
ATOM 2806 N N . GLN A 1 356 ? -8.581 -9.470 0.660 1.00 97.31 356 GLN A N 1
ATOM 2807 C CA . GLN A 1 356 ? -7.232 -9.072 0.235 1.00 97.31 356 GLN A CA 1
ATOM 2808 C C . GLN A 1 356 ? -6.880 -7.612 0.564 1.00 97.31 356 GLN A C 1
ATOM 2810 O O . GLN A 1 356 ? -5.714 -7.319 0.835 1.00 97.31 356 GLN A O 1
ATOM 2815 N N . ALA A 1 357 ? -7.856 -6.696 0.562 1.00 97.62 357 ALA A N 1
ATOM 2816 C CA . ALA A 1 357 ? -7.620 -5.295 0.909 1.00 97.62 357 ALA A CA 1
ATOM 2817 C C . ALA A 1 357 ? -7.277 -5.122 2.395 1.00 97.62 357 ALA A C 1
ATOM 2819 O O . ALA A 1 357 ? -6.374 -4.353 2.716 1.00 97.62 357 ALA A O 1
ATOM 2820 N N . ARG A 1 358 ? -7.960 -5.855 3.289 1.00 96.88 358 ARG A N 1
ATOM 2821 C CA . ARG A 1 358 ? -7.656 -5.889 4.730 1.00 96.88 358 ARG A CA 1
ATOM 2822 C C . ARG A 1 358 ? -6.231 -6.365 4.971 1.00 96.88 358 ARG A C 1
ATOM 2824 O O . ARG A 1 358 ? -5.511 -5.716 5.716 1.00 96.88 358 ARG A O 1
ATOM 2831 N N . VAL A 1 359 ? -5.826 -7.451 4.307 1.00 97.06 359 VAL A N 1
ATOM 2832 C CA . VAL A 1 359 ? -4.463 -7.993 4.427 1.00 97.06 359 VAL A CA 1
ATOM 2833 C C . VAL A 1 359 ? -3.437 -6.932 4.059 1.00 97.06 359 VAL A C 1
ATOM 2835 O O . VAL A 1 359 ? -2.574 -6.626 4.862 1.00 97.06 359 VAL A O 1
ATOM 2838 N N . TRP A 1 360 ? -3.596 -6.268 2.914 1.00 97.56 360 TRP A N 1
ATOM 2839 C CA . TRP A 1 360 ? -2.692 -5.180 2.538 1.00 97.56 360 TRP A CA 1
ATOM 2840 C C . TRP A 1 360 ? -2.623 -4.046 3.559 1.00 97.56 360 TRP A C 1
ATOM 2842 O O . TRP A 1 360 ? -1.534 -3.565 3.843 1.00 97.56 360 TRP A O 1
ATOM 2852 N N . LEU A 1 361 ? -3.762 -3.591 4.089 1.00 98.00 361 LEU A N 1
ATOM 2853 C CA . LEU A 1 361 ? -3.773 -2.531 5.104 1.00 98.00 361 LEU A CA 1
ATOM 2854 C C . LEU A 1 361 ? -3.042 -2.959 6.377 1.00 98.00 361 LEU A C 1
ATOM 2856 O O . LEU A 1 361 ? -2.357 -2.139 6.972 1.00 98.00 361 LEU A O 1
ATOM 2860 N N . HIS A 1 362 ? -3.201 -4.220 6.767 1.00 97.19 362 HIS A N 1
ATOM 2861 C CA . HIS A 1 362 ? -2.600 -4.795 7.961 1.00 97.19 362 HIS A CA 1
ATOM 2862 C C . HIS A 1 362 ? -1.079 -4.872 7.840 1.00 97.19 362 HIS A C 1
ATOM 2864 O O . HIS A 1 362 ? -0.379 -4.249 8.632 1.00 97.19 362 HIS A O 1
ATOM 2870 N N . GLU A 1 363 ? -0.578 -5.495 6.771 1.00 96.75 363 GLU A N 1
ATOM 2871 C CA . GLU A 1 363 ? 0.866 -5.598 6.528 1.00 96.75 363 GLU A CA 1
ATOM 2872 C C . GLU A 1 363 ? 1.527 -4.225 6.358 1.00 96.75 363 GLU A C 1
ATOM 2874 O O . GLU A 1 363 ? 2.641 -3.987 6.814 1.00 96.75 363 GLU A O 1
ATOM 2879 N N . LEU A 1 364 ? 0.836 -3.281 5.710 1.00 96.75 364 LEU A N 1
ATOM 2880 C CA . LEU A 1 364 ? 1.354 -1.925 5.553 1.00 96.75 364 LEU A CA 1
ATOM 2881 C C . LEU A 1 364 ? 1.491 -1.199 6.890 1.00 96.75 364 LEU A C 1
ATOM 2883 O O . LEU A 1 364 ? 2.403 -0.393 7.027 1.00 96.75 364 LEU A O 1
ATOM 2887 N N . LEU A 1 365 ? 0.597 -1.441 7.849 1.00 96.25 365 LEU A N 1
ATOM 2888 C CA . LEU A 1 365 ? 0.636 -0.758 9.138 1.00 96.25 365 LEU A CA 1
ATOM 2889 C C . LEU A 1 365 ? 1.740 -1.276 10.057 1.00 96.25 365 LEU A C 1
ATOM 2891 O O . LEU A 1 365 ? 2.200 -0.491 10.876 1.00 96.25 365 LEU A O 1
ATOM 2895 N N . HIS A 1 366 ? 2.226 -2.505 9.878 1.00 94.62 366 HIS A N 1
ATOM 2896 C CA . HIS A 1 366 ? 3.434 -2.968 10.572 1.00 94.62 366 HIS A CA 1
ATOM 2897 C C . HIS A 1 366 ? 4.685 -2.184 10.168 1.00 94.62 366 HIS A C 1
ATOM 2899 O O . HIS A 1 366 ? 5.641 -2.108 10.929 1.00 94.62 366 HIS A O 1
ATOM 2905 N N . ILE A 1 367 ? 4.703 -1.557 8.991 1.00 94.75 367 ILE A N 1
ATOM 2906 C CA . ILE A 1 367 ? 5.862 -0.810 8.499 1.00 94.75 367 ILE A CA 1
ATOM 2907 C C . ILE A 1 367 ? 5.933 0.578 9.163 1.00 94.75 367 ILE A C 1
ATOM 2909 O O . ILE A 1 367 ? 5.047 1.418 8.984 1.00 94.75 367 ILE A O 1
ATOM 2913 N N . ASP A 1 368 ? 7.035 0.883 9.853 1.00 93.69 368 ASP A N 1
ATOM 2914 C CA . ASP A 1 368 ? 7.133 2.052 10.743 1.00 93.69 368 ASP A CA 1
ATOM 2915 C C . ASP A 1 368 ? 6.955 3.382 10.021 1.00 93.69 368 ASP A C 1
ATOM 2917 O O . ASP A 1 368 ? 6.252 4.278 10.490 1.00 93.69 368 ASP A O 1
ATOM 2921 N N . TRP A 1 369 ? 7.538 3.522 8.832 1.00 92.12 369 TRP A N 1
ATOM 2922 C CA . TRP A 1 369 ? 7.405 4.749 8.050 1.00 92.12 369 TRP A CA 1
ATOM 2923 C C . TRP A 1 369 ? 5.997 4.936 7.466 1.00 92.12 369 TRP A C 1
ATOM 2925 O O . TRP A 1 369 ? 5.630 6.059 7.112 1.00 92.12 369 TRP A O 1
ATOM 2935 N N . VAL A 1 370 ? 5.183 3.875 7.402 1.00 92.88 370 VAL A N 1
ATOM 2936 C CA . VAL A 1 370 ? 3.757 3.948 7.049 1.00 92.88 370 VAL A CA 1
ATOM 2937 C C . VAL A 1 370 ? 2.933 4.333 8.276 1.00 92.88 370 VAL A C 1
ATOM 2939 O O . VAL A 1 370 ? 2.120 5.259 8.198 1.00 92.88 370 VAL A O 1
ATOM 2942 N N . ALA A 1 371 ? 3.180 3.693 9.418 1.00 93.56 371 ALA A N 1
ATOM 2943 C CA . ALA A 1 371 ? 2.514 4.008 10.677 1.00 93.56 371 ALA A CA 1
ATOM 2944 C C . ALA A 1 371 ? 3.035 5.286 11.354 1.00 93.56 371 ALA A C 1
ATOM 2946 O O . ALA A 1 371 ? 2.473 5.698 12.361 1.00 93.56 371 ALA A O 1
ATOM 2947 N N . LYS A 1 372 ? 4.072 5.948 10.819 1.00 91.81 372 LYS A N 1
ATOM 2948 C CA . LYS A 1 372 ? 4.779 7.070 11.472 1.00 91.81 372 LYS A CA 1
ATOM 2949 C C . LYS A 1 372 ? 5.262 6.717 12.884 1.00 91.81 372 LYS A C 1
ATOM 2951 O O . LYS A 1 372 ? 5.138 7.522 13.812 1.00 91.81 372 LYS A O 1
ATOM 2956 N N . ALA A 1 373 ? 5.759 5.498 13.033 1.00 90.94 373 ALA A N 1
ATOM 2957 C CA . ALA A 1 373 ? 6.319 4.999 14.272 1.00 90.94 373 ALA A CA 1
ATOM 2958 C C . ALA A 1 373 ? 7.800 5.371 14.417 1.00 90.94 373 ALA A C 1
ATOM 2960 O O . ALA A 1 373 ? 8.494 5.617 13.426 1.00 90.94 373 ALA A O 1
ATOM 2961 N N . ASP A 1 374 ? 8.261 5.431 15.663 1.00 88.06 374 ASP A N 1
ATOM 2962 C CA . ASP A 1 374 ? 9.663 5.582 16.053 1.00 88.06 374 ASP A CA 1
ATOM 2963 C C . ASP A 1 374 ? 10.394 6.731 15.336 1.00 88.06 374 ASP A C 1
ATOM 2965 O O . ASP A 1 374 ? 10.058 7.900 15.513 1.00 88.06 374 ASP A O 1
ATOM 2969 N N . GLU A 1 375 ? 11.414 6.443 14.522 1.00 89.38 375 GLU A N 1
ATOM 2970 C CA . GLU A 1 375 ? 12.194 7.484 13.840 1.00 89.38 375 GLU A CA 1
ATOM 2971 C C . GLU A 1 375 ? 11.385 8.273 12.791 1.00 89.38 375 GLU A C 1
ATOM 2973 O O . GLU A 1 375 ? 11.802 9.355 12.370 1.00 89.38 375 GLU A O 1
ATOM 2978 N N . TYR A 1 376 ? 10.213 7.765 12.396 1.00 87.88 376 TYR A N 1
ATOM 2979 C CA . TYR A 1 376 ? 9.346 8.351 11.375 1.00 87.88 376 TYR A CA 1
ATOM 2980 C C . TYR A 1 376 ? 8.196 9.192 11.949 1.00 87.88 376 TYR A C 1
ATOM 2982 O O . TYR A 1 376 ? 7.479 9.845 11.181 1.00 87.88 376 TYR A O 1
ATOM 2990 N N . GLY A 1 377 ? 8.006 9.223 13.274 1.00 87.44 377 GLY A N 1
ATOM 2991 C CA . GLY A 1 377 ? 6.969 10.045 13.897 1.00 87.44 377 GLY A CA 1
ATOM 2992 C C . GLY A 1 377 ? 6.819 9.862 15.406 1.00 87.44 377 GLY A C 1
ATOM 2993 O O . GLY A 1 377 ? 7.748 9.497 16.109 1.00 87.44 377 GLY A O 1
ATOM 2994 N N . SER A 1 378 ? 5.645 10.209 15.934 1.00 87.00 378 SER A N 1
ATOM 2995 C CA . SER A 1 378 ? 5.343 10.130 17.371 1.00 87.00 378 SER A CA 1
ATOM 2996 C C . SER A 1 378 ? 4.592 8.860 17.765 1.00 87.00 378 SER A C 1
ATOM 2998 O O . SER A 1 378 ? 4.128 8.764 18.903 1.00 87.00 378 SER A O 1
ATOM 3000 N N . ASN A 1 379 ? 4.387 7.935 16.824 1.00 88.69 379 ASN A N 1
ATOM 3001 C CA . ASN A 1 379 ? 3.721 6.673 17.104 1.00 88.69 379 ASN A CA 1
ATOM 3002 C C . ASN A 1 379 ? 4.724 5.655 17.636 1.00 88.69 379 ASN A C 1
ATOM 3004 O O . ASN A 1 379 ? 5.926 5.748 17.404 1.00 88.69 379 ASN A O 1
ATOM 3008 N N . VAL A 1 380 ? 4.199 4.692 18.373 1.00 84.81 380 VAL A N 1
ATOM 3009 C CA . VAL A 1 380 ? 4.914 3.470 18.729 1.00 84.81 380 VAL A CA 1
ATOM 3010 C C . VAL A 1 380 ? 4.759 2.468 17.591 1.00 84.81 380 VAL A C 1
ATOM 3012 O O . VAL A 1 380 ? 3.774 2.546 16.849 1.00 84.81 380 VAL A O 1
ATOM 3015 N N . HIS A 1 381 ? 5.724 1.559 17.459 1.00 89.44 381 HIS A N 1
ATOM 3016 C CA . HIS A 1 381 ? 5.652 0.459 16.502 1.00 89.44 381 HIS A CA 1
ATOM 3017 C C . HIS A 1 381 ? 4.301 -0.270 16.602 1.00 89.44 381 HIS A C 1
ATOM 3019 O O . HIS A 1 381 ? 3.768 -0.488 17.697 1.00 89.44 381 HIS A O 1
ATOM 3025 N N . VAL A 1 382 ? 3.728 -0.580 15.441 1.00 91.25 382 VAL A N 1
ATOM 3026 C CA . VAL A 1 382 ? 2.448 -1.277 15.327 1.00 91.25 382 VAL A CA 1
ATOM 3027 C C . VAL A 1 382 ? 2.740 -2.757 15.132 1.00 91.25 382 VAL A C 1
ATOM 3029 O O . VAL A 1 382 ? 3.334 -3.154 14.134 1.00 91.25 382 VAL A O 1
ATOM 3032 N N . SER A 1 383 ? 2.275 -3.567 16.070 1.00 87.19 383 SER A N 1
ATOM 3033 C CA . SER A 1 383 ? 2.501 -5.009 16.121 1.00 87.19 383 SER A CA 1
ATOM 3034 C C . SER A 1 383 ? 1.176 -5.762 16.110 1.00 87.19 383 SER A C 1
ATOM 3036 O O . SER A 1 383 ? 0.089 -5.172 16.165 1.00 87.19 383 SER A O 1
ATOM 3038 N N . ASP A 1 384 ? 1.273 -7.084 16.082 1.00 83.94 384 ASP A N 1
ATOM 3039 C CA . ASP A 1 384 ? 0.145 -7.972 16.299 1.00 83.94 384 ASP A CA 1
ATOM 3040 C C . ASP A 1 384 ? 0.051 -8.357 17.771 1.00 83.94 384 ASP A C 1
ATOM 3042 O O . ASP A 1 384 ? 0.692 -9.276 18.282 1.00 83.94 384 ASP A O 1
ATOM 3046 N N . LEU A 1 385 ? -0.754 -7.589 18.509 1.00 77.88 385 LEU A N 1
ATOM 3047 C CA . LEU A 1 385 ? -0.767 -7.704 19.960 1.00 77.88 385 LEU A CA 1
ATOM 3048 C C . LEU A 1 385 ? -1.294 -9.063 20.421 1.00 77.88 385 LEU A C 1
ATOM 3050 O O . LEU A 1 385 ? -2.321 -9.563 19.955 1.00 77.88 385 LEU A O 1
ATOM 3054 N N . LYS A 1 386 ? -0.637 -9.605 21.449 1.00 72.69 386 LYS A N 1
ATOM 3055 C CA . LYS A 1 386 ? -1.058 -10.814 22.161 1.00 72.69 386 LYS A CA 1
ATOM 3056 C C . LYS A 1 386 ? -1.460 -10.454 23.583 1.00 72.69 386 LYS A C 1
ATOM 3058 O O . LYS A 1 386 ? -0.729 -9.797 24.325 1.00 72.69 386 LYS A O 1
ATOM 3063 N N . VAL A 1 387 ? -2.639 -10.907 23.995 1.00 70.12 387 VAL A N 1
ATOM 3064 C CA . VAL A 1 387 ? -3.139 -10.686 25.354 1.00 70.12 387 VAL A CA 1
ATOM 3065 C C . VAL A 1 387 ? -2.926 -11.953 26.167 1.00 70.12 387 VAL A C 1
ATOM 3067 O O . VAL A 1 387 ? -3.385 -13.039 25.814 1.00 70.12 387 VAL A O 1
ATOM 3070 N N . GLY A 1 388 ? -2.197 -11.802 27.270 1.00 63.34 388 GLY A N 1
ATOM 3071 C CA . GLY A 1 388 ? -1.875 -12.883 28.187 1.00 63.34 388 GLY A CA 1
ATOM 3072 C C . GLY A 1 388 ? -2.766 -12.861 29.418 1.00 63.34 388 GLY A C 1
ATOM 3073 O O . GLY A 1 388 ? -2.980 -11.811 30.022 1.00 63.34 388 GLY A O 1
ATOM 3074 N N . TYR A 1 389 ? -3.235 -14.027 29.855 1.00 61.84 389 TYR A N 1
ATOM 3075 C CA . TYR A 1 389 ? -3.852 -14.177 31.168 1.00 61.84 389 TYR A CA 1
ATOM 3076 C C . TYR A 1 389 ? -3.196 -15.316 31.946 1.00 61.84 389 TYR A C 1
ATOM 3078 O O . TYR A 1 389 ? -2.863 -16.377 31.413 1.00 61.84 389 TYR A O 1
ATOM 3086 N N . ARG A 1 390 ? -2.996 -15.097 33.247 1.00 61.25 390 ARG A N 1
ATOM 3087 C CA . ARG A 1 390 ? -2.396 -16.107 34.118 1.00 61.25 390 ARG A CA 1
ATOM 3088 C C . ARG A 1 390 ? -3.469 -17.077 34.589 1.00 61.25 390 ARG A C 1
ATOM 3090 O O . ARG A 1 390 ? -4.343 -16.688 35.343 1.00 61.25 390 ARG A O 1
ATOM 3097 N N . GLN A 1 391 ? -3.417 -18.342 34.217 1.00 62.31 391 GLN A N 1
ATOM 3098 C CA . GLN A 1 391 ? -4.334 -19.355 34.731 1.00 62.31 391 GLN A CA 1
ATOM 3099 C C . GLN A 1 391 ? -4.176 -19.570 36.250 1.00 62.31 391 GLN A C 1
ATOM 3101 O O . GLN A 1 391 ? -3.154 -19.235 36.861 1.00 62.31 391 GLN A O 1
ATOM 3106 N N . THR A 1 392 ? -5.180 -20.183 36.886 1.00 58.25 392 THR A N 1
ATOM 3107 C CA . THR A 1 392 ? -5.172 -20.502 38.331 1.00 58.25 392 THR A CA 1
ATOM 3108 C C . THR A 1 392 ? -4.019 -21.426 38.744 1.00 58.25 392 THR A C 1
ATOM 3110 O O . THR A 1 392 ? -3.524 -21.330 39.868 1.00 58.25 392 THR A O 1
ATOM 3113 N N . ASN A 1 393 ? -3.531 -22.270 37.830 1.00 68.50 393 ASN A N 1
ATOM 3114 C CA . ASN A 1 393 ? -2.336 -23.113 37.987 1.00 68.50 393 ASN A CA 1
ATOM 3115 C C . ASN A 1 393 ? -1.002 -22.338 37.828 1.00 68.50 393 ASN A C 1
ATOM 3117 O O . ASN A 1 393 ? 0.062 -22.947 37.904 1.00 68.50 393 ASN A O 1
ATOM 3121 N N . ARG A 1 394 ? -1.054 -21.007 37.654 1.00 62.50 394 ARG A N 1
ATOM 3122 C CA . ARG A 1 394 ? 0.065 -20.077 37.409 1.00 62.50 394 ARG A CA 1
ATOM 3123 C C . ARG A 1 394 ? 0.725 -20.165 36.028 1.00 62.50 394 ARG A C 1
ATOM 3125 O O . ARG A 1 394 ? 1.729 -19.477 35.845 1.00 62.50 394 ARG A O 1
ATOM 3132 N N . VAL A 1 395 ? 0.171 -20.930 35.090 1.00 65.19 395 VAL A N 1
ATOM 3133 C CA . VAL A 1 395 ? 0.596 -20.962 33.680 1.00 65.19 395 VAL A CA 1
ATOM 3134 C C . VAL A 1 395 ? 0.054 -19.724 32.963 1.00 65.19 395 VAL A C 1
ATOM 3136 O O . VAL A 1 395 ? -1.088 -19.337 33.190 1.00 65.19 395 VAL A O 1
ATOM 3139 N N . MET A 1 396 ? 0.864 -19.065 32.135 1.00 61.00 396 MET A N 1
ATOM 3140 C CA . MET A 1 396 ? 0.389 -17.981 31.268 1.00 61.00 396 MET A CA 1
ATOM 3141 C C . MET A 1 396 ? -0.183 -18.584 29.986 1.00 61.00 396 MET A C 1
ATOM 3143 O O . MET A 1 396 ? 0.505 -19.375 29.348 1.00 61.00 396 MET A O 1
ATOM 3147 N N . LYS A 1 397 ? -1.407 -18.203 29.611 1.00 64.25 397 LYS A N 1
ATOM 3148 C CA . LYS A 1 397 ? -1.949 -18.436 28.266 1.00 64.25 397 LYS A CA 1
ATOM 3149 C C . LYS A 1 397 ? -1.984 -17.114 27.509 1.00 64.25 397 LYS A C 1
ATOM 3151 O O . LYS A 1 397 ? -2.329 -16.094 28.102 1.00 64.25 397 LYS A O 1
ATOM 3156 N N . TRP A 1 398 ? -1.648 -17.159 26.226 1.00 63.91 398 TRP A N 1
ATOM 3157 C CA . TRP A 1 398 ? -1.627 -16.017 25.313 1.00 63.91 398 TRP A CA 1
ATOM 3158 C C . TRP A 1 398 ? -2.579 -16.278 24.153 1.00 63.91 398 TRP A C 1
ATOM 3160 O O . TRP A 1 398 ? -2.727 -17.423 23.737 1.00 63.91 398 TRP A O 1
ATOM 3170 N N . PHE A 1 399 ? -3.205 -15.226 23.638 1.00 65.00 399 PHE A N 1
ATOM 3171 C CA . PHE A 1 399 ? -3.982 -15.280 22.402 1.00 65.00 399 PHE A CA 1
ATOM 3172 C C . PHE A 1 399 ? -3.768 -13.990 21.602 1.00 65.00 399 PHE A C 1
ATOM 3174 O O . PHE A 1 399 ? -3.593 -12.919 22.191 1.00 65.00 399 PHE A O 1
ATOM 3181 N N . GLY A 1 400 ? -3.767 -14.094 20.272 1.00 72.06 400 GLY A N 1
ATOM 3182 C CA . GLY A 1 400 ? -3.626 -12.949 19.370 1.00 72.06 400 GLY A CA 1
ATOM 3183 C C . GLY A 1 400 ? -4.901 -12.108 19.295 1.00 72.06 400 GLY A C 1
ATOM 3184 O O . GLY A 1 400 ? -6.017 -12.631 19.336 1.00 72.06 400 GLY A O 1
ATOM 3185 N N . VAL A 1 401 ? -4.751 -10.791 19.175 1.00 78.94 401 VAL A N 1
ATOM 3186 C CA . VAL A 1 401 ? -5.872 -9.858 19.025 1.00 78.94 401 VAL A CA 1
ATOM 3187 C C . VAL A 1 401 ? -6.184 -9.646 17.543 1.00 78.94 401 VAL A C 1
ATOM 3189 O O . VAL A 1 401 ? -5.928 -8.585 16.979 1.00 78.94 401 VAL A O 1
ATOM 3192 N N . TYR A 1 402 ? -6.806 -10.658 16.936 1.00 84.25 402 TYR A N 1
ATOM 3193 C CA . TYR A 1 402 ? -7.262 -10.616 15.544 1.00 84.25 402 TYR A CA 1
ATOM 3194 C C . TYR A 1 402 ? -8.782 -10.715 15.412 1.00 84.25 402 TYR A C 1
ATOM 3196 O O . TYR A 1 402 ? -9.488 -11.427 16.124 1.00 84.25 402 TYR A O 1
ATOM 3204 N N . GLY A 1 403 ? -9.321 -10.003 14.443 1.00 89.44 403 GLY A N 1
ATOM 3205 C CA . GLY A 1 403 ? -10.714 -10.049 14.064 1.00 89.44 403 GLY A CA 1
ATOM 3206 C C . GLY A 1 403 ? -11.628 -9.161 14.910 1.00 89.44 403 GLY A C 1
ATOM 3207 O O . GLY A 1 403 ? -11.256 -8.637 15.968 1.00 89.44 403 GLY A O 1
ATOM 3208 N N . PRO A 1 404 ? -12.886 -8.992 14.455 1.00 91.00 404 PRO A N 1
ATOM 3209 C CA . PRO A 1 404 ? -13.827 -8.052 15.054 1.00 91.00 404 PRO A CA 1
ATOM 3210 C C . PRO A 1 404 ? -14.111 -8.276 16.543 1.00 91.00 404 PRO A C 1
ATOM 3212 O O . PRO A 1 404 ? -14.336 -7.308 17.256 1.00 91.00 404 PRO A O 1
ATOM 3215 N N . ASN A 1 405 ? -14.120 -9.524 17.023 1.00 86.44 405 ASN A N 1
ATOM 3216 C CA . ASN A 1 405 ? -14.400 -9.821 18.433 1.00 86.44 405 ASN A CA 1
ATOM 3217 C C . ASN A 1 405 ? -13.283 -9.310 19.349 1.00 86.44 405 ASN A C 1
ATOM 3219 O O . ASN A 1 405 ? -13.549 -8.581 20.305 1.00 86.44 405 ASN A O 1
ATOM 3223 N N . TYR A 1 406 ? -12.043 -9.709 19.057 1.00 83.19 406 TYR A N 1
ATOM 3224 C CA . TYR A 1 406 ? -10.906 -9.461 19.933 1.00 83.19 406 TYR A CA 1
ATOM 3225 C C . TYR A 1 406 ? -10.476 -7.998 19.884 1.00 83.19 406 TYR A C 1
ATOM 3227 O O . TYR A 1 406 ? -10.248 -7.410 20.938 1.00 83.19 406 TYR A O 1
ATOM 3235 N N . CYS A 1 407 ? -10.498 -7.363 18.710 1.00 88.62 407 CYS A N 1
ATOM 3236 C CA . CYS A 1 407 ? -10.196 -5.934 18.608 1.00 88.62 407 CYS A CA 1
ATOM 3237 C C . CYS A 1 407 ? -11.234 -5.071 19.346 1.00 88.62 407 CYS A C 1
ATOM 3239 O O . CYS A 1 407 ? -10.862 -4.133 20.052 1.00 88.62 407 CYS A O 1
ATOM 3241 N N . LYS A 1 408 ? -12.528 -5.436 19.285 1.00 88.25 408 LYS A N 1
ATOM 3242 C CA . LYS A 1 408 ? -13.569 -4.748 20.068 1.00 88.25 408 LYS A CA 1
ATOM 3243 C C . LYS A 1 408 ? -13.392 -4.896 21.569 1.00 88.25 408 LYS A C 1
ATOM 3245 O O . LYS A 1 408 ? -13.718 -3.984 22.322 1.00 88.25 408 LYS A O 1
ATOM 3250 N N . ALA A 1 409 ? -12.896 -6.042 22.017 1.00 81.56 409 ALA A N 1
ATOM 3251 C CA . ALA A 1 409 ? -12.583 -6.244 23.421 1.00 81.56 409 ALA A CA 1
ATOM 3252 C C . ALA A 1 409 ? -11.311 -5.507 23.850 1.00 81.56 409 ALA A C 1
ATOM 3254 O O . ALA A 1 409 ? -11.280 -4.964 24.952 1.00 81.56 409 ALA A O 1
ATOM 3255 N N . LEU A 1 410 ? -10.294 -5.423 22.985 1.00 81.44 410 LEU A N 1
ATOM 3256 C CA . LEU A 1 410 ? -9.084 -4.648 23.254 1.00 81.44 410 LEU A CA 1
ATOM 3257 C C . LEU A 1 410 ? -9.409 -3.166 23.469 1.00 81.44 410 LEU A C 1
ATOM 3259 O O . LEU A 1 410 ? -8.917 -2.573 24.423 1.00 81.44 410 LEU A O 1
ATOM 3263 N N . ALA A 1 411 ? -10.336 -2.608 22.685 1.00 85.00 411 ALA A N 1
ATOM 3264 C CA . ALA A 1 411 ? -10.863 -1.251 22.866 1.00 85.00 411 ALA A CA 1
ATOM 3265 C C . ALA A 1 411 ? -11.617 -1.027 24.200 1.00 85.00 411 ALA A C 1
ATOM 3267 O O . ALA A 1 411 ? -12.059 0.089 24.487 1.00 85.00 411 ALA A O 1
ATOM 3268 N N . ARG A 1 412 ? -11.806 -2.075 25.016 1.00 79.31 412 ARG A N 1
ATOM 3269 C CA . ARG A 1 412 ? -12.383 -2.011 26.369 1.00 79.31 412 ARG A CA 1
ATOM 3270 C C . ARG A 1 412 ? -11.331 -2.158 27.473 1.00 79.31 412 ARG A C 1
ATOM 3272 O O . ARG A 1 412 ? -11.640 -1.852 28.614 1.00 79.31 412 ARG A O 1
ATOM 3279 N N . ILE A 1 413 ? -10.109 -2.590 27.171 1.00 71.50 413 ILE A N 1
ATOM 3280 C CA . ILE A 1 413 ? -9.049 -2.848 28.158 1.00 71.50 413 ILE A CA 1
ATOM 3281 C C . ILE A 1 413 ? -8.236 -1.571 28.420 1.00 71.50 413 ILE A C 1
ATOM 3283 O O . ILE A 1 413 ? -7.930 -0.824 27.497 1.00 71.50 413 ILE A O 1
ATOM 3287 N N . GLY A 1 414 ? -7.861 -1.312 29.676 1.00 56.34 414 GLY A N 1
ATOM 3288 C CA . GLY A 1 414 ? -7.213 -0.068 30.092 1.00 56.34 414 GLY A CA 1
ATOM 3289 C C . GLY A 1 414 ? -5.752 -0.172 30.548 1.00 56.34 414 GLY A C 1
ATOM 3290 O O . GLY A 1 414 ? -5.380 -0.993 31.394 1.00 56.34 414 GLY A O 1
ATOM 3291 N N . ALA A 1 415 ? -4.985 0.799 30.043 1.00 50.72 415 ALA A N 1
ATOM 3292 C CA . ALA A 1 415 ? -3.978 1.615 30.733 1.00 50.72 415 ALA A CA 1
ATOM 3293 C C . ALA A 1 415 ? -4.005 3.052 30.147 1.00 50.72 415 ALA A C 1
ATOM 3295 O O . ALA A 1 415 ? -2.964 3.653 29.925 1.00 50.72 415 ALA A O 1
ATOM 3296 N N . VAL A 1 416 ? -5.210 3.586 29.878 1.00 47.69 416 VAL A N 1
ATOM 3297 C CA . VAL A 1 416 ? -5.565 4.498 28.761 1.00 47.69 416 VAL A CA 1
ATOM 3298 C C . VAL A 1 416 ? -5.894 3.649 27.504 1.00 47.69 416 VAL A C 1
ATOM 3300 O O . VAL A 1 416 ? -4.983 3.244 26.792 1.00 47.69 416 VAL A O 1
ATOM 3303 N N . PRO A 1 417 ? -7.171 3.294 27.246 1.00 52.25 417 PRO A N 1
ATOM 3304 C CA . PRO A 1 417 ? -7.678 2.280 26.287 1.00 52.25 417 PRO A CA 1
ATOM 3305 C C . PRO A 1 417 ? -7.385 2.501 24.800 1.00 52.25 417 PRO A C 1
ATOM 3307 O O . PRO A 1 417 ? -8.004 1.886 23.937 1.00 52.25 417 PRO A O 1
ATOM 3310 N N . SER A 1 418 ? -6.459 3.389 24.488 1.00 55.22 418 SER A N 1
ATOM 3311 C CA . SER A 1 418 ? -6.091 3.771 23.134 1.00 55.22 418 SER A CA 1
ATOM 3312 C C . SER A 1 418 ? -4.635 3.529 22.796 1.00 55.22 418 SER A C 1
ATOM 3314 O O . SER A 1 418 ? -4.300 3.487 21.618 1.00 55.22 418 SER A O 1
ATOM 3316 N N . ALA A 1 419 ? -3.777 3.315 23.798 1.00 68.56 419 ALA A N 1
ATOM 3317 C CA . ALA A 1 419 ? -2.386 2.956 23.550 1.00 68.56 419 ALA A CA 1
ATOM 3318 C C . ALA A 1 419 ? -2.288 1.565 22.903 1.00 68.56 419 ALA A C 1
ATOM 3320 O O . ALA A 1 419 ? -1.570 1.383 21.931 1.00 68.56 419 ALA A O 1
ATOM 3321 N N . TYR A 1 420 ? -3.071 0.590 23.369 1.00 81.25 420 TYR A N 1
ATOM 3322 C CA . TYR A 1 420 ? -3.029 -0.752 22.781 1.00 81.25 420 TYR A CA 1
ATOM 3323 C C . TYR A 1 420 ? -3.731 -0.829 21.426 1.00 81.25 420 TYR A C 1
ATOM 3325 O O . TYR A 1 420 ? -3.272 -1.535 20.539 1.00 81.25 420 TYR A O 1
ATOM 3333 N N . THR A 1 421 ? -4.829 -0.095 21.226 1.00 88.25 421 THR A N 1
ATOM 3334 C CA . THR A 1 421 ? -5.526 -0.108 19.932 1.00 88.25 421 THR A CA 1
ATOM 3335 C C . THR A 1 421 ? -4.727 0.596 18.840 1.00 88.25 421 THR A C 1
ATOM 3337 O O . THR A 1 421 ? -4.813 0.166 17.696 1.00 88.25 421 THR A O 1
ATOM 3340 N N . ILE A 1 422 ? -3.925 1.620 19.170 1.00 88.75 422 ILE A N 1
ATOM 3341 C CA . ILE A 1 422 ? -3.011 2.241 18.200 1.00 88.75 422 ILE A CA 1
ATOM 3342 C C . ILE A 1 422 ? -1.780 1.379 17.904 1.00 88.75 422 ILE A C 1
ATOM 3344 O O . ILE A 1 422 ? -1.236 1.474 16.813 1.00 88.75 422 ILE A O 1
ATOM 3348 N N . MET A 1 423 ? -1.372 0.526 18.847 1.00 88.00 423 MET A N 1
ATOM 3349 C CA . MET A 1 423 ? -0.284 -0.443 18.674 1.00 88.00 423 MET A CA 1
ATOM 3350 C C . MET A 1 423 ? -0.714 -1.718 17.950 1.00 88.00 423 MET A C 1
ATOM 3352 O O . MET A 1 423 ? 0.151 -2.484 17.557 1.00 88.00 423 MET A O 1
ATOM 3356 N N . ASN A 1 424 ? -2.016 -1.978 17.805 1.00 90.38 424 ASN A N 1
ATOM 3357 C CA . ASN A 1 424 ? -2.517 -3.199 17.180 1.00 90.38 424 ASN A CA 1
ATOM 3358 C C . ASN A 1 424 ? -2.921 -2.944 15.729 1.00 90.38 424 ASN A C 1
ATOM 3360 O O . ASN A 1 424 ? -3.894 -2.219 15.479 1.00 90.38 424 ASN A O 1
ATOM 3364 N N . SER A 1 425 ? -2.239 -3.592 14.785 1.00 94.06 425 SER A N 1
ATOM 3365 C CA . SER A 1 425 ? -2.512 -3.434 13.352 1.00 94.06 425 SER A CA 1
ATOM 3366 C C . SER A 1 425 ? -3.976 -3.729 13.025 1.00 94.06 425 SER A C 1
ATOM 3368 O O . SER A 1 425 ? -4.685 -2.900 12.446 1.00 94.06 425 SER A O 1
ATOM 3370 N N . ASP A 1 426 ? -4.498 -4.867 13.485 1.00 93.81 426 ASP A N 1
ATOM 3371 C CA . ASP A 1 426 ? -5.858 -5.278 13.136 1.00 93.81 426 ASP A CA 1
ATOM 3372 C C . ASP A 1 426 ? -6.946 -4.375 13.753 1.00 93.81 426 ASP A C 1
ATOM 3374 O O . ASP A 1 426 ? -7.997 -4.185 13.141 1.00 93.81 426 ASP A O 1
ATOM 3378 N N . SER A 1 427 ? -6.689 -3.714 14.892 1.00 94.56 427 SER A N 1
ATOM 3379 C CA . SER A 1 427 ? -7.607 -2.704 15.455 1.00 94.56 427 SER A CA 1
ATOM 3380 C C . SER A 1 427 ? -7.731 -1.479 14.546 1.00 94.56 427 SER A C 1
ATOM 3382 O O . SER A 1 427 ? -8.843 -1.012 14.277 1.00 94.56 427 SER A O 1
ATOM 3384 N N . LEU A 1 428 ? -6.602 -0.978 14.032 1.00 96.50 428 LEU A N 1
ATOM 3385 C CA . LEU A 1 428 ? -6.564 0.136 13.082 1.00 96.50 428 LEU A CA 1
ATOM 3386 C C . LEU A 1 428 ? -7.260 -0.242 11.766 1.00 96.50 428 LEU A C 1
ATOM 3388 O O . LEU A 1 428 ? -8.120 0.490 11.262 1.00 96.50 428 LEU A O 1
ATOM 3392 N N . VAL A 1 429 ? -6.951 -1.423 11.225 1.00 97.69 429 VAL A N 1
ATOM 3393 C CA . VAL A 1 429 ? -7.557 -1.889 9.973 1.00 97.69 429 VAL A CA 1
ATOM 3394 C C . VAL A 1 429 ? -9.054 -2.128 10.123 1.00 97.69 429 VAL A C 1
ATOM 3396 O O . VAL A 1 429 ? -9.824 -1.751 9.237 1.00 97.69 429 VAL A O 1
ATOM 3399 N N . LEU A 1 430 ? -9.503 -2.710 11.235 1.00 97.88 430 LEU A N 1
ATOM 3400 C CA . LEU A 1 430 ? -10.922 -2.947 11.477 1.00 97.88 430 LEU A CA 1
ATOM 3401 C C . LEU A 1 430 ? -11.702 -1.654 11.671 1.00 97.88 430 LEU A C 1
ATOM 3403 O O . LEU A 1 430 ? -12.827 -1.575 11.179 1.00 97.88 430 LEU A O 1
ATOM 3407 N N . TYR A 1 431 ? -11.124 -0.625 12.296 1.00 97.50 431 TYR A N 1
ATOM 3408 C CA . TYR A 1 431 ? -11.730 0.705 12.287 1.00 97.50 431 TYR A CA 1
ATOM 3409 C C . TYR A 1 431 ? -11.892 1.218 10.849 1.00 97.50 431 TYR A C 1
ATOM 3411 O O . TYR A 1 431 ? -13.005 1.556 10.437 1.00 97.50 431 TYR A O 1
ATOM 3419 N N . ALA A 1 432 ? -10.818 1.201 10.053 1.00 98.19 432 ALA A N 1
ATOM 3420 C CA . ALA A 1 432 ? -10.832 1.675 8.670 1.00 98.19 432 ALA A CA 1
ATOM 3421 C C . ALA A 1 432 ? -11.850 0.935 7.783 1.00 98.19 432 ALA A C 1
ATOM 3423 O O . ALA A 1 432 ? -12.642 1.552 7.062 1.00 98.19 432 ALA A O 1
ATOM 3424 N N . LEU A 1 433 ? -11.864 -0.396 7.863 1.00 98.25 433 LEU A N 1
ATOM 3425 C CA . LEU A 1 433 ? -12.786 -1.244 7.118 1.00 98.25 433 LEU A CA 1
ATOM 3426 C C . LEU A 1 433 ? -14.230 -1.037 7.589 1.00 98.25 433 LEU A C 1
ATOM 3428 O O . LEU A 1 433 ? -15.125 -0.903 6.758 1.00 98.25 433 LEU A O 1
ATOM 3432 N N . THR A 1 434 ? -14.465 -0.934 8.900 1.00 97.81 434 THR A N 1
ATOM 3433 C CA . THR A 1 434 ? -15.802 -0.669 9.452 1.00 97.81 434 THR A CA 1
ATOM 3434 C C . THR A 1 434 ? -16.328 0.685 9.003 1.00 97.81 434 THR A C 1
ATOM 3436 O O . THR A 1 434 ? -17.479 0.764 8.585 1.00 97.81 434 THR A O 1
ATOM 3439 N N . LYS A 1 435 ? -15.504 1.742 9.007 1.00 97.44 435 LYS A N 1
ATOM 3440 C CA . LYS A 1 435 ? -15.872 3.058 8.460 1.00 97.44 435 LYS A CA 1
ATOM 3441 C C . LYS A 1 435 ? -16.300 2.954 6.996 1.00 97.44 435 LYS A C 1
ATOM 3443 O O . LYS A 1 435 ? -17.334 3.506 6.615 1.00 97.44 435 LYS A O 1
ATOM 3448 N N . TYR A 1 436 ? -15.542 2.217 6.185 1.00 97.38 436 TYR A N 1
ATOM 3449 C CA . TYR A 1 436 ? -15.861 2.003 4.775 1.00 97.38 436 TYR A CA 1
ATOM 3450 C C . TYR A 1 436 ? -17.181 1.235 4.580 1.00 97.38 436 TYR A C 1
ATOM 3452 O O . TYR A 1 436 ? -18.038 1.666 3.805 1.00 97.38 436 TYR A O 1
ATOM 3460 N N . VAL A 1 437 ? -17.382 0.137 5.316 1.00 97.44 437 VAL A N 1
ATOM 3461 C CA . VAL A 1 437 ? -18.608 -0.680 5.274 1.00 97.44 437 VAL A CA 1
ATOM 3462 C C . VAL A 1 437 ? -19.817 0.113 5.777 1.00 97.44 437 VAL A C 1
ATOM 3464 O O . VAL A 1 437 ? -20.842 0.158 5.099 1.00 97.44 437 VAL A O 1
ATOM 3467 N N . HIS A 1 438 ? -19.692 0.799 6.916 1.00 96.19 438 HIS A N 1
ATOM 3468 C CA . HIS A 1 438 ? -20.722 1.661 7.502 1.00 96.19 438 HIS A CA 1
ATOM 3469 C C . HIS A 1 438 ? -21.207 2.696 6.479 1.00 96.19 438 HIS A C 1
ATOM 3471 O O . HIS A 1 438 ? -22.409 2.830 6.247 1.00 96.19 438 HIS A O 1
ATOM 3477 N N . ASN A 1 439 ? -20.284 3.359 5.781 1.00 95.44 439 ASN A N 1
ATOM 3478 C CA . ASN A 1 439 ? -20.620 4.316 4.732 1.00 95.44 439 ASN A CA 1
ATOM 3479 C C . ASN A 1 439 ? -21.389 3.694 3.556 1.00 95.44 439 ASN A C 1
ATOM 3481 O O . ASN A 1 439 ? -22.274 4.334 2.995 1.00 95.44 439 ASN A O 1
ATOM 3485 N N . LYS A 1 440 ? -21.061 2.457 3.167 1.00 93.69 440 LYS A N 1
ATOM 3486 C CA . LYS A 1 440 ? -21.754 1.750 2.077 1.00 93.69 440 LYS A CA 1
ATOM 3487 C C . LYS A 1 440 ? -23.138 1.246 2.489 1.00 93.69 440 LYS A C 1
ATOM 3489 O O . LYS A 1 440 ? -24.060 1.315 1.685 1.00 93.69 440 LYS A O 1
ATOM 3494 N N . LEU A 1 441 ? -23.290 0.798 3.733 1.00 94.00 441 LEU A N 1
ATOM 3495 C CA . LEU A 1 441 ? -24.560 0.328 4.292 1.00 94.00 441 LEU A CA 1
ATOM 3496 C C . LEU A 1 441 ? -25.527 1.467 4.652 1.00 94.00 441 LEU A C 1
ATOM 3498 O O . LEU A 1 441 ? -26.743 1.257 4.699 1.00 94.00 441 LEU A O 1
ATOM 3502 N N . GLY A 1 442 ? -24.992 2.648 4.984 1.00 91.38 442 GLY A N 1
ATOM 3503 C CA . GLY A 1 442 ? -25.741 3.736 5.621 1.00 91.38 442 GLY A CA 1
ATOM 3504 C C . GLY A 1 442 ? -26.203 3.404 7.047 1.00 91.38 442 GLY A C 1
ATOM 3505 O O . GLY A 1 442 ? -27.092 4.069 7.575 1.00 91.38 442 GLY A O 1
ATOM 3506 N N . ALA A 1 443 ? -25.652 2.347 7.648 1.00 88.38 443 ALA A N 1
ATOM 3507 C CA . ALA A 1 443 ? -25.939 1.891 9.003 1.00 88.38 443 ALA A CA 1
ATOM 3508 C C . ALA A 1 443 ? -24.709 1.185 9.589 1.00 88.38 443 ALA A C 1
ATOM 3510 O O . ALA A 1 443 ? -23.966 0.526 8.860 1.00 88.38 443 ALA A O 1
ATOM 3511 N N . PHE A 1 444 ? -24.499 1.315 10.898 1.00 93.00 444 PHE A N 1
ATOM 3512 C CA . PHE A 1 444 ? -23.342 0.740 11.580 1.00 93.00 444 PHE A CA 1
ATOM 3513 C C . PHE A 1 444 ? -23.450 -0.798 11.688 1.00 93.00 444 PHE A C 1
ATOM 3515 O O . PHE A 1 444 ? -24.414 -1.290 12.288 1.00 93.00 444 PHE A O 1
ATOM 3522 N N . PRO A 1 445 ? -22.486 -1.576 11.151 1.00 94.19 445 PRO A N 1
ATOM 3523 C CA . PRO A 1 445 ? -22.450 -3.034 11.285 1.00 94.19 445 PRO A CA 1
ATOM 3524 C C . PRO A 1 445 ? -21.952 -3.434 12.685 1.00 94.19 445 PRO A C 1
ATOM 3526 O O . PRO A 1 445 ? -20.784 -3.746 12.908 1.00 94.19 445 PRO A O 1
ATOM 3529 N N . TYR A 1 446 ? -22.849 -3.390 13.669 1.00 92.00 446 TYR A N 1
ATOM 3530 C CA . TYR A 1 446 ? -22.501 -3.552 15.084 1.00 92.00 446 TYR A CA 1
ATOM 3531 C C . TYR A 1 446 ? -22.134 -4.985 15.495 1.00 92.00 446 TYR A C 1
ATOM 3533 O O . TYR A 1 446 ? -21.674 -5.178 16.622 1.00 92.00 446 TYR A O 1
ATOM 3541 N N . ARG A 1 447 ? -22.340 -6.001 14.645 1.00 91.12 447 ARG A N 1
ATOM 3542 C CA . ARG A 1 447 ? -21.993 -7.393 14.966 1.00 91.12 447 ARG A CA 1
ATOM 3543 C C . ARG A 1 447 ? -20.542 -7.698 14.567 1.00 91.12 447 ARG A C 1
ATOM 3545 O O . ARG A 1 447 ? -20.060 -7.156 13.581 1.00 91.12 447 ARG A O 1
ATOM 3552 N N . PRO A 1 448 ? -19.838 -8.567 15.306 1.00 91.88 448 PRO A N 1
ATOM 3553 C CA . PRO A 1 448 ? -20.202 -9.037 16.636 1.00 91.88 448 PRO A CA 1
ATOM 3554 C C . PRO A 1 448 ? -20.252 -7.870 17.629 1.00 91.88 448 PRO A C 1
ATOM 3556 O O . PRO A 1 448 ? -19.539 -6.878 17.479 1.00 91.88 448 PRO A O 1
ATOM 3559 N N . LEU A 1 449 ? -21.145 -7.979 18.613 1.00 86.62 449 LEU A N 1
ATOM 3560 C CA . LEU A 1 449 ? -21.354 -6.917 19.590 1.00 86.62 449 LEU A CA 1
ATOM 3561 C C . LEU A 1 449 ? -20.092 -6.744 20.444 1.00 86.62 449 LEU A C 1
ATOM 3563 O O . LEU A 1 449 ? -19.553 -7.739 20.933 1.00 86.62 449 LEU A O 1
ATOM 3567 N N . ALA A 1 450 ? -19.655 -5.498 20.639 1.00 85.44 450 ALA A N 1
ATOM 3568 C CA . ALA A 1 450 ? -18.598 -5.194 21.597 1.00 85.44 450 ALA A CA 1
ATOM 3569 C C . ALA A 1 450 ? -19.008 -5.659 23.008 1.00 85.44 450 ALA A C 1
ATOM 3571 O O . ALA A 1 450 ? -20.200 -5.582 23.340 1.00 85.44 450 ALA A O 1
ATOM 3572 N N . PRO A 1 451 ? -18.059 -6.101 23.853 1.00 80.25 451 PRO A N 1
ATOM 3573 C CA . PRO A 1 451 ? -18.344 -6.377 25.255 1.00 80.25 451 PRO A CA 1
ATOM 3574 C C . PRO A 1 451 ? -19.078 -5.202 25.933 1.00 80.25 451 PRO A C 1
ATOM 3576 O O . PRO A 1 451 ? -18.775 -4.045 25.614 1.00 80.25 451 PRO A O 1
ATOM 3579 N N . PRO A 1 452 ? -20.036 -5.479 26.842 1.00 78.81 452 PRO A N 1
ATOM 3580 C CA . PRO A 1 452 ? -20.728 -4.443 27.602 1.00 78.81 452 PRO A CA 1
ATOM 3581 C C . PRO A 1 452 ? -19.719 -3.572 28.353 1.00 78.81 452 PRO A C 1
ATOM 3583 O O . PRO A 1 452 ? -18.841 -4.125 29.022 1.00 78.81 452 PRO A O 1
ATOM 3586 N N . PRO A 1 453 ? -19.844 -2.237 28.286 1.00 76.75 453 PRO A N 1
ATOM 3587 C CA . PRO A 1 453 ? -19.110 -1.358 29.183 1.00 76.75 453 PRO A CA 1
ATOM 3588 C C . PRO A 1 453 ? -19.435 -1.695 30.652 1.00 76.75 453 PRO A C 1
ATOM 3590 O O . PRO A 1 453 ? -20.608 -1.861 30.986 1.00 76.75 453 PRO A O 1
ATOM 3593 N N . PRO A 1 454 ? -18.438 -1.842 31.538 1.00 70.62 454 PRO A N 1
ATOM 3594 C CA . PRO A 1 454 ? -18.687 -2.135 32.946 1.00 70.62 454 PRO A CA 1
ATOM 3595 C C . PRO A 1 454 ? -19.258 -0.915 33.692 1.00 70.62 454 PRO A C 1
ATOM 3597 O O . PRO A 1 454 ? -18.774 0.202 33.535 1.00 70.62 454 PRO A O 1
ATOM 3600 N N . GLN A 1 455 ? -20.255 -1.122 34.560 1.00 69.12 455 GLN A N 1
ATOM 3601 C CA . GLN A 1 455 ? -20.793 -0.076 35.457 1.00 69.12 455 GLN A CA 1
ATOM 3602 C C . GLN A 1 455 ? -19.862 0.233 36.630 1.00 69.12 455 GLN A C 1
ATOM 3604 O O . GLN A 1 455 ? -19.780 1.362 37.106 1.00 69.12 455 GLN A O 1
ATOM 3609 N N . SER A 1 456 ? -19.160 -0.791 37.099 1.00 63.78 456 SER A N 1
ATOM 3610 C CA . SER A 1 456 ? -18.143 -0.721 38.136 1.00 63.78 456 SER A CA 1
ATOM 3611 C C . SER A 1 456 ? -17.092 -1.790 37.853 1.00 63.78 456 SER A C 1
ATOM 3613 O O . SER A 1 456 ? -17.382 -2.820 37.238 1.00 63.78 456 SER A O 1
ATOM 3615 N N . VAL A 1 457 ? -15.860 -1.561 38.304 1.00 60.56 457 VAL A N 1
ATOM 3616 C CA . VAL A 1 457 ? -14.819 -2.593 38.276 1.00 60.56 457 VAL A CA 1
ATOM 3617 C C . VAL A 1 457 ? -14.831 -3.323 39.621 1.00 60.56 457 VAL A C 1
ATOM 3619 O O . VAL A 1 457 ? -14.128 -2.941 40.553 1.00 60.56 457 VAL A O 1
ATOM 3622 N N . GLU A 1 458 ? -15.643 -4.376 39.736 1.00 54.88 458 GLU A N 1
ATOM 3623 C CA . GLU A 1 458 ? -15.472 -5.399 40.775 1.00 54.88 458 GLU A CA 1
ATOM 3624 C C . GLU A 1 458 ? -14.621 -6.539 40.212 1.00 54.88 458 GLU A C 1
ATOM 3626 O O . GLU A 1 458 ? -14.888 -7.054 39.127 1.00 54.88 458 GLU A O 1
ATOM 3631 N N . ILE A 1 459 ? -13.575 -6.938 40.938 1.00 57.97 459 ILE A N 1
ATOM 3632 C CA . ILE A 1 459 ? -12.698 -8.026 40.509 1.00 57.97 459 ILE A CA 1
ATOM 3633 C C . ILE A 1 459 ? -13.057 -9.297 41.314 1.00 57.97 459 ILE A C 1
ATOM 3635 O O . ILE A 1 459 ? -12.991 -9.254 42.546 1.00 57.97 459 ILE A O 1
ATOM 3639 N N . PRO A 1 460 ? -13.405 -10.440 40.678 1.00 53.16 460 PRO A N 1
ATOM 3640 C CA . PRO A 1 460 ? -13.160 -10.770 39.277 1.00 53.16 460 PRO A CA 1
ATOM 3641 C C . PRO A 1 460 ? -14.153 -10.225 38.249 1.00 53.16 460 PRO A C 1
ATOM 3643 O O . PRO A 1 460 ? -15.362 -10.348 38.417 1.00 53.16 460 PRO A O 1
ATOM 3646 N N . MET A 1 461 ? -13.614 -9.722 37.137 1.00 55.06 461 MET A N 1
ATOM 3647 C CA . MET A 1 461 ? -14.377 -9.122 36.048 1.00 55.06 461 MET A CA 1
ATOM 3648 C C . MET A 1 461 ? -14.454 -10.061 34.842 1.00 55.06 461 MET A C 1
ATOM 3650 O O . MET A 1 461 ? -13.433 -10.569 34.386 1.00 55.06 461 MET A O 1
ATOM 3654 N N . VAL A 1 462 ? -15.654 -10.285 34.308 1.00 53.94 462 VAL A N 1
ATOM 3655 C CA . VAL A 1 462 ? -15.896 -11.160 33.149 1.00 53.94 462 VAL A CA 1
ATOM 3656 C C . VAL A 1 462 ? -15.937 -10.321 31.871 1.00 53.94 462 VAL A C 1
ATOM 3658 O O . VAL A 1 462 ? -16.840 -9.504 31.725 1.00 53.94 462 VAL A O 1
ATOM 3661 N N . SER A 1 463 ? -15.022 -10.551 30.923 1.00 57.25 463 SER A N 1
ATOM 3662 C CA . SER A 1 463 ? -15.194 -10.122 29.528 1.00 57.25 463 SER A CA 1
ATOM 3663 C C . SER A 1 463 ? -16.031 -11.180 28.797 1.00 57.25 463 SER A C 1
ATOM 3665 O O . SER A 1 463 ? -15.560 -12.314 28.627 1.00 57.25 463 SER A O 1
ATOM 3667 N N . PRO A 1 464 ? -17.289 -10.888 28.406 1.00 49.03 464 PRO A N 1
ATOM 3668 C CA . PRO A 1 464 ? -18.147 -11.881 27.777 1.00 49.03 464 PRO A CA 1
ATOM 3669 C C . PRO A 1 464 ? -17.507 -12.431 26.506 1.00 49.03 464 PRO A C 1
ATOM 3671 O O . PRO A 1 464 ? -17.145 -11.679 25.607 1.00 49.03 464 PRO A O 1
ATOM 3674 N N . LYS A 1 465 ? -17.424 -13.762 26.428 1.00 51.81 465 LYS A N 1
ATOM 3675 C CA . LYS A 1 465 ? -16.796 -14.519 25.337 1.00 51.81 465 LYS A CA 1
ATOM 3676 C C . LYS A 1 465 ? -15.266 -14.409 25.219 1.00 51.81 465 LYS A C 1
ATOM 3678 O O . LYS A 1 465 ? -14.731 -14.772 24.176 1.00 51.81 465 LYS A O 1
ATOM 3683 N N . MET A 1 466 ? -14.569 -13.959 26.262 1.00 61.06 466 MET A N 1
ATOM 3684 C CA . MET A 1 466 ? -13.107 -14.023 26.310 1.00 61.06 466 MET A CA 1
ATOM 3685 C C . MET A 1 466 ? -12.621 -14.603 27.635 1.00 61.06 466 MET A C 1
ATOM 3687 O O . MET A 1 466 ? -12.438 -15.808 27.752 1.00 61.06 466 MET A O 1
ATOM 3691 N N . LEU A 1 467 ? -12.447 -13.780 28.666 1.00 64.00 467 LEU A N 1
ATOM 3692 C CA . LEU A 1 467 ? -11.787 -14.199 29.901 1.00 64.00 467 LEU A CA 1
ATOM 3693 C C . LEU A 1 467 ? -12.344 -13.473 31.126 1.00 64.00 467 LEU A C 1
ATOM 3695 O O . LEU A 1 467 ? -12.789 -12.330 31.053 1.00 64.00 467 LEU A O 1
ATOM 3699 N N . THR A 1 468 ? -12.313 -14.157 32.263 1.00 64.31 468 THR A N 1
ATOM 3700 C CA . THR A 1 468 ? -12.597 -13.605 33.590 1.00 64.31 468 THR A CA 1
ATOM 3701 C C . THR A 1 468 ? -11.278 -13.228 34.248 1.00 64.31 468 THR A C 1
ATOM 3703 O O . THR A 1 468 ? -10.467 -14.123 34.432 1.00 64.31 468 THR A O 1
ATOM 3706 N N . VAL A 1 469 ? -11.049 -11.965 34.610 1.00 64.31 469 VAL A N 1
ATOM 3707 C CA . VAL A 1 469 ? -9.824 -11.469 35.273 1.00 64.31 469 VAL A CA 1
ATOM 3708 C C . VAL A 1 469 ? -10.034 -11.377 36.784 1.00 64.31 469 VAL A C 1
ATOM 3710 O O . VAL A 1 469 ? -11.004 -10.772 37.210 1.00 64.31 469 VAL A O 1
ATOM 3713 N N . TYR A 1 470 ? -9.125 -11.911 37.598 1.00 58.19 470 TYR A N 1
ATOM 3714 C CA . TYR A 1 470 ? -9.101 -11.908 39.068 1.00 58.19 470 TYR A CA 1
ATOM 3715 C C . TYR A 1 470 ? -8.145 -10.843 39.646 1.00 58.19 470 TYR A C 1
ATOM 3717 O O . TYR A 1 470 ? -7.235 -10.391 38.950 1.00 58.19 470 TYR A O 1
ATOM 3725 N N . PRO A 1 471 ? -8.269 -10.473 40.945 1.00 51.81 471 PRO A N 1
ATOM 3726 C CA . PRO A 1 471 ? -7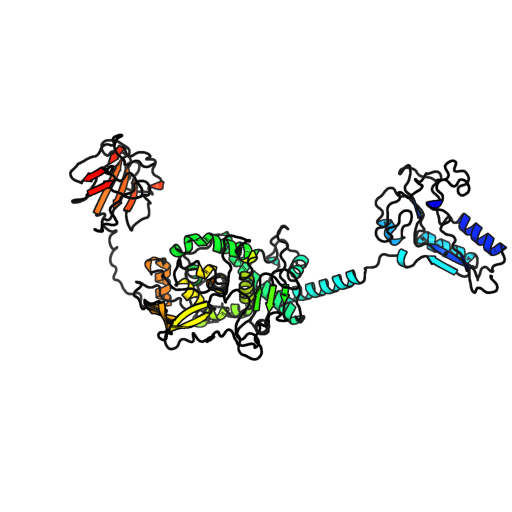.529 -9.338 41.530 1.00 51.81 471 PRO A CA 1
ATOM 3727 C C . PRO A 1 471 ? -6.010 -9.526 41.564 1.00 51.81 471 PRO A C 1
ATOM 3729 O O . PRO A 1 471 ? -5.252 -8.578 41.707 1.00 51.81 471 PRO A O 1
ATOM 3732 N N . ASN A 1 472 ? -5.558 -10.770 41.451 1.00 49.31 472 ASN A N 1
ATOM 3733 C CA . ASN A 1 472 ? -4.153 -11.162 41.408 1.00 49.31 472 ASN A CA 1
ATOM 3734 C C . ASN A 1 472 ? -3.585 -11.202 39.972 1.00 49.31 472 ASN A C 1
ATOM 3736 O O . ASN A 1 472 ? -2.538 -11.817 39.760 1.00 49.31 472 ASN A O 1
ATOM 3740 N N . GLY A 1 473 ? -4.304 -10.637 38.993 1.00 53.16 473 GLY A N 1
ATOM 3741 C CA . GLY A 1 473 ? -3.954 -10.674 37.572 1.00 53.16 473 GLY A CA 1
ATOM 3742 C C . GLY A 1 473 ? -4.111 -12.052 36.919 1.00 53.16 473 GLY A C 1
ATOM 3743 O O . GLY A 1 473 ? -3.640 -12.254 35.802 1.00 53.16 473 GLY A O 1
ATOM 3744 N N . THR A 1 474 ? -4.726 -13.024 37.607 1.00 54.28 474 THR A N 1
ATOM 3745 C CA . THR A 1 474 ? -5.060 -14.323 37.000 1.00 54.28 474 THR A CA 1
ATOM 3746 C C . THR A 1 474 ? -6.357 -14.245 36.220 1.00 54.28 474 THR A C 1
ATOM 3748 O O . THR A 1 474 ? -7.150 -13.346 36.456 1.00 54.28 474 THR A O 1
ATOM 3751 N N . GLY A 1 475 ? -6.607 -15.171 35.303 1.00 60.66 475 GLY A N 1
ATOM 3752 C CA . GLY A 1 475 ? -7.886 -15.273 34.631 1.00 60.66 475 GLY A CA 1
ATOM 3753 C C . GLY A 1 475 ? -8.278 -16.693 34.252 1.00 60.66 475 GLY A C 1
ATOM 3754 O O . GLY A 1 475 ? -7.461 -17.613 34.300 1.00 60.66 475 GLY A O 1
ATOM 3755 N N . VAL A 1 476 ? -9.551 -16.878 33.914 1.00 61.38 476 VAL A N 1
ATOM 3756 C CA . VAL A 1 476 ? -10.083 -18.127 33.349 1.00 61.38 476 VAL A CA 1
ATOM 3757 C C . VAL A 1 476 ? -10.891 -17.823 32.099 1.00 61.38 476 VAL A C 1
ATOM 3759 O O . VAL A 1 476 ? -11.616 -16.832 32.054 1.00 61.38 476 VAL A O 1
ATOM 3762 N N . GLU A 1 477 ? -10.763 -18.677 31.092 1.00 61.88 477 GLU A N 1
ATOM 3763 C CA . GLU A 1 477 ? -11.570 -18.604 29.877 1.00 61.88 477 GLU A CA 1
ATOM 3764 C C . GLU A 1 477 ? -13.061 -18.788 30.199 1.00 61.88 477 GLU A C 1
ATOM 3766 O O . GLU A 1 477 ? -13.432 -19.537 31.112 1.00 61.88 477 GLU A O 1
ATOM 3771 N N . VAL A 1 478 ? -13.929 -18.092 29.464 1.00 59.38 478 VAL A N 1
ATOM 3772 C CA . VAL A 1 478 ? -15.380 -18.261 29.598 1.00 59.38 478 VAL A CA 1
ATOM 3773 C C . VAL A 1 478 ? -15.807 -19.554 28.877 1.00 59.38 478 VAL A C 1
ATOM 3775 O O . VAL A 1 478 ? -15.512 -19.711 27.702 1.00 59.38 478 VAL A O 1
ATOM 3778 N N . PRO A 1 479 ? -16.542 -20.490 29.507 1.00 47.41 479 PRO A N 1
ATOM 3779 C CA . PRO A 1 479 ? -16.942 -21.742 28.853 1.00 47.41 479 PRO A CA 1
ATOM 3780 C C . PRO A 1 479 ? -17.674 -21.528 27.512 1.00 47.41 479 PRO A C 1
ATOM 3782 O O . PRO A 1 479 ? -18.560 -20.675 27.428 1.00 47.41 479 PRO A O 1
ATOM 3785 N N . ASN A 1 480 ? -17.364 -22.353 26.500 1.00 48.78 480 ASN A N 1
ATOM 3786 C CA . ASN A 1 480 ? -17.845 -22.268 25.104 1.00 48.78 480 ASN A CA 1
ATOM 3787 C C . ASN A 1 480 ? -17.297 -21.092 24.273 1.00 48.78 480 ASN A C 1
ATOM 3789 O O . ASN A 1 480 ? -17.896 -20.725 23.258 1.00 48.78 480 ASN A O 1
ATOM 3793 N N . THR A 1 481 ? -16.173 -20.510 24.672 1.00 50.62 481 THR A N 1
ATOM 3794 C CA . THR A 1 481 ? -15.318 -19.753 23.756 1.00 50.62 481 THR A CA 1
ATOM 3795 C C . THR A 1 481 ? -14.247 -20.686 23.223 1.00 50.62 481 THR A C 1
ATOM 3797 O O . THR A 1 481 ? -13.835 -21.607 23.914 1.00 50.62 481 THR A O 1
ATOM 3800 N N . THR A 1 482 ? -13.851 -20.498 21.973 1.00 46.56 482 THR A N 1
ATOM 3801 C CA . THR A 1 482 ? -12.579 -21.011 21.469 1.00 46.56 482 THR A CA 1
ATOM 3802 C C . THR A 1 482 ? -11.623 -19.828 21.493 1.00 46.56 482 THR A C 1
ATOM 3804 O O . THR A 1 482 ? -11.535 -19.103 20.505 1.00 46.56 482 THR A O 1
ATOM 3807 N N . LEU A 1 483 ? -10.983 -19.577 22.642 1.00 47.88 483 LEU A N 1
ATOM 3808 C CA . LEU A 1 483 ? -9.738 -18.796 22.681 1.00 47.88 483 LEU A CA 1
ATOM 3809 C C . LEU A 1 483 ? -8.557 -19.592 22.098 1.00 47.88 483 LEU A C 1
ATOM 3811 O O . LEU A 1 483 ? -7.467 -19.046 21.945 1.00 47.88 483 LEU A O 1
ATOM 3815 N N . ASP A 1 484 ? -8.779 -20.878 21.816 1.00 42.25 484 ASP A N 1
ATOM 3816 C CA . ASP A 1 484 ? -7.795 -21.842 21.341 1.00 42.25 484 ASP A CA 1
ATOM 3817 C C . ASP A 1 484 ? -7.370 -21.579 19.889 1.00 42.25 484 ASP A C 1
ATOM 3819 O O . ASP A 1 484 ? -7.764 -22.291 18.970 1.00 42.25 484 ASP A O 1
ATOM 3823 N N . ASP A 1 485 ? -6.491 -20.596 19.720 1.00 44.81 485 ASP A N 1
ATOM 3824 C CA . ASP A 1 485 ? -5.278 -20.788 18.923 1.00 44.81 485 ASP A CA 1
ATOM 3825 C C . ASP A 1 485 ? -4.154 -21.167 19.916 1.00 44.81 485 ASP A C 1
ATOM 3827 O O . ASP A 1 485 ? -3.237 -20.386 20.164 1.00 44.81 485 ASP A O 1
ATOM 3831 N N . GLU A 1 486 ? -4.290 -22.318 20.605 1.00 41.97 486 GLU A N 1
ATOM 3832 C CA . GLU A 1 486 ? -3.382 -22.779 21.676 1.00 41.97 486 GLU A CA 1
ATOM 3833 C C . GLU A 1 486 ? -1.930 -22.893 21.192 1.00 41.97 486 GLU A C 1
ATOM 3835 O O . GLU A 1 486 ? -1.478 -23.941 20.736 1.00 41.97 486 GLU A O 1
ATOM 3840 N N . ALA A 1 487 ? -1.170 -21.818 21.359 1.00 42.38 487 ALA A N 1
ATOM 3841 C CA . ALA A 1 487 ? 0.273 -21.820 21.223 1.00 42.38 487 ALA A CA 1
ATOM 3842 C C . ALA A 1 487 ? 0.916 -21.987 22.609 1.00 42.38 487 ALA A C 1
ATOM 3844 O O . ALA A 1 487 ? 1.105 -21.012 23.344 1.00 42.38 487 ALA A O 1
ATOM 3845 N N . GLU A 1 488 ? 1.264 -23.216 23.003 1.00 38.34 488 GLU A N 1
ATOM 3846 C CA . GLU A 1 488 ? 2.243 -23.417 24.079 1.00 38.34 488 GLU A CA 1
ATOM 3847 C C . GLU A 1 488 ? 3.632 -23.034 23.540 1.00 38.34 488 GLU A C 1
ATOM 3849 O O . GLU A 1 488 ? 4.316 -23.829 22.903 1.00 38.34 488 GLU A O 1
ATOM 3854 N N . TRP A 1 489 ? 4.044 -21.783 23.753 1.00 36.22 489 TRP A N 1
ATOM 3855 C CA . TRP A 1 489 ? 5.346 -21.284 23.307 1.00 36.22 489 TRP A CA 1
ATOM 3856 C C . TRP A 1 489 ? 6.505 -22.048 23.985 1.00 36.22 489 TRP A C 1
ATOM 3858 O O . TRP A 1 489 ? 6.645 -22.021 25.212 1.00 36.22 489 TRP A O 1
ATOM 3868 N N . SER A 1 490 ? 7.351 -22.715 23.188 1.00 35.72 490 SER A N 1
ATOM 3869 C CA . SER A 1 490 ? 8.562 -23.431 23.622 1.00 35.72 490 SER A CA 1
ATOM 3870 C C . SER A 1 490 ? 9.784 -22.945 22.823 1.00 35.72 490 SER A C 1
ATOM 3872 O O . SER A 1 490 ? 9.784 -23.070 21.602 1.00 35.72 490 SER A O 1
ATOM 3874 N N . PRO A 1 491 ? 10.868 -22.464 23.466 1.00 36.38 491 PRO A N 1
ATOM 3875 C CA . PRO A 1 491 ? 12.065 -21.951 22.778 1.00 36.38 491 PRO A CA 1
ATOM 3876 C C . PRO A 1 491 ? 12.907 -22.989 22.010 1.00 36.38 491 PRO A C 1
ATOM 3878 O O . PRO A 1 491 ? 13.992 -22.653 21.545 1.00 36.38 491 PRO A O 1
ATOM 3881 N N . ASN A 1 492 ? 12.490 -24.259 21.960 1.00 36.41 492 ASN A N 1
ATOM 3882 C CA . ASN A 1 492 ? 13.357 -25.388 21.598 1.00 36.41 492 ASN A CA 1
ATOM 3883 C C . ASN A 1 492 ? 12.849 -26.239 20.417 1.00 36.41 492 ASN A C 1
ATOM 3885 O O . ASN A 1 492 ? 13.377 -27.333 20.209 1.00 36.41 492 ASN A O 1
ATOM 3889 N N . GLU A 1 493 ? 11.845 -25.798 19.657 1.00 39.97 493 GLU A N 1
ATOM 3890 C CA . GLU A 1 493 ? 11.316 -26.581 18.530 1.00 39.97 493 GLU A CA 1
ATOM 3891 C C . GLU A 1 493 ? 11.805 -26.034 17.178 1.00 39.97 493 GLU A C 1
ATOM 3893 O O . GLU A 1 493 ? 11.237 -25.117 16.602 1.00 39.97 493 GLU A O 1
ATOM 3898 N N . GLU A 1 494 ? 12.894 -26.622 16.668 1.00 35.25 494 GLU A N 1
ATOM 3899 C CA . GLU A 1 494 ? 13.396 -26.432 15.299 1.00 35.25 494 GLU A CA 1
ATOM 3900 C C . GLU A 1 494 ? 12.494 -27.159 14.277 1.00 35.25 494 GLU A C 1
ATOM 3902 O O . GLU A 1 494 ? 12.837 -28.247 13.814 1.00 35.25 494 GLU A O 1
ATOM 3907 N N . VAL A 1 495 ? 11.342 -26.593 13.905 1.00 39.47 495 VAL A N 1
ATOM 3908 C CA . VAL A 1 495 ? 10.575 -26.987 12.702 1.00 39.47 495 VAL A CA 1
ATOM 3909 C C . VAL A 1 495 ? 9.825 -25.755 12.174 1.00 39.47 495 VAL A C 1
ATOM 3911 O O . VAL A 1 495 ? 9.353 -24.968 12.983 1.00 39.47 495 VAL A O 1
ATOM 3914 N N . CYS A 1 496 ? 9.756 -25.598 10.838 1.00 44.84 496 CYS A N 1
ATOM 3915 C CA . CYS A 1 496 ? 9.021 -24.576 10.062 1.00 44.84 496 CYS A CA 1
ATOM 3916 C C . CYS A 1 496 ? 7.945 -23.844 10.874 1.00 44.84 496 CYS A C 1
ATOM 3918 O O . CYS A 1 496 ? 7.063 -24.536 11.384 1.00 44.84 496 CYS A O 1
ATOM 3920 N N . ALA A 1 497 ? 8.030 -22.510 10.977 1.00 41.16 497 ALA A N 1
ATOM 3921 C CA . ALA A 1 497 ? 7.359 -21.714 12.001 1.00 41.16 497 ALA A CA 1
ATOM 3922 C C . ALA A 1 497 ? 5.934 -22.207 12.274 1.00 41.16 497 ALA A C 1
ATOM 3924 O O . ALA A 1 497 ? 4.985 -21.955 11.530 1.00 41.16 497 ALA A O 1
ATOM 3925 N N . ALA A 1 498 ? 5.789 -22.946 13.374 1.00 38.94 498 ALA A N 1
ATOM 3926 C CA . ALA A 1 498 ? 4.484 -23.165 13.962 1.00 38.94 498 ALA A CA 1
ATOM 3927 C C . ALA A 1 498 ? 3.920 -21.839 14.501 1.00 38.94 498 ALA A C 1
ATOM 3929 O O . ALA A 1 498 ? 2.720 -21.769 14.733 1.00 38.94 498 ALA A O 1
ATOM 3930 N N . PHE A 1 499 ? 4.745 -20.795 14.665 1.00 45.59 499 PHE A N 1
ATOM 3931 C CA . PHE A 1 499 ? 4.359 -19.521 15.259 1.00 45.59 499 PHE A CA 1
ATOM 3932 C C . PHE A 1 499 ? 5.252 -18.377 14.755 1.00 45.59 499 PHE A C 1
ATOM 3934 O O . PHE A 1 499 ? 6.398 -18.284 15.174 1.00 45.59 499 PHE A O 1
ATOM 3941 N N . ASP A 1 500 ? 4.684 -17.557 13.870 1.00 46.62 500 ASP A N 1
ATOM 3942 C CA . ASP A 1 500 ? 4.825 -16.095 13.744 1.00 46.62 500 ASP A CA 1
ATOM 3943 C C . ASP A 1 500 ? 6.056 -15.451 14.425 1.00 46.62 500 ASP A C 1
ATOM 3945 O O . ASP A 1 500 ? 6.037 -15.148 15.623 1.00 46.62 500 ASP A O 1
ATOM 3949 N N . ASP A 1 501 ? 7.145 -15.273 13.676 1.00 52.72 501 ASP A N 1
ATOM 3950 C CA . ASP A 1 501 ? 8.411 -14.725 14.156 1.00 52.72 501 ASP A CA 1
ATOM 3951 C C . ASP A 1 501 ? 9.131 -13.791 13.161 1.00 52.72 501 ASP A C 1
ATOM 3953 O O . ASP A 1 501 ? 10.244 -14.078 12.729 1.00 52.72 501 ASP A O 1
ATOM 3957 N N . GLU A 1 502 ? 8.575 -12.593 12.901 1.00 45.22 502 GLU A N 1
ATOM 3958 C CA . GLU A 1 502 ? 9.428 -11.407 12.645 1.00 45.22 502 GLU A CA 1
ATOM 3959 C C . GLU A 1 502 ? 8.875 -10.010 13.040 1.00 45.22 502 GLU A C 1
ATOM 3961 O O . GLU A 1 502 ? 9.610 -9.034 12.901 1.00 45.22 502 GLU A O 1
ATOM 3966 N N . ASP A 1 503 ? 7.692 -9.886 13.666 1.00 45.59 503 ASP A N 1
ATOM 3967 C CA . ASP A 1 503 ? 7.100 -8.580 14.060 1.00 45.59 503 ASP A CA 1
ATOM 3968 C C . ASP A 1 503 ? 7.291 -8.175 15.543 1.00 45.59 503 ASP A C 1
ATOM 3970 O O . ASP A 1 503 ? 6.486 -7.464 16.136 1.00 45.59 503 ASP A O 1
ATOM 3974 N N . HIS A 1 504 ? 8.403 -8.583 16.169 1.00 42.00 504 HIS A N 1
ATOM 3975 C CA . HIS A 1 504 ? 8.720 -8.267 17.583 1.00 42.00 504 HIS A CA 1
ATOM 3976 C C . HIS A 1 504 ? 7.782 -8.915 18.626 1.00 42.00 504 HIS A C 1
ATOM 3978 O O . HIS A 1 504 ? 7.789 -8.536 19.793 1.00 42.00 504 HIS A O 1
ATOM 3984 N N . ASP A 1 505 ? 7.075 -9.989 18.281 1.00 44.53 505 ASP A N 1
ATOM 3985 C CA . ASP A 1 505 ? 6.128 -10.681 19.176 1.00 44.53 505 ASP A CA 1
ATOM 3986 C C . ASP A 1 505 ? 6.733 -11.351 20.425 1.00 44.53 505 ASP A C 1
ATOM 3988 O O . ASP A 1 505 ? 6.021 -11.717 21.366 1.00 44.53 505 ASP A O 1
ATOM 3992 N N . ALA A 1 506 ? 8.056 -11.530 20.448 1.00 35.75 506 ALA A N 1
ATOM 3993 C CA . ALA A 1 506 ? 8.799 -11.979 21.626 1.00 35.75 506 ALA A CA 1
ATOM 3994 C C . ALA A 1 506 ? 9.227 -10.815 22.542 1.00 35.75 506 ALA A C 1
ATOM 3996 O O . ALA A 1 506 ? 9.824 -11.053 23.599 1.00 35.75 506 ALA A O 1
ATOM 3997 N N . ASP A 1 507 ? 8.951 -9.567 22.151 1.00 45.28 507 ASP A N 1
ATOM 3998 C CA . ASP A 1 507 ? 9.247 -8.393 22.955 1.00 45.28 507 ASP A CA 1
ATOM 3999 C C . ASP A 1 507 ? 8.246 -8.301 24.126 1.00 45.28 507 ASP A C 1
ATOM 4001 O O . ASP A 1 507 ? 7.033 -8.238 23.923 1.00 45.28 507 ASP A O 1
ATOM 4005 N N . PRO A 1 508 ? 8.701 -8.269 25.392 1.00 44.44 508 PRO A N 1
ATOM 4006 C CA . PRO A 1 508 ? 7.825 -7.992 26.528 1.00 44.44 508 PRO A CA 1
ATOM 4007 C C . PRO A 1 508 ? 7.030 -6.677 26.424 1.00 44.44 508 PRO A C 1
ATOM 4009 O O . PRO A 1 508 ? 6.115 -6.484 27.223 1.00 44.44 508 PRO A O 1
ATOM 4012 N N . THR A 1 509 ? 7.327 -5.790 25.470 1.00 45.38 509 THR A N 1
ATOM 4013 C CA . THR A 1 509 ? 6.534 -4.587 25.172 1.00 45.38 509 THR A CA 1
ATOM 4014 C C . THR A 1 509 ? 5.214 -4.861 24.437 1.00 45.38 509 THR A C 1
ATOM 4016 O O . THR A 1 509 ? 4.272 -4.094 24.639 1.00 45.38 509 THR A O 1
ATOM 4019 N N . VAL A 1 510 ? 5.080 -5.964 23.681 1.00 46.31 510 VAL A N 1
ATOM 4020 C CA . VAL A 1 510 ? 3.798 -6.373 23.055 1.00 46.31 510 VAL A CA 1
ATOM 4021 C C . VAL A 1 510 ? 2.879 -7.133 24.022 1.00 46.31 510 VAL A C 1
ATOM 4023 O O . VAL A 1 510 ? 1.717 -7.415 23.724 1.00 46.31 510 VAL A O 1
ATOM 4026 N N . MET A 1 511 ? 3.385 -7.446 25.219 1.00 52.50 511 MET A N 1
ATOM 4027 C CA . MET A 1 511 ? 2.669 -8.170 26.263 1.00 52.50 511 MET A CA 1
ATOM 4028 C C . MET A 1 511 ? 1.836 -7.221 27.132 1.00 52.50 511 MET A C 1
ATOM 4030 O O . MET A 1 511 ? 2.345 -6.521 28.011 1.00 52.50 511 MET A O 1
ATOM 4034 N N . VAL A 1 512 ? 0.517 -7.240 26.950 1.00 55.47 512 VAL A N 1
ATOM 4035 C CA . VAL A 1 512 ? -0.387 -6.351 27.693 1.00 55.47 512 VAL A CA 1
ATOM 4036 C C . VAL A 1 512 ? -0.837 -6.972 29.017 1.00 55.47 512 VAL A C 1
ATOM 4038 O O . VAL A 1 512 ? -1.482 -8.020 29.040 1.00 55.47 512 VAL A O 1
ATOM 4041 N N . THR A 1 513 ? -0.564 -6.289 30.137 1.00 52.19 513 THR A N 1
ATOM 4042 C CA . THR A 1 513 ? -1.188 -6.593 31.438 1.00 52.19 513 THR A CA 1
ATOM 4043 C C . THR A 1 513 ? -2.350 -5.637 31.688 1.00 52.19 513 THR A C 1
ATOM 4045 O O . THR A 1 513 ? -2.176 -4.423 31.745 1.00 52.19 513 THR A O 1
ATOM 4048 N N . ILE A 1 514 ? -3.544 -6.196 31.869 1.00 58.25 514 ILE A N 1
ATOM 4049 C CA . ILE A 1 514 ? -4.775 -5.441 32.110 1.00 58.25 514 ILE A CA 1
ATOM 4050 C C . ILE A 1 514 ? -4.721 -4.800 33.501 1.00 58.25 514 ILE A C 1
ATOM 4052 O O . ILE A 1 514 ? -4.725 -5.511 34.507 1.00 58.25 514 ILE A O 1
ATOM 4056 N N . THR A 1 515 ? -4.697 -3.467 33.571 1.00 51.00 515 THR A N 1
ATOM 4057 C CA . THR A 1 515 ? -4.597 -2.737 34.851 1.00 51.00 515 THR A CA 1
ATOM 4058 C C . THR A 1 515 ? -5.805 -1.854 35.152 1.00 51.00 515 THR A C 1
ATOM 4060 O O . THR A 1 515 ? -6.094 -1.612 36.322 1.00 51.00 515 THR A O 1
ATOM 4063 N N . THR A 1 516 ? -6.541 -1.400 34.135 1.00 57.72 516 THR A N 1
ATOM 4064 C CA . THR A 1 516 ? -7.724 -0.527 34.270 1.00 57.72 516 THR A CA 1
ATOM 4065 C C . THR A 1 516 ? -8.773 -0.858 33.199 1.00 57.72 516 THR A C 1
ATOM 4067 O O . THR A 1 516 ? -8.491 -1.650 32.304 1.00 57.72 516 THR A O 1
ATOM 4070 N N . TRP A 1 517 ? -9.983 -0.297 33.289 1.00 68.12 517 TRP A N 1
ATOM 4071 C CA . TRP A 1 517 ? -11.067 -0.459 32.304 1.00 68.12 517 TRP A CA 1
ATOM 4072 C C . TRP A 1 517 ? -11.907 0.822 32.252 1.00 68.12 517 TRP A C 1
ATOM 4074 O O . TRP A 1 517 ? -12.186 1.364 33.324 1.00 68.12 517 TRP A O 1
ATOM 4084 N N . PRO A 1 518 ? -12.345 1.295 31.071 1.00 72.25 518 PRO A N 1
ATOM 4085 C CA . PRO A 1 518 ? -13.323 2.371 30.983 1.00 72.25 518 PRO A CA 1
ATOM 4086 C C . PRO A 1 518 ? -14.667 1.919 31.519 1.00 72.25 518 PRO A C 1
ATOM 4088 O O . PRO A 1 518 ? -15.151 0.845 31.153 1.00 72.25 518 PRO A O 1
ATOM 4091 N N . LEU A 1 519 ? -15.273 2.756 32.345 1.00 76.31 519 LEU A N 1
ATOM 4092 C CA . LEU A 1 519 ? -16.607 2.553 32.887 1.00 76.31 519 LEU A CA 1
ATOM 4093 C C . LEU A 1 519 ? -17.668 3.058 31.912 1.00 76.31 519 LEU A C 1
ATOM 4095 O O . LEU A 1 519 ? -17.361 3.848 31.027 1.00 76.31 519 LEU A O 1
ATOM 4099 N N . GLU A 1 520 ? -18.934 2.670 32.098 1.00 78.12 520 GLU A N 1
ATOM 4100 C CA . GLU A 1 520 ? -20.076 3.234 31.353 1.00 78.12 520 GLU A CA 1
ATOM 4101 C C . GLU A 1 520 ? -20.036 4.773 31.298 1.00 78.12 520 GLU A C 1
ATOM 4103 O O . GLU A 1 520 ? -20.345 5.354 30.262 1.00 78.12 520 GLU A O 1
ATOM 4108 N N . THR A 1 521 ? -19.583 5.436 32.367 1.00 78.88 521 THR A N 1
ATOM 4109 C CA . THR A 1 521 ? -19.439 6.900 32.442 1.00 78.88 521 THR A CA 1
ATOM 4110 C C . THR A 1 521 ? -18.445 7.491 31.442 1.00 78.88 521 THR A C 1
ATOM 4112 O O . THR A 1 521 ? -18.539 8.675 31.134 1.00 78.88 521 THR A O 1
ATOM 4115 N N . ASP A 1 522 ? -17.522 6.685 30.915 1.00 78.00 522 ASP A N 1
ATOM 4116 C CA . ASP A 1 522 ? -16.518 7.115 29.937 1.00 78.00 522 ASP A CA 1
ATOM 4117 C C . ASP A 1 522 ? -17.049 7.073 28.491 1.00 78.00 522 ASP A C 1
ATOM 4119 O O . ASP A 1 522 ? -16.370 7.512 27.559 1.00 78.00 522 ASP A O 1
ATOM 4123 N N . TYR A 1 523 ? -18.265 6.549 28.284 1.00 81.88 523 TYR A N 1
ATOM 4124 C CA . TYR A 1 523 ? -18.898 6.419 26.972 1.00 81.88 523 TYR A CA 1
ATOM 4125 C C . TYR A 1 523 ? -19.984 7.480 26.761 1.00 81.88 523 TYR A C 1
ATOM 4127 O O . TYR A 1 523 ? -20.748 7.793 27.677 1.00 81.88 523 TYR A O 1
ATOM 4135 N N . PRO A 1 524 ? -20.160 7.981 25.524 1.00 84.81 524 PRO A N 1
ATOM 4136 C CA . PRO A 1 524 ? -21.287 8.845 25.200 1.00 84.81 524 PRO A CA 1
ATOM 4137 C C . PRO A 1 524 ? -22.633 8.159 25.475 1.00 84.81 524 PRO A C 1
ATOM 4139 O O . PRO A 1 524 ? -22.866 7.022 25.060 1.00 84.81 524 PRO A O 1
ATOM 4142 N N . ALA A 1 525 ? -23.576 8.878 26.089 1.00 84.44 525 ALA A N 1
ATOM 4143 C CA . ALA A 1 525 ? -24.915 8.351 26.379 1.00 84.44 525 ALA A CA 1
ATOM 4144 C C . ALA A 1 525 ? -25.659 7.865 25.116 1.00 84.44 525 ALA A C 1
ATOM 4146 O O . ALA A 1 525 ? -26.412 6.891 25.155 1.00 84.44 525 ALA A O 1
ATOM 4147 N N . THR A 1 526 ? -25.416 8.512 23.972 1.00 86.38 526 THR A N 1
ATOM 4148 C CA . THR A 1 526 ? -25.947 8.112 22.658 1.00 86.38 526 THR A CA 1
ATOM 4149 C C . THR A 1 526 ? -25.409 6.754 22.204 1.00 86.38 526 THR A C 1
ATOM 4151 O O . THR A 1 526 ? -26.164 5.942 21.661 1.00 86.38 526 THR A O 1
ATOM 4154 N N . TYR A 1 527 ? -24.130 6.478 22.471 1.00 89.50 527 TYR A N 1
ATOM 4155 C CA . TYR A 1 527 ? -23.517 5.179 22.218 1.00 89.50 527 TYR A CA 1
ATOM 4156 C C . TYR A 1 527 ? -24.114 4.109 23.137 1.00 89.50 527 TYR A C 1
ATOM 4158 O O . TYR A 1 527 ? -24.585 3.094 22.635 1.00 89.50 527 TYR A O 1
ATOM 4166 N N . LEU A 1 528 ? -24.194 4.353 24.452 1.00 87.00 528 LEU A N 1
ATOM 4167 C CA . LEU A 1 528 ? -24.772 3.398 25.415 1.00 87.00 528 LEU A CA 1
ATOM 4168 C C . LEU A 1 528 ? -26.229 3.036 25.088 1.00 87.00 528 LEU A C 1
ATOM 4170 O O . LEU A 1 528 ? -26.628 1.871 25.173 1.00 87.00 528 LEU A O 1
ATOM 4174 N N . SER A 1 529 ? -27.021 4.028 24.670 1.00 86.19 529 SER A N 1
ATOM 4175 C CA . SER A 1 529 ? -28.401 3.822 24.225 1.00 86.19 529 SER A CA 1
ATOM 4176 C C . SER A 1 529 ? -28.468 2.932 22.980 1.00 86.19 529 SER A C 1
ATOM 4178 O O . SER A 1 529 ? -29.257 1.983 22.935 1.00 86.19 529 SER A O 1
ATOM 4180 N N . SER A 1 530 ? -27.602 3.189 21.997 1.00 89.94 530 SER A N 1
ATOM 4181 C CA . SER A 1 530 ? -27.522 2.388 20.771 1.00 89.94 530 SER A CA 1
ATOM 4182 C C . SER A 1 530 ? -27.045 0.963 21.061 1.00 89.94 530 SER A C 1
ATOM 4184 O O . SER A 1 530 ? -27.678 0.005 20.621 1.00 89.94 530 SER A O 1
ATOM 4186 N N . TRP A 1 531 ? -26.004 0.815 21.884 1.00 89.94 531 TRP A N 1
ATOM 4187 C CA . TRP A 1 531 ? -25.465 -0.4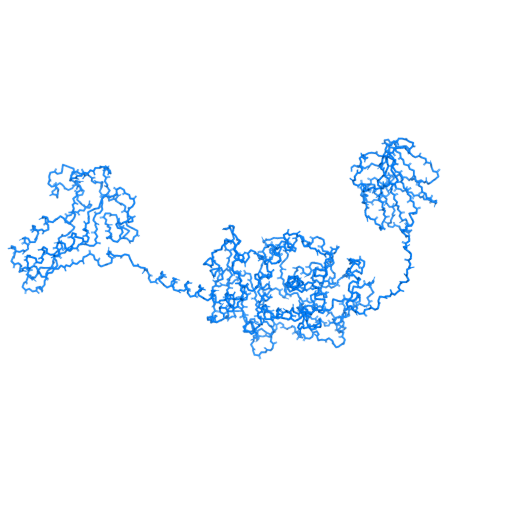73 22.315 1.00 89.94 531 TRP A CA 1
ATOM 4188 C C . TRP A 1 531 ? -26.521 -1.322 23.029 1.00 89.94 531 TRP A C 1
ATOM 4190 O O . TRP A 1 531 ? -26.697 -2.492 22.694 1.00 89.94 531 TRP A O 1
ATOM 4200 N N . SER A 1 532 ? -27.295 -0.723 23.941 1.00 86.94 532 SER A N 1
ATOM 4201 C CA . SER A 1 532 ? -28.379 -1.416 24.655 1.00 86.94 532 SER A CA 1
ATOM 4202 C C . SER A 1 532 ? -29.453 -1.942 23.698 1.00 86.94 532 SER A C 1
ATOM 4204 O O . SER A 1 532 ? -29.921 -3.073 23.844 1.00 86.94 532 SER A O 1
ATOM 4206 N N . SER A 1 533 ? -29.801 -1.145 22.681 1.00 88.94 533 SER A N 1
ATOM 4207 C CA . SER A 1 533 ? -30.725 -1.546 21.616 1.00 88.94 533 SER A CA 1
ATOM 4208 C C . SER A 1 533 ? -30.177 -2.729 20.807 1.00 88.94 533 SER A C 1
ATOM 4210 O O . SER A 1 533 ? -30.865 -3.736 20.633 1.00 88.94 533 SER A O 1
ATOM 4212 N N . TRP A 1 534 ? -28.909 -2.668 20.382 1.00 89.94 534 TRP A N 1
ATOM 4213 C CA . TRP A 1 534 ? -28.244 -3.747 19.637 1.00 89.94 534 TRP A CA 1
ATOM 4214 C C . TRP A 1 534 ? -28.115 -5.045 20.437 1.00 89.94 534 TRP A C 1
ATOM 4216 O O . TRP A 1 534 ? -28.217 -6.141 19.880 1.00 89.94 534 TRP A O 1
ATOM 4226 N N . ALA A 1 535 ? -27.912 -4.929 21.749 1.00 85.69 535 ALA A N 1
ATOM 4227 C CA . ALA A 1 535 ? -27.853 -6.048 22.679 1.00 85.69 535 ALA A CA 1
ATOM 4228 C C . ALA A 1 535 ? -29.218 -6.729 22.896 1.00 85.69 535 ALA A C 1
ATOM 4230 O O . ALA A 1 535 ? -29.282 -7.779 23.536 1.00 85.69 535 ALA A O 1
ATOM 4231 N N . GLY A 1 536 ? -30.312 -6.157 22.375 1.00 83.88 536 GLY A N 1
ATOM 4232 C CA . GLY A 1 536 ? -31.666 -6.650 22.613 1.00 83.88 536 GLY A CA 1
ATOM 4233 C C . GLY A 1 536 ? -32.099 -6.495 24.071 1.00 83.88 536 GLY A C 1
ATOM 4234 O O . GLY A 1 536 ? -32.993 -7.212 24.527 1.00 83.88 536 GLY A O 1
ATOM 4235 N N . LEU A 1 537 ? -31.458 -5.587 24.815 1.00 80.75 537 LEU A N 1
ATOM 423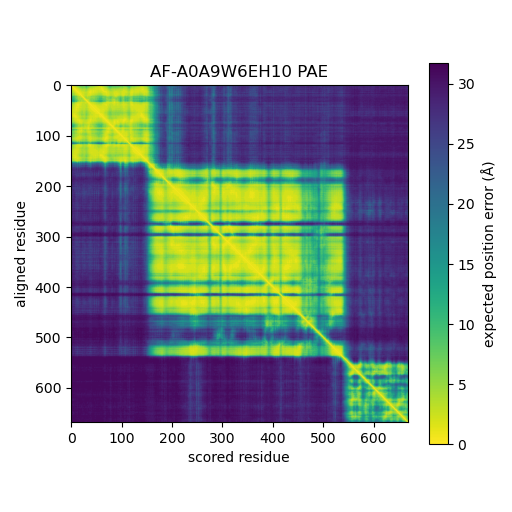6 C CA . LEU A 1 537 ? -31.882 -5.255 26.163 1.00 80.75 537 LEU A CA 1
ATOM 4237 C C . LEU A 1 537 ? -33.194 -4.488 26.051 1.00 80.75 537 LEU A C 1
ATOM 4239 O O . LEU A 1 537 ? -33.307 -3.511 25.309 1.00 80.75 537 LEU A O 1
ATOM 4243 N N . ILE A 1 538 ? -34.210 -4.956 26.776 1.00 59.25 538 ILE A N 1
ATOM 4244 C CA . ILE A 1 538 ? -35.452 -4.204 26.928 1.00 59.25 538 ILE A CA 1
ATOM 4245 C C . ILE A 1 538 ? -35.025 -2.846 27.482 1.00 59.25 538 ILE A C 1
ATOM 4247 O O . ILE A 1 538 ? -34.333 -2.850 28.504 1.00 59.25 538 ILE A O 1
ATOM 4251 N N . PRO A 1 539 ? -35.380 -1.709 26.846 1.00 49.34 539 PRO A N 1
ATOM 4252 C CA . PRO A 1 539 ? -35.159 -0.422 27.473 1.00 49.34 539 PRO A CA 1
ATOM 4253 C C . PRO A 1 539 ? -35.858 -0.529 28.811 1.00 49.34 539 PRO A C 1
ATOM 4255 O O . PRO A 1 539 ? -37.084 -0.670 28.857 1.00 49.34 539 PRO A O 1
ATOM 4258 N N . THR A 1 540 ? -35.081 -0.580 29.894 1.00 39.09 540 THR A N 1
ATOM 4259 C CA . THR A 1 540 ? -35.652 -0.511 31.222 1.00 39.09 540 THR A CA 1
ATOM 4260 C C . THR A 1 540 ? -36.507 0.730 31.138 1.00 39.09 540 THR A C 1
ATOM 4262 O O . THR A 1 540 ? -35.998 1.818 30.865 1.00 39.09 540 THR A O 1
ATOM 4265 N N . THR A 1 541 ? -37.821 0.574 31.267 1.00 34.97 541 THR A N 1
ATOM 4266 C CA . THR A 1 541 ? -38.668 1.689 31.635 1.00 34.97 541 THR A CA 1
ATOM 4267 C C . THR A 1 541 ? -38.208 2.056 33.036 1.00 34.97 541 THR A C 1
ATOM 4269 O O . THR A 1 541 ? -38.871 1.759 34.026 1.00 34.97 541 THR A O 1
ATOM 4272 N N . THR A 1 542 ? -37.042 2.694 33.135 1.00 32.75 542 THR A N 1
ATOM 4273 C CA . THR A 1 542 ? -36.900 3.827 34.008 1.00 32.75 542 THR A CA 1
ATOM 4274 C C . THR A 1 542 ? -38.129 4.631 33.665 1.00 32.75 542 THR A C 1
ATOM 4276 O O . THR A 1 542 ? -38.370 4.989 32.504 1.00 32.75 542 THR A O 1
ATOM 4279 N N . ALA A 1 543 ? -38.994 4.766 34.662 1.00 29.73 543 ALA A N 1
ATOM 4280 C CA . ALA A 1 543 ? -40.035 5.753 34.622 1.00 29.73 543 ALA A CA 1
ATOM 4281 C C . ALA A 1 543 ? -39.463 7.024 33.984 1.00 29.73 543 ALA A C 1
ATOM 4283 O O . ALA A 1 543 ? -38.259 7.291 34.030 1.00 29.73 543 ALA A O 1
ATOM 4284 N N . VAL A 1 544 ? -40.341 7.854 33.453 1.00 33.06 544 VAL A N 1
ATOM 4285 C CA . VAL A 1 544 ? -40.066 9.280 33.477 1.00 33.06 544 VAL A CA 1
ATOM 4286 C C . VAL A 1 544 ? -39.815 9.643 34.951 1.00 33.06 544 VAL A C 1
ATOM 4288 O O . VAL A 1 544 ? -40.720 10.047 35.670 1.00 33.06 544 VAL A O 1
ATOM 4291 N N . THR A 1 545 ? -38.598 9.430 35.450 1.00 31.73 545 THR A N 1
ATOM 4292 C CA . THR A 1 545 ? -37.990 10.303 36.424 1.00 31.73 545 THR A CA 1
ATOM 4293 C C . THR A 1 545 ? -37.769 11.555 35.617 1.00 31.73 545 THR A C 1
ATOM 4295 O O . THR A 1 545 ? -36.801 11.695 34.871 1.00 31.73 545 THR A O 1
ATOM 4298 N N . THR A 1 546 ? -38.782 12.417 35.688 1.00 29.39 546 THR A N 1
ATOM 4299 C CA . THR A 1 546 ? -38.623 13.863 35.727 1.00 29.39 546 THR A CA 1
ATOM 4300 C C . THR A 1 546 ? -37.185 14.169 36.096 1.00 29.39 546 THR A C 1
ATOM 4302 O O . THR A 1 546 ? -36.754 13.678 37.140 1.00 29.39 546 THR A O 1
ATOM 4305 N N . ALA A 1 547 ? -36.480 14.873 35.204 1.00 28.30 547 ALA A N 1
ATOM 4306 C CA . ALA A 1 547 ? -35.121 15.369 35.376 1.00 28.30 547 ALA A CA 1
ATOM 4307 C C . ALA A 1 547 ? -34.658 15.239 36.828 1.00 28.30 547 ALA A C 1
ATOM 4309 O O . ALA A 1 547 ? -35.153 15.967 37.694 1.00 28.30 547 ALA A O 1
ATOM 4310 N N . THR A 1 548 ? -33.778 14.272 37.112 1.00 28.94 548 THR A N 1
ATOM 4311 C CA . THR A 1 548 ? -33.036 14.310 38.368 1.00 28.94 548 THR A CA 1
ATOM 4312 C C . THR A 1 548 ? -32.404 15.686 38.384 1.00 28.94 548 THR A C 1
ATOM 4314 O O . THR A 1 548 ? -31.652 16.027 37.469 1.00 28.94 548 THR A O 1
ATOM 4317 N N . ALA A 1 549 ? -32.855 16.509 39.328 1.00 36.31 549 ALA A N 1
ATOM 4318 C CA . ALA A 1 549 ? -32.404 17.872 39.465 1.00 36.31 549 ALA A CA 1
ATOM 4319 C C . ALA A 1 549 ? -30.879 17.866 39.414 1.00 36.31 549 ALA A C 1
ATOM 4321 O O . ALA A 1 549 ? -30.246 17.031 40.069 1.00 36.31 549 ALA A O 1
ATOM 4322 N N . THR A 1 550 ? -30.319 18.787 38.630 1.00 36.09 550 THR A N 1
ATOM 4323 C CA . THR A 1 550 ? -28.940 19.245 38.776 1.00 36.09 550 THR A CA 1
ATOM 4324 C C . THR A 1 550 ? -28.598 19.217 40.267 1.00 36.09 550 THR A C 1
ATOM 4326 O O . THR A 1 550 ? -29.418 19.731 41.044 1.00 36.09 550 THR A O 1
ATOM 4329 N N . PRO A 1 551 ? -27.492 18.575 40.700 1.00 42.16 551 PRO A N 1
ATOM 4330 C CA . PRO A 1 551 ? -27.130 18.562 42.112 1.00 42.16 551 PRO A CA 1
ATOM 4331 C C . PRO A 1 551 ? -27.264 19.991 42.638 1.00 42.16 551 PRO A C 1
ATOM 4333 O O . PRO A 1 551 ? -26.784 20.937 42.021 1.00 42.16 551 PRO A O 1
ATOM 4336 N N . THR A 1 552 ? -28.056 20.184 43.692 1.00 48.69 552 THR A N 1
ATOM 4337 C CA . THR A 1 552 ? -28.273 21.531 44.224 1.00 48.69 552 THR A CA 1
ATOM 4338 C C . THR A 1 552 ? -26.942 21.973 44.810 1.00 48.69 552 THR A C 1
ATOM 4340 O O . THR A 1 552 ? -26.396 21.273 45.664 1.00 48.69 552 THR A O 1
ATOM 4343 N N . ALA A 1 553 ? -26.380 23.068 44.298 1.00 52.75 553 ALA A N 1
ATOM 4344 C CA . ALA A 1 553 ? -25.134 23.624 44.802 1.00 52.75 553 ALA A CA 1
ATOM 4345 C C . ALA A 1 553 ? -25.241 23.784 46.326 1.00 52.75 553 ALA A C 1
ATOM 4347 O O . ALA A 1 553 ? -26.195 24.379 46.830 1.00 52.75 553 ALA A O 1
ATOM 4348 N N . THR A 1 554 ? -24.306 23.193 47.071 1.00 56.38 554 THR A N 1
ATOM 4349 C CA . THR A 1 554 ? -24.288 23.309 48.541 1.00 56.38 554 THR A CA 1
ATOM 4350 C C . THR A 1 554 ? -23.829 24.698 48.978 1.00 56.38 554 THR A C 1
ATOM 4352 O O . THR A 1 554 ? -24.159 25.147 50.076 1.00 56.38 554 THR A O 1
ATOM 4355 N N . TRP A 1 555 ? -23.102 25.384 48.094 1.00 59.38 555 TRP A N 1
ATOM 4356 C CA . TRP A 1 555 ? -22.673 26.765 48.229 1.00 59.38 555 TRP A CA 1
ATOM 4357 C C . TRP A 1 555 ? -22.532 27.410 46.843 1.00 59.38 555 TRP A C 1
ATOM 4359 O O . TRP A 1 555 ? -22.289 26.720 45.851 1.00 59.38 555 TRP A O 1
ATOM 4369 N N . ALA A 1 556 ? -22.687 28.731 46.782 1.00 66.06 556 ALA A N 1
ATOM 4370 C CA . ALA A 1 556 ? -22.436 29.528 45.588 1.00 66.06 556 ALA A CA 1
ATOM 4371 C C . ALA A 1 556 ? -21.729 30.837 45.954 1.00 66.06 556 ALA A C 1
ATOM 4373 O O . ALA A 1 556 ? -22.076 31.471 46.956 1.00 66.06 556 ALA A O 1
ATOM 4374 N N . ILE A 1 557 ? -20.760 31.241 45.135 1.00 68.50 557 ILE A N 1
ATOM 4375 C CA . ILE A 1 557 ? -20.026 32.500 45.270 1.00 68.50 557 ILE A CA 1
ATOM 4376 C C . ILE A 1 557 ? -20.261 33.320 43.992 1.00 68.50 557 ILE A C 1
ATOM 4378 O O . ILE A 1 557 ? -19.671 33.014 42.955 1.00 68.50 557 ILE A O 1
ATOM 4382 N N . PRO A 1 558 ? -21.143 34.334 44.024 1.00 69.88 558 PRO A N 1
ATOM 4383 C CA . PRO A 1 558 ? -21.206 35.361 43.008 1.00 69.88 558 PRO A CA 1
ATOM 4384 C C . PRO A 1 558 ? -20.060 36.360 43.219 1.00 69.88 558 PRO A C 1
ATOM 4386 O O . PRO A 1 558 ? -19.857 36.870 44.325 1.00 69.88 558 PRO A O 1
ATOM 4389 N N . ILE A 1 559 ? -19.322 36.628 42.147 1.00 70.06 559 ILE A N 1
ATOM 4390 C CA . ILE A 1 559 ? -18.149 37.499 42.120 1.00 70.06 559 ILE A CA 1
ATOM 4391 C C . ILE A 1 559 ? -18.413 38.633 41.137 1.00 70.06 559 ILE A C 1
ATOM 4393 O O . ILE A 1 559 ? -18.636 38.390 39.950 1.00 70.06 559 ILE A O 1
ATOM 4397 N N . TYR A 1 560 ? -18.402 39.861 41.647 1.00 71.25 560 TYR A N 1
ATOM 4398 C CA . TYR A 1 560 ? -18.912 41.047 40.969 1.00 71.25 560 TYR A CA 1
ATOM 4399 C C . TYR A 1 560 ? -17.796 41.968 40.470 1.00 71.25 560 TYR A C 1
ATOM 4401 O O . TYR A 1 560 ? -16.742 42.107 41.099 1.00 71.25 560 TYR A O 1
ATOM 4409 N N . ALA A 1 561 ? -18.071 42.629 39.344 1.00 66.94 561 ALA A N 1
ATOM 4410 C CA . ALA A 1 561 ? -17.193 43.599 38.695 1.00 66.94 561 ALA A CA 1
ATOM 4411 C C . ALA A 1 561 ? -17.171 44.976 39.379 1.00 66.94 561 ALA A C 1
ATOM 4413 O O . ALA A 1 561 ? -16.360 45.816 39.001 1.00 66.94 561 ALA A O 1
ATOM 4414 N N . GLU A 1 562 ? -18.056 45.236 40.345 1.00 70.19 562 GLU A N 1
ATOM 4415 C CA . GLU A 1 562 ? -18.115 46.489 41.106 1.00 70.19 562 GLU A CA 1
ATOM 4416 C C . GLU A 1 562 ? -18.069 46.220 42.621 1.00 70.19 562 GLU A C 1
ATOM 4418 O O . GLU A 1 562 ? -18.335 45.110 43.092 1.00 70.19 562 GLU A O 1
ATOM 4423 N N . GLU A 1 563 ? -17.751 47.249 43.410 1.00 69.44 563 GLU A N 1
ATOM 4424 C CA . GLU A 1 563 ? -17.877 47.195 44.870 1.00 69.44 563 GLU A CA 1
ATOM 4425 C C . GLU A 1 563 ? -19.354 47.102 45.294 1.00 69.44 563 GLU A C 1
ATOM 4427 O O . GLU A 1 563 ? -20.241 47.668 44.653 1.00 69.44 563 GLU A O 1
ATOM 4432 N N . ASN A 1 564 ? -19.620 46.474 46.443 1.00 71.06 564 ASN A N 1
ATOM 4433 C CA . ASN A 1 564 ? -20.968 46.269 47.000 1.00 71.06 564 ASN A CA 1
ATOM 4434 C C . ASN A 1 564 ? -21.868 45.313 46.194 1.00 71.06 564 ASN A C 1
ATOM 4436 O O . ASN A 1 564 ? -23.090 45.465 46.211 1.00 71.06 564 ASN A O 1
ATOM 4440 N N . CYS A 1 565 ? -21.279 44.317 45.531 1.00 64.50 565 CYS A N 1
ATOM 4441 C CA . CYS A 1 565 ? -21.991 43.250 44.828 1.00 64.50 565 CYS A CA 1
ATOM 4442 C C . CYS A 1 565 ? -22.949 43.764 43.741 1.00 64.50 565 CYS A C 1
ATOM 4444 O O . CYS A 1 565 ? -24.106 43.347 43.651 1.00 64.50 565 CYS A O 1
ATOM 4446 N N . ALA A 1 566 ? -22.460 44.706 42.935 1.00 65.06 566 ALA A N 1
ATOM 4447 C CA . ALA A 1 566 ? -23.183 45.302 41.821 1.00 65.06 566 ALA A CA 1
ATOM 4448 C C . ALA A 1 566 ? -22.467 45.041 40.484 1.00 65.06 566 ALA A C 1
ATOM 4450 O O . ALA A 1 566 ? -21.289 44.688 40.447 1.00 65.06 566 ALA A O 1
ATOM 4451 N N . GLY A 1 567 ? -23.195 45.209 39.381 1.00 67.81 567 GLY A N 1
ATOM 4452 C CA . GLY A 1 567 ? -22.658 45.046 38.031 1.00 67.81 567 GLY A CA 1
ATOM 4453 C C . GLY A 1 567 ? -22.573 43.594 37.546 1.00 67.81 567 GLY A C 1
ATOM 4454 O O . GLY A 1 567 ? -23.224 42.685 38.074 1.00 67.81 567 GLY A O 1
ATOM 4455 N N . ASP A 1 568 ? -21.799 43.401 36.480 1.00 69.12 568 ASP A N 1
ATOM 4456 C CA . ASP A 1 568 ? -21.590 42.101 35.839 1.00 69.12 568 ASP A CA 1
ATOM 4457 C C . ASP A 1 568 ? -20.877 41.137 36.792 1.00 69.12 568 ASP A C 1
ATOM 4459 O O . ASP A 1 568 ? -19.992 41.538 37.550 1.00 69.12 568 ASP A O 1
ATOM 4463 N N . HIS A 1 569 ? -21.268 39.864 36.774 1.00 63.34 569 HIS A N 1
ATOM 4464 C CA . HIS A 1 569 ? -20.757 38.891 37.734 1.00 63.34 569 HIS A CA 1
ATOM 4465 C C . HIS A 1 569 ? -20.706 37.475 37.163 1.00 63.34 569 HIS A C 1
ATOM 4467 O O . HIS A 1 569 ? -21.495 37.096 36.294 1.00 63.34 569 HIS A O 1
ATOM 4473 N N . TYR A 1 570 ? -19.781 36.667 37.679 1.00 64.81 570 TYR A N 1
ATOM 4474 C CA . TYR A 1 570 ? -19.834 35.215 37.514 1.00 64.81 570 TYR A CA 1
ATOM 4475 C C . TYR A 1 570 ? -20.283 34.563 38.815 1.00 64.81 570 TYR A C 1
ATOM 4477 O O . TYR A 1 570 ? -19.996 35.061 39.899 1.00 64.81 570 TYR A O 1
ATOM 4485 N N . ILE A 1 571 ? -20.998 33.448 38.705 1.00 65.44 571 ILE A N 1
ATOM 4486 C CA . ILE A 1 571 ? -21.377 32.619 39.846 1.00 65.44 571 ILE A CA 1
ATOM 4487 C C . ILE A 1 571 ? -20.598 31.316 39.755 1.00 65.44 571 ILE A C 1
ATOM 4489 O O . ILE A 1 571 ? -20.696 30.602 38.755 1.00 65.44 571 ILE A O 1
ATOM 4493 N N . VAL A 1 572 ? -19.850 31.018 40.814 1.00 63.91 572 VAL A N 1
ATOM 4494 C CA . VAL A 1 572 ? -19.207 29.722 41.025 1.00 63.91 572 VAL A CA 1
ATOM 4495 C C . VAL A 1 572 ? -20.086 28.907 41.965 1.00 63.91 572 VAL A C 1
ATOM 4497 O O . VAL A 1 572 ? -20.331 29.317 43.097 1.00 63.91 572 VAL A O 1
ATOM 4500 N N . GLU A 1 573 ? -20.585 27.770 41.496 1.00 63.12 573 GLU A N 1
ATOM 4501 C CA . GLU A 1 573 ? -21.414 26.837 42.265 1.00 63.12 573 GLU A CA 1
ATOM 4502 C C . GLU A 1 573 ? -20.605 25.570 42.561 1.00 63.12 573 GLU A C 1
ATOM 4504 O O . GLU A 1 573 ? -20.074 24.969 41.631 1.00 63.12 573 GLU A O 1
ATOM 4509 N N . GLY A 1 574 ? -20.531 25.135 43.822 1.00 58.44 574 GLY A N 1
ATOM 4510 C CA . GLY A 1 574 ? -19.788 23.928 44.207 1.00 58.44 574 GLY A CA 1
ATOM 4511 C C . GLY A 1 574 ? -20.602 22.897 44.990 1.00 58.44 574 GLY A C 1
ATOM 4512 O O . GLY A 1 574 ? -21.638 23.199 45.600 1.00 58.44 574 GLY A O 1
ATOM 4513 N N . HIS A 1 575 ? -20.110 21.654 44.984 1.00 58.47 575 HIS A N 1
ATOM 4514 C CA . HIS A 1 575 ? -20.720 20.507 45.664 1.00 58.47 575 HIS A CA 1
ATOM 4515 C C . HIS A 1 575 ? -19.743 19.921 46.696 1.00 58.47 575 HIS A C 1
ATOM 4517 O O . HIS A 1 575 ? -18.921 19.068 46.373 1.00 58.47 575 HIS A O 1
ATOM 4523 N N . ASN A 1 576 ? -19.822 20.348 47.958 1.00 51.09 576 ASN A N 1
ATOM 4524 C CA . ASN A 1 576 ? -18.988 19.752 49.004 1.00 51.09 576 ASN A CA 1
ATOM 4525 C C . ASN A 1 576 ? -19.587 18.401 49.426 1.00 51.09 576 ASN A C 1
ATOM 4527 O O . ASN A 1 576 ? -20.632 18.356 50.075 1.00 51.09 576 ASN A O 1
ATOM 4531 N N . GLN A 1 577 ? -18.913 17.297 49.091 1.00 44.66 577 GLN A N 1
ATOM 4532 C CA . GLN A 1 577 ? -19.044 16.037 49.828 1.00 44.66 577 GLN A CA 1
ATOM 4533 C C . GLN A 1 577 ? -17.832 15.883 50.751 1.00 44.66 577 GLN A C 1
ATOM 4535 O O . GLN A 1 577 ? -16.694 15.888 50.283 1.00 44.66 577 GLN A O 1
ATOM 4540 N N . ASP A 1 578 ? -18.101 15.768 52.054 1.00 40.41 578 ASP A N 1
ATOM 4541 C CA . ASP A 1 578 ? -17.144 15.635 53.159 1.00 40.41 578 ASP A CA 1
ATOM 4542 C C . ASP A 1 578 ? -16.074 14.553 52.917 1.00 40.4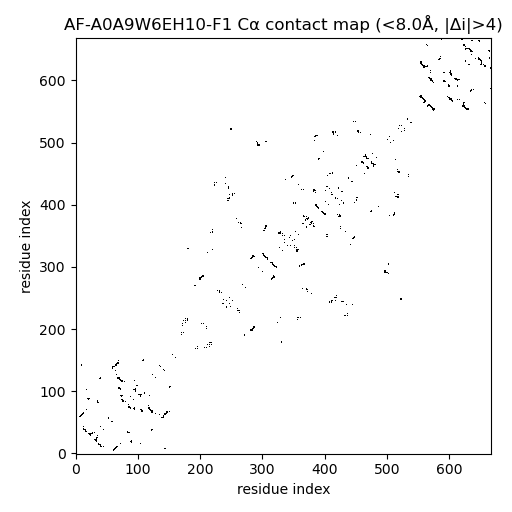1 578 ASP A C 1
ATOM 4544 O O . ASP A 1 578 ? -16.198 13.408 53.354 1.00 40.41 578 ASP A O 1
ATOM 4548 N N . THR A 1 579 ? -14.974 14.917 52.258 1.00 42.41 579 THR A N 1
ATOM 4549 C CA . THR A 1 579 ? -13.737 14.132 52.242 1.00 42.41 579 THR A CA 1
ATOM 4550 C C . THR A 1 579 ? -12.537 15.063 52.380 1.00 42.41 579 THR A C 1
ATOM 4552 O O . THR A 1 579 ? -12.507 16.173 51.850 1.00 42.41 579 THR A O 1
ATOM 4555 N N . THR A 1 580 ? -11.518 14.617 53.114 1.00 40.97 580 THR A N 1
ATOM 4556 C CA . THR A 1 580 ? -10.302 15.391 53.423 1.00 40.97 580 THR A CA 1
ATOM 4557 C C . THR A 1 580 ? -9.453 15.750 52.196 1.00 40.97 580 THR A C 1
ATOM 4559 O O . THR A 1 580 ? -8.515 16.526 52.332 1.00 40.97 580 THR A O 1
ATOM 4562 N N . SER A 1 581 ? -9.776 15.203 51.021 1.00 45.06 581 SER A N 1
ATOM 4563 C CA . SER A 1 581 ? -9.119 15.441 49.730 1.00 45.06 581 SER A CA 1
ATOM 4564 C C . SER A 1 581 ? -9.702 16.608 48.917 1.00 45.06 581 SER A C 1
ATOM 4566 O O . SER A 1 581 ? -9.028 17.072 48.008 1.00 45.06 581 SER A O 1
ATOM 4568 N N . ASN A 1 582 ? -10.898 17.120 49.248 1.00 48.50 582 ASN A N 1
ATOM 4569 C CA . ASN A 1 582 ? -11.614 18.134 48.450 1.00 48.50 582 ASN A CA 1
ATOM 4570 C C . ASN A 1 582 ? -11.661 19.518 49.129 1.00 48.50 582 ASN A C 1
ATOM 4572 O O . ASN A 1 582 ? -12.694 20.181 49.132 1.00 48.50 582 ASN A O 1
ATOM 4576 N N . ARG A 1 583 ? -10.572 19.956 49.773 1.00 44.59 583 ARG A N 1
ATOM 4577 C CA . ARG A 1 583 ? -10.568 21.190 50.590 1.00 44.59 583 ARG A CA 1
ATOM 4578 C C . ARG A 1 583 ? -10.188 22.467 49.829 1.00 44.59 583 ARG A C 1
ATOM 4580 O O . ARG A 1 583 ? -9.897 23.457 50.484 1.00 44.59 583 ARG A O 1
ATOM 4587 N N . CYS A 1 584 ? -10.180 22.463 48.496 1.00 46.59 584 CYS A N 1
ATOM 4588 C CA . CYS A 1 584 ? -9.582 23.549 47.721 1.00 46.59 584 CYS A CA 1
ATOM 4589 C C . CYS A 1 584 ? -10.451 24.063 46.576 1.00 46.59 584 CYS A C 1
ATOM 4591 O O . CYS A 1 584 ? -10.850 23.287 45.710 1.00 46.59 584 CYS A O 1
ATOM 4593 N N . LEU A 1 585 ? -10.665 25.380 46.545 1.00 51.50 585 LEU A N 1
ATOM 4594 C CA . LEU A 1 585 ? -11.171 26.113 45.388 1.00 51.50 585 LEU A CA 1
ATOM 4595 C C . LEU A 1 585 ? -10.003 26.875 44.745 1.00 51.50 585 LEU A C 1
ATOM 4597 O O . LEU A 1 585 ? -9.506 27.835 45.329 1.00 51.50 585 LEU A O 1
ATOM 4601 N N . LEU A 1 586 ? -9.576 26.461 43.549 1.00 50.47 586 LEU A N 1
ATOM 4602 C CA . LEU A 1 586 ? -8.610 27.201 42.730 1.00 50.47 586 LEU A CA 1
ATOM 4603 C C . LEU A 1 586 ? -9.361 28.099 41.743 1.00 50.47 586 LEU A C 1
ATOM 4605 O O . LEU A 1 586 ? -9.912 27.630 40.750 1.00 50.47 586 LEU A O 1
ATOM 4609 N N . ILE A 1 587 ? -9.386 29.403 42.023 1.00 49.09 587 ILE A N 1
ATOM 4610 C CA . ILE A 1 587 ? -10.108 30.400 41.212 1.00 49.09 587 ILE A CA 1
ATOM 4611 C C . ILE A 1 587 ? -9.512 30.523 39.793 1.00 49.09 587 ILE A C 1
ATOM 4613 O O . ILE A 1 587 ? -10.226 30.865 38.849 1.00 49.09 587 ILE A O 1
ATOM 4617 N N . SER A 1 588 ? -8.229 30.196 39.615 1.00 47.22 588 SER A N 1
ATOM 4618 C CA . SER A 1 588 ? -7.522 30.250 38.328 1.00 47.22 588 SER A CA 1
ATOM 4619 C C . SER A 1 588 ? -7.868 29.116 37.345 1.00 47.22 588 SER A C 1
ATOM 4621 O O . SER A 1 588 ? -7.636 29.293 36.152 1.00 47.22 588 SER A O 1
ATOM 4623 N N . ASP A 1 589 ? -8.451 27.991 37.787 1.00 46.47 589 ASP A N 1
ATOM 4624 C CA . ASP A 1 589 ? -8.749 26.806 36.943 1.00 46.47 589 ASP A CA 1
ATOM 4625 C C . ASP A 1 589 ? -10.261 26.504 36.838 1.00 46.47 589 ASP A C 1
ATOM 4627 O O . ASP A 1 589 ? -10.704 25.362 36.709 1.00 46.47 589 ASP A O 1
ATOM 4631 N N . LEU A 1 590 ? -11.102 27.539 36.911 1.00 50.03 590 LEU A N 1
ATOM 4632 C CA . LEU A 1 590 ? -12.554 27.390 36.784 1.00 50.03 590 LEU A CA 1
ATOM 4633 C C . LEU A 1 590 ? -12.960 27.129 35.322 1.00 50.03 590 LEU A C 1
ATOM 4635 O O . LEU A 1 590 ? -12.863 28.021 34.479 1.00 50.03 590 LEU A O 1
ATOM 4639 N N . ARG A 1 591 ? -13.484 25.930 35.022 1.00 48.47 591 ARG A N 1
ATOM 4640 C CA . ARG A 1 591 ? -14.023 25.561 33.695 1.00 48.47 591 ARG A CA 1
ATOM 4641 C C . ARG A 1 591 ? -15.554 25.606 33.664 1.00 48.47 591 ARG A C 1
ATOM 4643 O O . ARG A 1 591 ? -16.227 25.215 34.613 1.00 48.47 591 ARG A O 1
ATOM 4650 N N . SER A 1 592 ? -16.131 26.026 32.538 1.00 45.28 592 SER A N 1
ATOM 4651 C CA . SER A 1 592 ? -17.586 26.219 32.360 1.00 45.28 592 SER A CA 1
ATOM 4652 C C . SER A 1 592 ? -18.423 24.934 32.247 1.00 45.28 592 SER A C 1
ATOM 4654 O O . SER A 1 592 ? -19.650 25.006 32.192 1.00 45.28 592 SER A O 1
ATOM 4656 N N . THR A 1 593 ? -17.795 23.755 32.209 1.00 43.12 593 THR A N 1
ATOM 4657 C CA . THR A 1 593 ? -18.476 22.471 31.946 1.00 43.12 593 THR A CA 1
ATOM 4658 C C . THR A 1 593 ? -18.194 21.375 32.974 1.00 43.12 593 THR A C 1
ATOM 4660 O O . THR A 1 593 ? -18.713 20.267 32.825 1.00 43.12 593 THR A O 1
ATOM 4663 N N . ASP A 1 594 ? -17.439 21.662 34.039 1.00 41.81 594 ASP A N 1
ATOM 4664 C CA . ASP A 1 594 ? -17.238 20.681 35.105 1.00 41.81 594 ASP A CA 1
ATOM 4665 C C . ASP A 1 594 ? -18.508 20.587 35.971 1.00 41.81 594 ASP A C 1
ATOM 4667 O O . ASP A 1 594 ? -18.955 21.547 36.594 1.00 41.81 594 ASP A O 1
ATOM 4671 N N . THR A 1 595 ? -19.144 19.418 35.952 1.00 46.44 595 THR A N 1
ATOM 4672 C CA . THR A 1 595 ? -20.342 19.104 36.755 1.00 46.44 595 THR A CA 1
ATOM 4673 C C . THR A 1 595 ? -20.030 18.128 37.886 1.00 46.44 595 THR A C 1
ATOM 4675 O O . THR A 1 595 ? -20.940 17.637 38.553 1.00 46.44 595 THR A O 1
ATOM 4678 N N . THR A 1 596 ? -18.745 17.845 38.116 1.00 42.97 596 THR A N 1
ATOM 4679 C CA . THR A 1 596 ? -18.289 16.876 39.117 1.00 42.97 596 THR A CA 1
ATOM 4680 C C . THR A 1 596 ? -17.651 17.524 40.348 1.00 42.97 596 THR A C 1
ATOM 4682 O O . THR A 1 596 ? -17.658 16.894 41.405 1.00 42.97 596 THR A O 1
ATOM 4685 N N . SER A 1 597 ? -17.185 18.780 40.264 1.00 48.84 597 SER A N 1
ATOM 4686 C CA . SER A 1 597 ? -16.539 19.490 41.384 1.00 48.84 597 SER A CA 1
ATOM 4687 C C . SER A 1 597 ? -17.102 20.907 41.644 1.00 48.84 597 SER A C 1
ATOM 4689 O O . SER A 1 597 ? -17.694 21.147 42.702 1.00 48.84 597 SER A O 1
ATOM 4691 N N . ALA A 1 598 ? -17.007 21.823 40.674 1.00 49.44 598 ALA A N 1
ATOM 4692 C CA . ALA A 1 598 ? -17.592 23.165 40.697 1.00 49.44 598 ALA A CA 1
ATOM 4693 C C . ALA A 1 598 ? -17.941 23.636 39.273 1.00 49.44 598 ALA A C 1
ATOM 4695 O O . ALA A 1 598 ? -17.182 23.389 38.341 1.00 49.44 598 ALA A O 1
ATOM 4696 N N . SER A 1 599 ? -19.065 24.338 39.101 1.00 54.41 599 SER A N 1
ATOM 4697 C CA . SER A 1 599 ? -19.505 24.884 37.809 1.00 54.41 599 SER A CA 1
ATOM 4698 C C . SER A 1 599 ? -19.496 26.415 37.818 1.00 54.41 599 SER A C 1
ATOM 4700 O O . SER A 1 599 ? -19.868 27.036 38.814 1.00 54.41 599 SER A O 1
ATOM 4702 N N . CYS A 1 600 ? -19.068 27.031 36.712 1.00 57.09 600 CYS A N 1
ATOM 4703 C CA . CYS A 1 600 ? -18.989 28.486 36.562 1.00 57.09 600 CYS A CA 1
ATOM 4704 C C . CYS A 1 600 ? -19.990 28.991 35.511 1.00 57.09 600 CYS A C 1
ATOM 4706 O O . CYS A 1 600 ? -20.035 28.468 34.395 1.00 57.09 600 CYS A O 1
ATOM 4708 N N . ARG A 1 601 ? -20.776 30.026 35.847 1.00 56.31 601 ARG A N 1
ATOM 4709 C CA . ARG A 1 601 ? -21.723 30.698 34.932 1.00 56.31 601 ARG A CA 1
ATOM 4710 C C . ARG A 1 601 ? -21.468 32.206 34.882 1.00 56.31 601 ARG A C 1
ATOM 4712 O O . ARG A 1 601 ? -21.357 32.828 35.935 1.00 56.31 601 ARG A O 1
ATOM 4719 N N . TRP A 1 602 ? -21.422 32.799 33.685 1.00 47.75 602 TRP A N 1
ATOM 4720 C CA . TRP A 1 602 ? -21.231 34.245 33.490 1.00 47.75 602 TRP A CA 1
ATOM 4721 C C . TRP A 1 602 ? -22.546 34.961 33.176 1.00 47.75 602 TRP A C 1
ATOM 4723 O O . TRP A 1 602 ? -23.235 34.573 32.234 1.00 47.75 602 TRP A O 1
ATOM 4733 N N . TYR A 1 603 ? -22.871 36.020 33.923 1.00 54.28 603 TYR A N 1
ATOM 4734 C CA . TYR A 1 603 ? -24.056 36.856 33.716 1.00 54.28 603 TYR A CA 1
ATOM 4735 C C . TYR A 1 603 ? -23.620 38.292 33.404 1.00 54.28 603 TYR A C 1
ATOM 4737 O O . TYR A 1 603 ? -22.983 38.954 34.224 1.00 54.28 603 TYR A O 1
ATOM 4745 N N . SER A 1 604 ? -23.975 38.785 32.216 1.00 54.62 604 SER A N 1
ATOM 4746 C CA . SER A 1 604 ? -23.631 40.139 31.767 1.00 54.62 604 SER A CA 1
ATOM 4747 C C . SER A 1 604 ? -24.863 41.030 31.617 1.00 54.62 604 SER A C 1
ATOM 4749 O O . SER A 1 604 ? -25.959 40.573 31.285 1.00 54.62 604 SER A O 1
ATOM 4751 N N . SER A 1 605 ? -24.676 42.331 31.849 1.00 54.91 605 SER A N 1
ATOM 4752 C CA . SER A 1 605 ? -25.629 43.407 31.556 1.00 54.91 605 SER A CA 1
ATOM 4753 C C . SER A 1 605 ? -27.018 43.235 32.189 1.00 54.91 605 SER A C 1
ATOM 4755 O O . SER A 1 605 ? -28.026 43.626 31.600 1.00 54.91 605 SER A O 1
ATOM 4757 N N . GLY A 1 606 ? -27.085 42.642 33.387 1.00 53.44 606 GLY A N 1
ATOM 4758 C CA . GLY A 1 606 ? -28.344 42.397 34.102 1.00 53.44 606 GLY A CA 1
ATOM 4759 C C . GLY A 1 606 ? -29.257 41.356 33.442 1.00 53.44 606 GLY A C 1
ATOM 4760 O O . GLY A 1 606 ? -30.467 41.391 33.662 1.00 53.44 606 GLY A O 1
ATOM 4761 N N . SER A 1 607 ? -28.704 40.473 32.604 1.00 51.59 607 SER A N 1
ATOM 4762 C CA . SER A 1 607 ? -29.446 39.382 31.972 1.00 51.59 607 SER A CA 1
ATOM 4763 C C . SER A 1 607 ? -29.694 38.214 32.932 1.00 51.59 607 SER A C 1
ATOM 4765 O O . SER A 1 607 ? -28.796 37.803 33.663 1.00 51.59 607 SER A O 1
ATOM 4767 N N . ASP A 1 608 ? -30.880 37.607 32.838 1.00 50.81 608 ASP A N 1
ATOM 4768 C CA . ASP A 1 608 ? -31.240 36.364 33.539 1.00 50.81 608 ASP A CA 1
ATOM 4769 C C . ASP A 1 608 ? -30.690 35.099 32.833 1.00 50.81 608 ASP A C 1
ATOM 4771 O O . ASP A 1 608 ? -30.948 33.972 33.257 1.00 50.81 608 ASP A O 1
ATOM 4775 N N . THR A 1 609 ? -29.959 35.260 31.722 1.00 43.94 609 THR A N 1
ATOM 4776 C CA . THR A 1 609 ? -29.360 34.163 30.943 1.00 43.94 609 THR A CA 1
ATOM 4777 C C . THR A 1 609 ? -27.839 34.203 31.015 1.00 43.94 609 THR A C 1
ATOM 4779 O O . THR A 1 609 ? -27.252 35.263 30.798 1.00 43.94 609 THR A O 1
ATOM 4782 N N . TYR A 1 610 ? -27.206 33.048 31.233 1.00 53.75 610 TYR A N 1
ATOM 4783 C CA . TYR A 1 610 ? -25.752 32.940 31.366 1.00 53.75 610 TYR A CA 1
ATOM 4784 C C . TYR A 1 610 ? -25.047 32.473 30.085 1.00 53.75 610 TYR A C 1
ATOM 4786 O O . TYR A 1 610 ? -25.647 31.789 29.252 1.00 53.75 610 TYR A O 1
ATOM 4794 N N . THR A 1 611 ? -23.758 32.795 29.963 1.00 58.56 611 THR A N 1
ATOM 4795 C CA . THR A 1 611 ? -22.831 32.204 28.980 1.00 58.56 611 THR A CA 1
ATOM 4796 C C . THR A 1 611 ? -21.617 31.561 29.675 1.00 58.56 611 THR A C 1
ATOM 4798 O O . THR A 1 611 ? -21.610 31.413 30.904 1.00 58.56 611 THR A O 1
ATOM 4801 N N . SER A 1 612 ? -20.620 31.101 28.904 1.00 56.62 612 SER A N 1
ATOM 4802 C CA . SER A 1 612 ? -19.391 30.509 29.457 1.00 56.62 612 SER A CA 1
ATOM 4803 C C . SER A 1 612 ? -18.573 31.553 30.224 1.00 56.62 612 SER A C 1
ATOM 4805 O O . SER A 1 612 ? -18.430 32.687 29.772 1.00 56.62 612 SER A O 1
ATOM 4807 N N . CYS A 1 613 ? -17.958 31.159 31.343 1.00 58.66 613 CYS A N 1
ATOM 4808 C CA . CYS A 1 613 ? -17.008 32.010 32.069 1.00 58.66 613 CYS A CA 1
ATOM 4809 C C . CYS A 1 613 ? -15.754 32.385 31.261 1.00 58.66 613 CYS A C 1
ATOM 4811 O O . CYS A 1 613 ? -15.093 33.367 31.600 1.00 58.66 613 CYS A O 1
ATOM 4813 N N . ASP A 1 614 ? -15.472 31.668 30.168 1.00 58.38 614 ASP A N 1
ATOM 4814 C CA . ASP A 1 614 ? -14.401 31.996 29.216 1.00 58.38 614 ASP A CA 1
ATOM 4815 C C . ASP A 1 614 ? -14.697 33.275 28.409 1.00 58.38 614 ASP A C 1
ATOM 4817 O O . ASP A 1 614 ? -13.794 33.871 27.828 1.00 58.38 614 ASP A O 1
ATOM 4821 N N . GLU A 1 615 ? -15.960 33.716 28.376 1.00 60.12 615 GLU A N 1
ATOM 4822 C CA . GLU A 1 615 ? -16.401 34.938 27.690 1.00 60.12 615 GLU A CA 1
ATOM 4823 C C . GLU A 1 615 ? -16.446 36.163 28.622 1.00 60.12 615 GLU A C 1
ATOM 4825 O O . GLU A 1 615 ? -16.844 37.254 28.204 1.00 60.12 615 GLU A O 1
ATOM 4830 N N . SER A 1 616 ? -16.060 36.002 29.893 1.00 60.16 616 SER A N 1
ATOM 4831 C CA . SER A 1 616 ? -16.076 37.081 30.880 1.00 60.16 616 SER A CA 1
ATOM 4832 C C . SER A 1 616 ? -15.005 38.137 30.589 1.00 60.16 616 SER A C 1
ATOM 4834 O O . SER A 1 616 ? -13.837 37.820 30.374 1.00 60.16 616 SER A O 1
ATOM 4836 N N . SER A 1 617 ? -15.385 39.416 30.652 1.00 58.53 617 SER A N 1
ATOM 4837 C CA . SER A 1 617 ? -14.459 40.556 30.566 1.00 58.53 617 SER A CA 1
ATOM 4838 C C . SER A 1 617 ? -13.832 40.939 31.913 1.00 58.53 617 SER A C 1
ATOM 4840 O O . SER A 1 617 ? -13.176 41.976 32.008 1.00 58.53 617 SER A O 1
ATOM 4842 N N . LEU A 1 618 ? -14.086 40.158 32.967 1.00 57.00 618 LEU A N 1
ATOM 4843 C CA . LEU A 1 618 ? -13.719 40.469 34.344 1.00 57.00 618 LEU A CA 1
ATOM 4844 C C . LEU A 1 618 ? -12.311 39.939 34.642 1.00 57.00 618 LEU A C 1
ATOM 4846 O O . LEU A 1 618 ? -12.076 38.730 34.640 1.00 57.00 618 LEU A O 1
ATOM 4850 N N . THR A 1 619 ? -11.373 40.860 34.863 1.00 55.44 619 THR A N 1
ATOM 4851 C CA . THR A 1 619 ? -9.951 40.551 35.079 1.00 55.44 619 THR A CA 1
ATOM 4852 C C . THR A 1 619 ? -9.556 40.540 36.555 1.00 55.44 619 THR A C 1
ATOM 4854 O O . THR A 1 619 ? -8.619 39.842 36.908 1.00 55.44 619 THR A O 1
ATOM 4857 N N . GLU A 1 620 ? -10.268 41.267 37.425 1.00 58.03 620 GLU A N 1
ATOM 4858 C CA . GLU A 1 620 ? -10.034 41.285 38.878 1.00 58.03 620 GLU A CA 1
ATOM 4859 C C . GLU A 1 620 ? -11.378 41.326 39.637 1.00 58.03 620 GLU A C 1
ATOM 4861 O O . GLU A 1 620 ? -12.252 42.115 39.263 1.00 58.03 620 GLU A O 1
ATOM 4866 N N . PRO A 1 621 ? -11.588 40.482 40.666 1.00 62.88 621 PRO A N 1
ATOM 4867 C CA . PRO A 1 621 ? -12.789 40.532 41.498 1.00 62.88 621 PRO A CA 1
ATOM 4868 C C . PRO A 1 621 ? -12.769 41.767 42.412 1.00 62.88 621 PRO A C 1
ATOM 4870 O O . PRO A 1 621 ? -11.770 42.020 43.073 1.00 62.88 621 PRO A O 1
ATOM 4873 N N . LEU A 1 622 ? -13.864 42.539 42.474 1.00 66.81 622 LEU A N 1
ATOM 4874 C CA . LEU A 1 622 ? -13.953 43.715 43.363 1.00 66.81 622 LEU A CA 1
ATOM 4875 C C . LEU A 1 622 ? -14.855 43.490 44.585 1.00 66.81 622 LEU A C 1
ATOM 4877 O O . LEU A 1 622 ? -14.676 44.140 45.618 1.00 66.81 622 LEU A O 1
ATOM 4881 N N . SER A 1 623 ? -15.813 42.564 44.504 1.00 67.81 623 SER A N 1
ATOM 4882 C CA . SER A 1 623 ? -16.561 42.085 45.671 1.00 67.81 623 SER A CA 1
ATOM 4883 C C . SER A 1 623 ? -17.176 40.701 45.449 1.00 67.81 623 SER A C 1
ATOM 4885 O O . SER A 1 623 ? -17.489 40.327 44.317 1.00 67.81 623 SER A O 1
ATOM 4887 N N . TRP A 1 624 ? -17.382 39.940 46.526 1.00 70.94 624 TRP A N 1
ATOM 4888 C CA . TRP A 1 624 ? -18.035 38.625 46.485 1.00 70.94 624 TRP A CA 1
ATOM 4889 C C . TRP A 1 624 ? -18.813 38.322 47.766 1.00 70.94 624 TRP A C 1
ATOM 4891 O O . TRP A 1 624 ? -18.648 38.972 48.803 1.00 70.94 624 TRP A O 1
ATOM 4901 N N . GLN A 1 625 ? -19.692 37.319 47.692 1.00 73.00 625 GLN A N 1
ATOM 4902 C CA . GLN A 1 625 ? -20.495 36.893 48.836 1.00 73.00 625 GLN A CA 1
ATOM 4903 C C . GLN A 1 625 ? -20.724 35.381 48.853 1.00 73.00 625 GLN A C 1
ATOM 4905 O O . GLN A 1 625 ? -21.398 34.837 47.988 1.00 73.00 625 GLN A O 1
ATOM 4910 N N . LEU A 1 626 ? -20.265 34.687 49.893 1.00 68.88 626 LEU A N 1
ATOM 4911 C CA . LEU A 1 626 ? -20.595 33.272 50.039 1.00 68.88 626 LEU A CA 1
ATOM 4912 C C . LEU A 1 626 ? -22.082 33.099 50.392 1.00 68.88 626 LEU A C 1
ATOM 4914 O O . LEU A 1 626 ? -22.578 33.658 51.372 1.00 68.88 626 LEU A O 1
ATOM 4918 N N . SER A 1 627 ? -22.793 32.293 49.607 1.00 63.59 627 SER A N 1
ATOM 4919 C CA . SER A 1 627 ? -24.201 31.954 49.822 1.00 63.59 627 SER A CA 1
ATOM 4920 C C . SER A 1 627 ? -24.383 30.438 49.967 1.00 63.59 627 SER A C 1
ATOM 4922 O O . SER A 1 627 ? -23.715 29.656 49.295 1.00 63.59 627 SER A O 1
ATOM 4924 N N . GLY A 1 628 ? -25.250 30.007 50.888 1.00 62.94 628 GLY A N 1
ATOM 4925 C CA . GLY A 1 628 ? -25.446 28.595 51.256 1.00 62.94 628 GLY A CA 1
ATOM 4926 C C . GLY A 1 628 ? -25.762 28.439 52.748 1.00 62.94 628 GLY A C 1
ATOM 4927 O O . GLY A 1 628 ? -25.484 29.337 53.536 1.00 62.94 628 GLY A O 1
ATOM 4928 N N . THR A 1 629 ? -26.379 27.333 53.180 1.00 58.81 629 THR A N 1
ATOM 4929 C CA . THR A 1 629 ? -26.694 27.143 54.615 1.00 58.81 629 THR A CA 1
ATOM 4930 C C . THR A 1 629 ? -25.491 26.527 55.328 1.00 58.81 629 THR A C 1
ATOM 4932 O O . THR A 1 629 ? -25.231 25.344 55.146 1.00 58.81 629 THR A O 1
ATOM 4935 N N . GLY A 1 630 ? -24.766 27.311 56.137 1.00 57.47 630 GLY A N 1
ATOM 4936 C CA . GLY A 1 630 ? -23.599 26.827 56.892 1.00 57.47 630 GLY A CA 1
ATOM 4937 C C . GLY A 1 630 ? -22.359 26.554 56.035 1.00 57.47 630 GLY A C 1
ATOM 4938 O O . GLY A 1 630 ? -21.526 25.743 56.421 1.00 57.47 630 GLY A O 1
ATOM 4939 N N . ALA A 1 631 ? -22.259 27.195 54.867 1.00 59.62 631 ALA A N 1
ATOM 4940 C CA . ALA A 1 631 ? -21.112 27.041 53.983 1.00 59.62 631 ALA A CA 1
ATOM 4941 C C . ALA A 1 631 ? -19.880 27.794 54.514 1.00 59.62 631 ALA A C 1
ATOM 4943 O O . ALA A 1 631 ? -19.993 28.929 54.995 1.00 59.62 631 ALA A O 1
ATOM 4944 N N . GLU A 1 632 ? -18.723 27.153 54.360 1.00 61.72 632 GLU A N 1
ATOM 4945 C CA . GLU A 1 632 ? -17.384 27.702 54.570 1.00 61.72 632 GLU A CA 1
ATOM 4946 C C . GLU A 1 632 ? -16.546 27.396 53.319 1.00 61.72 632 GLU A C 1
ATOM 4948 O O . GLU A 1 632 ? -16.632 26.294 52.769 1.00 61.72 632 GLU A O 1
ATOM 4953 N N . CYS A 1 633 ? -15.762 28.366 52.853 1.00 63.53 633 CYS A N 1
ATOM 4954 C CA . CYS A 1 633 ? -14.873 28.228 51.700 1.00 63.53 633 CYS A CA 1
ATOM 4955 C C . CYS A 1 633 ? -13.497 28.791 52.053 1.00 63.53 633 CYS A C 1
ATOM 4957 O O . CYS A 1 633 ? -13.419 29.871 52.626 1.00 63.53 633 CYS A O 1
ATOM 4959 N N . THR A 1 634 ? -12.417 28.096 51.701 1.00 62.72 634 THR A N 1
ATOM 4960 C CA . THR A 1 634 ? -11.045 28.574 51.921 1.00 62.72 634 THR A CA 1
ATOM 4961 C C . THR A 1 634 ? -10.348 28.746 50.578 1.00 62.72 634 THR A C 1
ATOM 4963 O O . THR A 1 634 ? -10.291 27.798 49.794 1.00 62.72 634 THR A O 1
ATOM 4966 N N . ALA A 1 635 ? -9.856 29.954 50.308 1.00 59.38 635 ALA A N 1
ATOM 4967 C CA . ALA A 1 635 ? -9.027 30.275 49.154 1.00 59.38 635 ALA A CA 1
ATOM 4968 C C . ALA A 1 635 ? -7.547 30.127 49.528 1.00 59.38 635 ALA A C 1
ATOM 4970 O O . ALA A 1 635 ? -7.107 30.625 50.566 1.00 59.38 635 ALA A O 1
ATOM 4971 N N . PHE A 1 636 ? -6.797 29.423 48.682 1.00 59.38 636 PHE A N 1
ATOM 4972 C CA . PHE A 1 636 ? -5.369 29.160 48.856 1.00 59.38 636 PHE A CA 1
ATOM 4973 C C . PHE A 1 636 ? -4.564 29.901 47.787 1.00 59.38 636 PHE A C 1
ATOM 4975 O O . PHE A 1 636 ? -5.022 30.040 46.654 1.00 59.38 636 PHE A O 1
ATOM 4982 N N . ASP A 1 637 ? -3.344 30.313 48.128 1.00 56.81 637 ASP A N 1
ATOM 4983 C CA . ASP A 1 637 ? -2.417 31.025 47.237 1.00 56.81 637 ASP A CA 1
ATOM 4984 C C . ASP A 1 637 ? -1.587 30.111 46.315 1.00 56.81 637 ASP A C 1
ATOM 4986 O O . ASP A 1 637 ? -0.762 30.590 45.534 1.00 56.81 637 ASP A O 1
ATOM 4990 N N . ASN A 1 638 ? -1.768 28.789 46.416 1.00 55.56 638 ASN A N 1
ATOM 4991 C CA . ASN A 1 638 ? -0.972 27.797 45.700 1.00 55.56 638 ASN A CA 1
ATOM 4992 C C . ASN A 1 638 ? -1.791 26.593 45.209 1.00 55.56 638 ASN A C 1
ATOM 4994 O O . ASN A 1 638 ? -2.684 26.099 45.898 1.00 55.56 638 ASN A O 1
ATOM 4998 N N . ASP A 1 639 ? -1.382 26.039 44.062 1.00 56.00 639 ASP A N 1
ATOM 4999 C CA . ASP A 1 639 ? -2.007 24.882 43.394 1.00 56.00 639 ASP A CA 1
ATOM 5000 C C . ASP A 1 639 ? -1.938 23.573 44.202 1.00 56.00 639 ASP A C 1
ATOM 5002 O O . ASP A 1 639 ? -2.501 22.551 43.814 1.00 56.00 639 ASP A O 1
ATOM 5006 N N . SER A 1 640 ? -1.191 23.571 45.308 1.00 57.06 640 SER A N 1
ATOM 5007 C CA . SER A 1 640 ? -0.942 22.384 46.130 1.00 57.06 640 SER A CA 1
ATOM 5008 C C . SER A 1 640 ? -1.809 22.322 47.386 1.00 57.06 640 SER A C 1
ATOM 5010 O O . SER A 1 640 ? -1.744 21.312 48.086 1.00 57.06 640 SER A O 1
ATOM 5012 N N . CYS A 1 641 ? -2.604 23.360 47.681 1.00 58.16 641 CYS A N 1
ATOM 5013 C CA . CYS A 1 641 ? -3.556 23.373 48.798 1.00 58.16 641 CYS A CA 1
ATOM 5014 C C . CYS A 1 641 ? -2.927 23.124 50.173 1.00 58.16 641 CYS A C 1
ATOM 5016 O O . CYS A 1 641 ? -3.559 22.571 51.077 1.00 58.16 641 CYS A O 1
ATOM 5018 N N . ASN A 1 642 ? -1.649 23.473 50.319 1.00 59.47 642 ASN A N 1
ATOM 5019 C CA . ASN A 1 642 ? -0.907 23.228 51.544 1.00 59.47 642 ASN A CA 1
ATOM 5020 C C . ASN A 1 642 ? -1.151 24.361 52.541 1.00 59.47 642 ASN A C 1
ATOM 5022 O O . ASN A 1 642 ? -1.009 25.527 52.186 1.00 59.47 642 ASN A O 1
ATOM 5026 N N . ASP A 1 643 ? -1.449 23.996 53.790 1.00 56.47 643 ASP A N 1
ATOM 5027 C CA . ASP A 1 643 ? -1.626 24.914 54.920 1.00 56.47 643 ASP A CA 1
ATOM 5028 C C . ASP A 1 643 ? -0.275 25.565 55.281 1.00 56.47 643 ASP A C 1
ATOM 5030 O O . ASP A 1 643 ? 0.514 25.042 56.074 1.00 56.47 643 ASP A O 1
ATOM 5034 N N . ASN A 1 644 ? 0.040 26.667 54.601 1.00 56.50 644 ASN A N 1
ATOM 5035 C CA . ASN A 1 644 ? 1.238 27.493 54.780 1.00 56.50 644 ASN A CA 1
ATOM 5036 C C . ASN A 1 644 ? 0.973 28.725 55.669 1.00 56.50 644 ASN A C 1
ATOM 5038 O O . ASN A 1 644 ? 1.889 29.517 55.880 1.00 56.50 644 ASN A O 1
ATOM 5042 N N . ALA A 1 645 ? -0.235 28.825 56.243 1.00 57.56 645 ALA A N 1
ATOM 5043 C CA . ALA A 1 645 ? -0.776 29.969 56.983 1.00 57.56 645 ALA A CA 1
ATOM 5044 C C . ALA A 1 645 ? -1.089 31.230 56.147 1.00 57.56 645 ALA A C 1
ATOM 5046 O O . ALA A 1 645 ? -1.457 32.245 56.738 1.00 57.56 645 ALA A O 1
ATOM 5047 N N . ASP A 1 646 ? -1.031 31.141 54.814 1.00 58.53 646 ASP A N 1
ATOM 5048 C CA . ASP A 1 646 ? -1.390 32.203 53.865 1.00 58.53 646 ASP A CA 1
ATOM 5049 C C . ASP A 1 646 ? -2.656 31.784 53.080 1.00 58.53 646 ASP A C 1
ATOM 5051 O O . ASP A 1 646 ? -2.622 31.489 51.887 1.00 58.53 646 ASP A O 1
ATOM 5055 N N . GLN A 1 647 ? -3.789 31.691 53.786 1.00 62.53 647 GLN A N 1
ATOM 5056 C CA . GLN A 1 647 ? -5.087 31.288 53.226 1.00 62.53 647 GLN A CA 1
ATOM 5057 C C . GLN A 1 647 ? -6.228 32.123 53.814 1.00 62.53 647 GLN A C 1
ATOM 5059 O O . GLN A 1 647 ? -6.260 32.377 55.022 1.00 62.53 647 GLN A O 1
ATOM 5064 N N . ASP A 1 648 ? -7.191 32.491 52.971 1.00 62.41 648 ASP A N 1
ATOM 5065 C CA . ASP A 1 648 ? -8.357 33.277 53.371 1.00 62.41 648 ASP A CA 1
ATOM 5066 C C . ASP A 1 648 ? -9.587 32.372 53.467 1.00 62.41 648 ASP A C 1
ATOM 5068 O O . ASP A 1 648 ? -9.956 31.678 52.519 1.00 62.41 648 ASP A O 1
ATOM 5072 N N . ALA A 1 649 ? -10.222 32.343 54.640 1.00 63.47 649 ALA A N 1
ATOM 5073 C CA . ALA A 1 649 ? -11.447 31.586 54.872 1.00 63.47 649 ALA A CA 1
ATOM 5074 C C . ALA A 1 649 ? -12.654 32.525 54.899 1.00 63.47 649 ALA A C 1
ATOM 5076 O O . ALA A 1 649 ? -12.653 33.523 55.614 1.00 63.47 649 ALA A O 1
ATOM 5077 N N . TYR A 1 650 ? -13.691 32.160 54.153 1.00 66.75 650 TYR A N 1
ATOM 5078 C CA . TYR A 1 650 ? -14.948 32.884 54.046 1.00 66.75 650 TYR A CA 1
ATOM 5079 C C . TYR A 1 650 ? -16.080 32.041 54.608 1.00 66.75 650 TYR A C 1
ATOM 5081 O O . TYR A 1 650 ? -16.223 30.855 54.290 1.00 66.75 650 TYR A O 1
ATOM 5089 N N . THR A 1 651 ? -16.931 32.671 55.406 1.00 62.69 651 THR A N 1
ATOM 5090 C CA . THR A 1 651 ? -18.108 32.040 55.995 1.00 62.69 651 THR A CA 1
ATOM 5091 C C . THR A 1 651 ? -19.373 32.805 55.629 1.00 62.69 651 THR A C 1
ATOM 5093 O O . THR A 1 651 ? -19.387 34.021 55.450 1.00 62.69 651 THR A O 1
ATOM 5096 N N . THR A 1 652 ? -20.497 32.096 55.586 1.00 63.22 652 THR A N 1
ATOM 5097 C CA . THR A 1 652 ? -21.815 32.706 55.307 1.00 63.22 652 THR A CA 1
ATOM 5098 C C . THR A 1 652 ? -22.268 33.733 56.359 1.00 63.22 652 THR A C 1
ATOM 5100 O O . THR A 1 652 ? -23.213 34.485 56.122 1.00 63.22 652 THR A O 1
ATOM 5103 N N . SER A 1 653 ? -21.596 33.803 57.516 1.00 62.44 653 SER A N 1
ATOM 5104 C CA . SER A 1 653 ? -21.850 34.786 58.576 1.00 62.44 653 SER A CA 1
ATOM 5105 C C . SER A 1 653 ? -21.157 36.140 58.391 1.00 62.44 653 SER A C 1
ATOM 5107 O O . SER A 1 653 ? -21.531 37.088 59.082 1.00 62.44 653 SER A O 1
ATOM 5109 N N . GLU A 1 654 ? -20.171 36.253 57.496 1.00 61.25 654 GLU A N 1
ATOM 5110 C CA . GLU A 1 654 ? -19.310 37.445 57.385 1.00 61.25 654 GLU A CA 1
ATOM 5111 C C . GLU A 1 654 ? -19.874 38.560 56.490 1.00 61.25 654 GLU A C 1
ATOM 5113 O O . GLU A 1 654 ? -19.407 39.696 56.552 1.00 61.25 654 GLU A O 1
ATOM 5118 N N . GLY A 1 655 ? -20.959 38.302 55.755 1.00 64.50 655 GLY A N 1
ATOM 5119 C CA . GLY A 1 655 ? -21.604 39.309 54.909 1.00 64.50 655 GLY A CA 1
ATOM 5120 C C . GLY A 1 655 ? -20.856 39.546 53.592 1.00 64.50 655 GLY A C 1
ATOM 5121 O O . GLY A 1 655 ? -20.347 38.605 52.996 1.00 64.50 655 GLY A O 1
ATOM 5122 N N . TYR A 1 656 ? -20.877 40.781 53.083 1.00 66.56 656 TYR A N 1
ATOM 5123 C CA . TYR A 1 656 ? -20.261 41.132 51.797 1.00 66.56 656 TYR A CA 1
ATOM 5124 C C . TYR A 1 656 ? -18.764 41.403 51.964 1.00 66.56 656 TYR A C 1
ATOM 5126 O O . TYR A 1 656 ? -18.383 42.218 52.809 1.00 66.56 656 TYR A O 1
ATOM 5134 N N . HIS A 1 657 ? -17.941 40.779 51.123 1.00 68.44 657 HIS A N 1
ATOM 5135 C CA . HIS A 1 657 ? -16.501 41.011 51.086 1.00 68.44 657 HIS A CA 1
ATOM 5136 C C . HIS A 1 657 ? -16.171 42.014 49.979 1.00 68.44 657 HIS A C 1
ATOM 5138 O O . HIS A 1 657 ? -16.648 41.888 48.850 1.00 68.44 657 HIS A O 1
ATOM 5144 N N . ILE A 1 658 ? -15.391 43.038 50.326 1.00 68.00 658 ILE A N 1
ATOM 5145 C CA . ILE A 1 658 ? -14.842 44.015 49.382 1.00 68.00 658 ILE A CA 1
ATOM 5146 C C . ILE A 1 658 ? -13.360 43.700 49.263 1.00 68.00 658 ILE A C 1
ATOM 5148 O O . ILE A 1 658 ? -12.678 43.649 50.287 1.00 68.00 658 ILE A O 1
ATOM 5152 N N . TYR A 1 659 ? -12.903 43.508 48.030 1.00 65.56 659 TYR A N 1
ATOM 5153 C CA . TYR A 1 659 ? -11.528 43.141 47.731 1.00 65.56 659 TYR A CA 1
ATOM 5154 C C . TYR A 1 659 ? -10.519 44.135 48.332 1.00 65.56 659 TYR A C 1
ATOM 5156 O O . TYR A 1 659 ? -10.692 45.358 48.255 1.00 65.56 659 TYR A O 1
ATOM 5164 N N . SER A 1 660 ? -9.436 43.611 48.901 1.00 65.12 660 SER A N 1
ATOM 5165 C CA . SER A 1 660 ? -8.299 44.362 49.424 1.00 65.12 660 SER A CA 1
ATOM 5166 C C . SER A 1 660 ? -6.984 43.849 48.831 1.00 65.12 660 SER A C 1
ATOM 5168 O O . SER A 1 660 ? -6.844 42.674 48.525 1.00 65.12 660 SER A O 1
ATOM 5170 N N . GLU A 1 661 ? -5.952 44.698 48.722 1.00 57.91 661 GLU A N 1
ATOM 5171 C CA . GLU A 1 661 ? -4.627 44.285 48.207 1.00 57.91 661 GLU A CA 1
ATOM 5172 C C . GLU A 1 661 ? -3.927 43.184 49.037 1.00 57.91 661 GLU A C 1
ATOM 5174 O O . GLU A 1 661 ? -2.838 42.743 48.666 1.00 57.91 661 GLU A O 1
ATOM 5179 N N . ARG A 1 662 ? -4.502 42.781 50.177 1.00 56.62 662 ARG A N 1
ATOM 5180 C CA . ARG A 1 662 ? -4.006 41.678 51.009 1.00 56.62 662 ARG A CA 1
ATOM 5181 C C . ARG A 1 662 ? -4.679 40.342 50.707 1.00 56.62 662 ARG A C 1
ATOM 5183 O O . ARG A 1 662 ? -4.187 39.344 51.219 1.00 56.62 662 ARG A O 1
ATOM 5190 N N . ASP A 1 663 ? -5.750 40.343 49.922 1.00 61.41 663 ASP A N 1
ATOM 5191 C CA . ASP A 1 663 ? -6.540 39.153 49.634 1.00 61.41 663 ASP A CA 1
ATOM 5192 C C . ASP A 1 663 ? -5.840 38.351 48.519 1.00 61.41 663 ASP A C 1
ATOM 5194 O O . ASP A 1 663 ? -5.290 38.914 47.561 1.00 61.41 663 ASP A O 1
ATOM 5198 N N . LEU A 1 664 ? -5.770 37.028 48.689 1.00 57.09 664 LEU A N 1
ATOM 5199 C CA . LEU A 1 664 ? -4.954 36.133 47.849 1.00 57.09 664 LEU A CA 1
ATOM 5200 C C . LEU A 1 664 ? -5.716 35.576 46.627 1.00 57.09 664 LEU A C 1
ATOM 5202 O O . LEU A 1 664 ? -5.219 34.712 45.907 1.00 57.09 664 LEU A O 1
ATOM 5206 N N . ASP A 1 665 ? -6.907 36.096 46.347 1.00 57.50 665 ASP A N 1
ATOM 5207 C CA . ASP A 1 665 ? -7.912 35.581 45.415 1.00 57.50 665 ASP A CA 1
ATOM 5208 C C . ASP A 1 665 ? -7.873 36.245 44.020 1.00 57.50 665 ASP A C 1
ATOM 5210 O O . ASP A 1 665 ? -8.889 36.636 43.443 1.00 57.50 665 ASP A O 1
ATOM 5214 N N . LYS A 1 666 ? -6.679 36.349 43.422 1.00 51.72 666 LYS A N 1
ATOM 5215 C CA . LYS A 1 666 ? -6.506 36.908 42.068 1.00 51.72 666 LYS A CA 1
ATOM 5216 C C . LYS A 1 666 ? -6.675 35.860 40.969 1.00 51.72 666 LYS A C 1
ATOM 5218 O O . LYS A 1 666 ? -6.026 34.818 40.978 1.00 51.72 666 LYS A O 1
ATOM 5223 N N . LYS A 1 667 ? -7.456 36.201 39.942 1.00 43.53 667 LYS A N 1
ATOM 5224 C CA . LYS A 1 667 ? -7.442 35.525 38.637 1.00 43.53 667 LYS A CA 1
ATOM 5225 C C . LYS A 1 667 ? -6.351 36.181 37.781 1.00 43.53 667 LYS A C 1
ATOM 5227 O O . LYS A 1 667 ? -6.573 37.272 37.270 1.00 43.53 667 LYS A O 1
ATOM 5232 N N . THR A 1 668 ? -5.163 35.586 37.674 1.00 43.00 668 THR A N 1
ATOM 5233 C CA . THR A 1 668 ? -4.174 36.014 36.658 1.00 43.00 668 THR A CA 1
ATOM 5234 C C . THR A 1 668 ? -4.436 35.358 35.323 1.00 43.00 668 THR A C 1
ATOM 5236 O O . THR A 1 668 ? -4.623 34.121 35.339 1.00 43.00 668 THR A O 1
#

Sequence (668 aa):
MSEVLDYNVYMTYDLYGQWDYNNSYVNPGCPTANYLRSHVNLTEAEYALAMISKAGVPAHKVADGITSYGRSFGMVEPSCTGPECLFTGPDSTASLGECTVAAGYISQAELERLSDNSWVAYITQDTKASRIDRYSSYGLGGVVEWASDLTNLVEGVEEAESNLKTTAAEEEFTAALSLSNYDISNFNTYNLSVLYTKLIGFDRCSADQRTQIYSGWQQSWKVMNYMYKVAKDGISFGEADAIDYLGPSLSNEKLQGNFKDIYLNLATIQPGWLPSWLDWKIAIRCDDPYYQCPCGSDSLTIAYAGQKDAKYQVAYINFCPKYFTTQTLDQVMEYADRDKYPESIFGDMRTYYDNQARVWLHELLHIDWVAKADEYGSNVHVSDLKVGYRQTNRVMKWFGVYGPNYCKALARIGAVPSAYTIMNSDSLVLYALTKYVHNKLGAFPYRPLAPPPPQSVEIPMVSPKMLTVYPNGTGVEVPNTTLDDEAEWSPNEEVCAAFDDEDHDADPTVMVTITTWPLETDYPATYLSSWSSWAGLIPTTTAVTTATATPTATWAIPIYAEENCAGDHYIVEGHNQDTTSNRCLLISDLRSTDTTSASCRWYSSGSDTYTSCDESSLTEPLSWQLSGTGAECTAFDNDSCNDNADQDAYTTSEGYHIYSERDLDKKT

Foldseek 3Di:
DLVPAQADAAEQFQLDFLQQQQPCVSDPPQPRRFWDDARNDPVSSVVSVVVVVVVVRDQLRYAYEAEQKWFKFAWPDLPDDDRRTGGDDNDGPADAFPVNRDGRMAFNARVVVDPDSMDIRHADPVNVVVVQVVSVVVVHSGYDYPDPPRNHDDDDPVRVVVVVVLVLLLVLLVLLCVVLVADPVVAPDWDVSLQSQQEDAAAPPDSLRSSLLSNLQSNLLLLLVLLLVCLVVAPPCQDPLNCQQQNFCLLCVVCSVLLSVLSNLLNCSDTRNDDDDPSHHEYEAAPPPPLQADDPDPDPDQKAWAQQDPPPRGIYIYGHPVLSVFAAQVVLCVQLDPVPHPLVQLLALVSRARHSSLVVQLRQQQHCCSSCDDPSHDAHHAFFFWEWAQAPVRDIFIFTQADSASSSACSFFDPSSRNLSSNYSRSSSSSSVQSSSCVSNVHGSCPPPRFDFAQDDDPQDDRPLAWGAGPVRHIDGDPPHCSPVGDPDDPDDPDRPPDDPDSCRVPCVSYDRGDDGDHPVSHDPVSNVVSCVVVVNDPPCPDPPPPPDLPQQQKKKWFALDPPSDFWTKIKGFDDDDDPPLQEDDLQPAWQPDSPGIHMWTDHDPDPDTDTPVPDPRQFGFKMAMDHDFDKHKYDLDPVPDPPVLIDMDTNPPGMDGDDPSHSRGHD

Secondary structure (DSSP, 8-state):
-TTT-S-EEE----SS-GGGTT-TTTSTT-TTS-B---TT-HHHHHHHHHHHHHTT--GGGEEEEEESEEEEEEBSSTT--STT-BB--SS--SPPPTTT--TT-EEGGGGGG--SSEEEE---HHHHHHHHHHHHHTT-SEEEEE-GGGTS----HHHHHHHHHHHHHHHHHHHHHHHTT--GGG-SS--HHHHHTTEEEEET--HHHHHHHHHHHHHHHHHHHHHHHHHHH---TTSHHHHHHT--GGGTGGGHHHHHHHHHHHTTSSTT---SS----EEEESS-TT--S-SSS-----EEEES--TTTSS-EEEE-GGGGGSBPHHHHHTT--TTTS-HHHHTBHHHHHSBHHHHHHHHHHHSHHHHTBGGGSSBPPPB--EEEEE-TTS-EEEEE--HHHHHHHHTT-BSSTTHHHHHBHHHHHHHHHHHHHHHHHTS---BSPPPPPPSS-PSSEE-TTSEEEPTTSBEEEPTT----------TT--STTSS--SSSTTSTTSEE---B---GGGS-HHHHHHHHHHTT--------------PPPSEEEEEESSTTS-SSEEEEEE-----TT---B-GGG--TT--SSEEEEEE-TT-SS-B-GGG----S--EE--BSSS-EEEEESSTT----S-EEEEETTS--EE--TT------

Nearest PDB structures (foldseek):
  3alg-assembly1_A  TM=7.654E-01  e=3.325E-06  Nicotiana tabacum
  3alf-assembly1_A  TM=7.649E-01  e=4.635E-06  Nicotiana tabacum
  4mnm-assembly1_A  TM=7.340E-01  e=1.188E-05  Cycas revoluta
  3aqu-assembly3_C  TM=7.328E-01  e=9.742E-05  Arabidopsis thaliana
  1jne-assembly1_A  TM=6.545E-01  e=2.948E-04  Drosophila melanogaster

Mean predicted aligned error: 19.57 Å